Protein AF-0000000075629401 (afdb_homodimer)

Sequence (770 aa):
MASAAEVLASALRAVGVDPGSVDLEALSTRRSVRVSRFEDVVYVGFRRQFRGVPEGTLVAFRRGEQIVVWGYPSIKRMLLPRVAVPRWFPGPTVLVEEKMNGYNVRVFTLGGMVYAATRGGLICPYTTRRLRRLYGGALQKILEDLGAEGSFIAGEVVGLENPYTRYYYEEAPGFGYFIFDIFKGGRQLPPRVKFSLAPEYGLKTVNLLAEIPATASGVERLYTIVEDLEKRGREGVIVKDPEGRVEPLKYTTSRTNIGDIRLGMRYPFEEGRSFLFPRILREIFREWETGRRRYGELGEAILAPAIEAVEAVSRGGRLVEEFELVFANEVEAEEVIAYFASLGVHLEIAGVARGVDGVRVAFRKPRKSEGEIARILETGISPLDMASAAEVLASALRAVGVDPGSVDLEALSTRRSVRVSRFEDVVYVGFRRQFRGVPEGTLVAFRRGEQIVVWGYPSIKRMLLPRVAVPRWFPGPTVLVEEKMNGYNVRVFTLGGMVYAATRGGLICPYTTRRLRRLYGGALQKILEDLGAEGSFIAGEVVGLENPYTRYYYEEAPGFGYFIFDIFKGGRQLPPRVKFSLAPEYGLKTVNLLAEIPATASGVERLYTIVEDLEKRGREGVIVKDPEGRVEPLKYTTSRTNIGDIRLGMRYPFEEGRSFLFPRILREIFREWETGRRRYGELGEAILAPAIEAVEAVSRGGRLVEEFELVFANEVEAEEVIAYFASLGVHLEIAGVARGVDGVRVAFRKPRKSEGEIARILETGISPLD

Structure (mmCIF, N/CA/C/O backbone):
data_AF-0000000075629401-model_v1
#
loop_
_entity.id
_entity.type
_entity.pdbx_description
1 polymer 'RNA ligase'
#
loop_
_atom_site.group_PDB
_atom_site.id
_atom_site.type_symbol
_atom_site.label_atom_id
_atom_site.label_alt_id
_atom_site.label_comp_id
_atom_site.label_asym_id
_atom_site.label_entity_id
_atom_site.label_seq_id
_atom_site.pdbx_PDB_ins_code
_atom_site.Cartn_x
_atom_site.Cartn_y
_atom_site.Cartn_z
_atom_site.occupancy
_atom_site.B_iso_or_equiv
_atom_site.auth_seq_id
_atom_site.auth_comp_id
_atom_site.auth_asym_id
_atom_site.auth_atom_id
_atom_site.pdbx_PDB_model_num
ATOM 1 N N . MET A 1 1 ? -22.922 39.156 -9.906 1 55.53 1 MET A N 1
ATOM 2 C CA . MET A 1 1 ? -22 38.219 -9.258 1 55.53 1 MET A CA 1
ATOM 3 C C . MET A 1 1 ? -21.109 37.531 -10.289 1 55.53 1 MET A C 1
ATOM 5 O O . MET A 1 1 ? -21.578 37.094 -11.336 1 55.53 1 MET A O 1
ATOM 9 N N . ALA A 1 2 ? -19.875 37.812 -10.117 1 70.56 2 ALA A N 1
ATOM 10 C CA . ALA A 1 2 ? -18.938 37.25 -11.086 1 70.56 2 ALA A CA 1
ATOM 11 C C . ALA A 1 2 ? -19.141 35.75 -11.234 1 70.56 2 ALA A C 1
ATOM 13 O O . ALA A 1 2 ? -19.453 35.031 -10.258 1 70.56 2 ALA A O 1
ATOM 14 N N . SER A 1 3 ? -19.25 35.344 -12.43 1 81.25 3 SER A N 1
ATOM 15 C CA . SER A 1 3 ? -19.359 33.906 -12.727 1 81.25 3 SER A CA 1
ATOM 16 C C . SER A 1 3 ? -18.156 33.125 -12.188 1 81.25 3 SER A C 1
ATOM 18 O O . SER A 1 3 ? -17.141 33.719 -11.844 1 81.25 3 SER A O 1
ATOM 20 N N . ALA A 1 4 ? -18.391 31.922 -11.969 1 83.31 4 ALA A N 1
ATOM 21 C CA . ALA A 1 4 ? -17.312 31.047 -11.539 1 83.31 4 ALA A CA 1
ATOM 22 C C . ALA A 1 4 ? -16.109 31.156 -12.469 1 83.31 4 ALA A C 1
ATOM 24 O O . ALA A 1 4 ? -14.961 31.156 -12.023 1 83.31 4 ALA A O 1
ATOM 25 N N . ALA A 1 5 ? -16.359 31.297 -13.672 1 85.06 5 ALA A N 1
ATOM 26 C CA . ALA A 1 5 ? -15.289 31.391 -14.664 1 85.06 5 ALA A CA 1
ATOM 27 C C . ALA A 1 5 ? -14.508 32.688 -14.5 1 85.06 5 ALA A C 1
ATOM 29 O O . ALA A 1 5 ? -13.281 32.719 -14.633 1 85.06 5 ALA A O 1
ATOM 30 N N . GLU A 1 6 ? -15.211 33.688 -14.211 1 88.25 6 GLU A N 1
ATOM 31 C CA . GLU A 1 6 ? -14.562 35 -14.008 1 88.25 6 GLU A CA 1
ATOM 32 C C . GLU A 1 6 ? -13.703 35 -12.75 1 88.25 6 GLU A C 1
ATOM 34 O O . GLU A 1 6 ? -12.594 35.531 -12.75 1 88.25 6 GLU A O 1
ATOM 39 N N . VAL A 1 7 ? -14.227 34.406 -11.781 1 91.44 7 VAL A N 1
ATOM 40 C CA . VAL A 1 7 ? -13.492 34.312 -10.523 1 91.44 7 VAL A CA 1
ATOM 41 C C . VAL A 1 7 ? -12.219 33.5 -10.734 1 91.44 7 VAL A C 1
ATOM 43 O O . VAL A 1 7 ? -11.141 33.875 -10.266 1 91.44 7 VAL A O 1
ATOM 46 N N . LEU A 1 8 ? -12.398 32.438 -11.43 1 92.44 8 LEU A N 1
ATOM 47 C CA . LEU A 1 8 ? -11.258 31.562 -11.703 1 92.44 8 LEU A CA 1
ATOM 48 C C . LEU A 1 8 ? -10.203 32.281 -12.523 1 92.44 8 LEU A C 1
ATOM 50 O O . LEU A 1 8 ? -9.008 32.188 -12.242 1 92.44 8 LEU A O 1
ATOM 54 N N . ALA A 1 9 ? -10.625 32.969 -13.477 1 93.69 9 ALA A N 1
ATOM 55 C CA . ALA A 1 9 ? -9.695 33.75 -14.305 1 93.69 9 ALA A CA 1
ATOM 56 C C . ALA A 1 9 ? -8.922 34.75 -13.469 1 93.69 9 ALA A C 1
ATOM 58 O O . ALA A 1 9 ? -7.707 34.906 -13.625 1 93.69 9 ALA A O 1
ATOM 59 N N . SER A 1 10 ? -9.625 35.469 -12.625 1 94.56 10 SER A N 1
ATOM 60 C CA . SER A 1 10 ? -8.992 36.438 -11.742 1 94.56 10 SER A CA 1
ATOM 61 C C . SER A 1 10 ? -7.977 35.781 -10.812 1 94.56 10 SER A C 1
ATOM 63 O O . SER A 1 10 ? -6.895 36.312 -10.578 1 94.56 10 SER A O 1
ATOM 65 N N . ALA A 1 11 ? -8.359 34.656 -10.32 1 95.56 11 ALA A N 1
ATOM 66 C CA . ALA A 1 11 ? -7.469 33.938 -9.422 1 95.56 11 ALA A CA 1
ATOM 67 C C . ALA A 1 11 ? -6.199 33.5 -10.148 1 95.56 11 ALA A C 1
ATOM 69 O O . ALA A 1 11 ? -5.098 33.594 -9.602 1 95.56 11 ALA A O 1
ATOM 70 N N . LEU A 1 12 ? -6.348 33 -11.359 1 94.94 12 LEU A N 1
ATOM 71 C CA . LEU A 1 12 ? -5.199 32.562 -12.148 1 94.94 12 LEU A CA 1
ATOM 72 C C . LEU A 1 12 ? -4.25 33.75 -12.398 1 94.94 12 LEU A C 1
ATOM 74 O O . LEU A 1 12 ? -3.033 33.594 -12.234 1 94.94 12 LEU A O 1
ATOM 78 N N . ARG A 1 13 ? -4.773 34.875 -12.656 1 95.75 13 ARG A N 1
ATOM 79 C CA . ARG A 1 13 ? -3.953 36.062 -12.859 1 95.75 13 ARG A CA 1
ATOM 80 C C . ARG A 1 13 ? -3.186 36.406 -11.586 1 95.75 13 ARG A C 1
ATOM 82 O O . ARG A 1 13 ? -2.012 36.781 -11.648 1 95.75 13 ARG A O 1
ATOM 89 N N . ALA A 1 14 ? -3.859 36.281 -10.508 1 94.94 14 ALA A N 1
ATOM 90 C CA . ALA A 1 14 ? -3.277 36.656 -9.227 1 94.94 14 ALA A CA 1
ATOM 91 C C . ALA A 1 14 ? -2.059 35.781 -8.906 1 94.94 14 ALA A C 1
ATOM 93 O O . ALA A 1 14 ? -1.148 36.219 -8.195 1 94.94 14 ALA A O 1
ATOM 94 N N . VAL A 1 15 ? -2.02 34.594 -9.461 1 94.94 15 VAL A N 1
ATOM 95 C CA . VAL A 1 15 ? -0.909 33.719 -9.141 1 94.94 15 VAL A CA 1
ATOM 96 C C . VAL A 1 15 ? 0.051 33.625 -10.328 1 94.94 15 VAL A C 1
ATOM 98 O O . VAL A 1 15 ? 0.903 32.75 -10.383 1 94.94 15 VAL A O 1
ATOM 101 N N . GLY A 1 16 ? -0.158 34.406 -11.312 1 93.62 16 GLY A N 1
ATOM 102 C CA . GLY A 1 16 ? 0.784 34.531 -12.414 1 93.62 16 GLY A CA 1
ATOM 103 C C . GLY A 1 16 ? 0.505 33.594 -13.555 1 93.62 16 GLY A C 1
ATOM 104 O O . GLY A 1 16 ? 1.405 33.25 -14.328 1 93.62 16 GLY A O 1
ATOM 105 N N . VAL A 1 17 ? -0.656 33.062 -13.625 1 93.69 17 VAL A N 1
ATOM 106 C CA . VAL A 1 17 ? -1.031 32.156 -14.711 1 93.69 17 VAL A CA 1
ATOM 107 C C . VAL A 1 17 ? -1.975 32.875 -15.68 1 93.69 17 VAL A C 1
ATOM 109 O O . VAL A 1 17 ? -2.945 33.5 -15.25 1 93.69 17 VAL A O 1
ATOM 112 N N . ASP A 1 18 ? -1.751 32.688 -16.891 1 93.44 18 ASP A N 1
ATOM 113 C CA . ASP A 1 18 ? -2.602 33.281 -17.922 1 93.44 18 ASP A CA 1
ATOM 114 C C . ASP A 1 18 ? -3.881 32.469 -18.125 1 93.44 18 ASP A C 1
ATOM 116 O O . ASP A 1 18 ? -3.832 31.344 -18.578 1 93.44 18 ASP A O 1
ATOM 120 N N . PRO A 1 19 ? -4.973 33.125 -17.906 1 91.81 19 PRO A N 1
ATOM 121 C CA . PRO A 1 19 ? -6.234 32.375 -18.062 1 91.81 19 PRO A CA 1
ATOM 122 C C . PRO A 1 19 ? -6.477 31.938 -19.5 1 91.81 19 PRO A C 1
ATOM 124 O O . PRO A 1 19 ? -7.191 30.953 -19.734 1 91.81 19 PRO A O 1
ATOM 127 N N . GLY A 1 20 ? -5.949 32.594 -20.375 1 89.5 20 GLY A N 1
ATOM 128 C CA . GLY A 1 20 ? -6.113 32.25 -21.781 1 89.5 20 GLY A CA 1
ATOM 129 C C . GLY A 1 20 ? -5.387 30.969 -22.156 1 89.5 20 GLY A C 1
ATOM 130 O O . GLY A 1 20 ? -5.691 30.359 -23.188 1 89.5 20 GLY A O 1
ATOM 131 N N . SER A 1 21 ? -4.512 30.562 -21.375 1 88.12 21 SER A N 1
ATOM 132 C CA . SER A 1 21 ? -3.688 29.406 -21.672 1 88.12 21 SER A CA 1
ATOM 133 C C . SER A 1 21 ? -4.32 28.125 -21.125 1 88.12 21 SER A C 1
ATOM 135 O O . SER A 1 21 ? -3.77 27.031 -21.281 1 88.12 21 SER A O 1
ATOM 137 N N . VAL A 1 22 ? -5.383 28.266 -20.484 1 86.56 22 VAL A N 1
ATOM 138 C CA . VAL A 1 22 ? -5.984 27.109 -19.844 1 86.56 22 VAL A CA 1
ATOM 139 C C . VAL A 1 22 ? -7.457 27 -20.219 1 86.56 22 VAL A C 1
ATOM 141 O O . VAL A 1 22 ? -8.094 28.016 -20.531 1 86.56 22 VAL A O 1
ATOM 144 N N . ASP A 1 23 ? -7.898 25.734 -20.328 1 83.62 23 ASP A N 1
ATOM 145 C CA . ASP A 1 23 ? -9.336 25.5 -20.453 1 83.62 23 ASP A CA 1
ATOM 146 C C . ASP A 1 23 ? -10.031 25.656 -19.109 1 83.62 23 ASP A C 1
ATOM 148 O O . ASP A 1 23 ? -10.062 24.719 -18.297 1 83.62 23 ASP A O 1
ATOM 152 N N . LEU A 1 24 ? -10.648 26.781 -18.938 1 80.38 24 LEU A N 1
ATOM 153 C CA . LEU A 1 24 ? -11.219 27.141 -17.641 1 80.38 24 LEU A CA 1
ATOM 154 C C . LEU A 1 24 ? -12.336 26.188 -17.25 1 80.38 24 LEU A C 1
ATOM 156 O O . LEU A 1 24 ? -12.477 25.844 -16.078 1 80.38 24 LEU A O 1
ATOM 160 N N . GLU A 1 25 ? -13.031 25.766 -18.188 1 76 25 GLU A N 1
ATOM 161 C CA . GLU A 1 25 ? -14.141 24.859 -17.906 1 76 25 GLU A CA 1
ATOM 162 C C . GLU A 1 25 ? -13.633 23.484 -17.453 1 76 25 GLU A C 1
ATOM 164 O O . GLU A 1 25 ? -14.133 22.922 -16.484 1 76 25 GLU A O 1
ATOM 169 N N . ALA A 1 26 ? -12.664 23.031 -18.156 1 76.75 26 ALA A N 1
ATOM 170 C CA . ALA A 1 26 ? -12.094 21.719 -17.828 1 76.75 26 ALA A CA 1
ATOM 171 C C . ALA A 1 26 ? -11.414 21.75 -16.469 1 76.75 26 ALA A C 1
ATOM 173 O O . ALA A 1 26 ? -11.492 20.781 -15.703 1 76.75 26 ALA A O 1
ATOM 174 N N . LEU A 1 27 ? -10.836 22.906 -16.172 1 78.31 27 LEU A N 1
ATOM 175 C CA . LEU A 1 27 ? -10.094 23.047 -14.914 1 78.31 27 LEU A CA 1
ATOM 176 C C . LEU A 1 27 ? -11.039 23.031 -13.719 1 78.31 27 LEU A C 1
ATOM 178 O O . LEU A 1 27 ? -10.695 22.516 -12.656 1 78.31 27 LEU A O 1
ATOM 182 N N . SER A 1 28 ? -12.18 23.516 -13.953 1 70.69 28 SER A N 1
ATOM 183 C CA . SER A 1 28 ? -13.141 23.609 -12.852 1 70.69 28 SER A CA 1
ATOM 184 C C . SER A 1 28 ? -13.75 22.25 -12.523 1 70.69 28 SER A C 1
ATOM 186 O O . SER A 1 28 ? -14.227 22.047 -11.406 1 70.69 28 SER A O 1
ATOM 188 N N . THR A 1 29 ? -13.625 21.328 -13.555 1 65.12 29 THR A N 1
ATOM 189 C CA . THR A 1 29 ? -14.266 20.031 -13.375 1 65.12 29 THR A CA 1
ATOM 190 C C . THR A 1 29 ? -13.266 19 -12.867 1 65.12 29 THR A C 1
ATOM 192 O O . THR A 1 29 ? -13.656 18 -12.258 1 65.12 29 THR A O 1
ATOM 195 N N . ARG A 1 30 ? -11.984 19.188 -13.312 1 62.69 30 ARG A N 1
ATOM 196 C CA . ARG A 1 30 ? -10.977 18.156 -13.07 1 62.69 30 ARG A CA 1
ATOM 197 C C . ARG A 1 30 ? -10.578 18.125 -11.594 1 62.69 30 ARG A C 1
ATOM 199 O O . ARG A 1 30 ? -9.68 17.375 -11.211 1 62.69 30 ARG A O 1
ATOM 206 N N . ARG A 1 31 ? -11.125 18.766 -10.82 1 70.56 31 ARG A N 1
ATOM 207 C CA . ARG A 1 31 ? -11 18.672 -9.375 1 70.56 31 ARG A CA 1
ATOM 208 C C . ARG A 1 31 ? -9.68 19.281 -8.898 1 70.56 31 ARG A C 1
ATOM 210 O O . ARG A 1 31 ? -9.336 19.188 -7.719 1 70.56 31 ARG A O 1
ATOM 217 N N . SER A 1 32 ? -8.93 19.797 -9.812 1 82.5 32 SER A N 1
ATOM 218 C CA . SER A 1 32 ? -7.66 20.391 -9.406 1 82.5 32 SER A CA 1
ATOM 219 C C . SER A 1 32 ? -7.859 21.75 -8.766 1 82.5 32 SER A C 1
ATOM 221 O O . SER A 1 32 ? -7.051 22.188 -7.938 1 82.5 32 SER A O 1
ATOM 223 N N . VAL A 1 33 ? -8.93 22.422 -9.195 1 89.75 33 VAL A N 1
ATOM 224 C CA . VAL A 1 33 ? -9.258 23.734 -8.633 1 89.75 33 VAL A CA 1
ATOM 225 C C . VAL A 1 33 ? -10.727 23.75 -8.227 1 89.75 33 VAL A C 1
ATOM 227 O O . VAL A 1 33 ? -11.562 23.094 -8.844 1 89.75 33 VAL A O 1
ATOM 230 N N . ARG A 1 34 ? -10.961 24.516 -7.168 1 89.62 34 ARG A N 1
ATOM 231 C CA . ARG A 1 34 ? -12.336 24.594 -6.668 1 89.62 34 ARG A CA 1
ATOM 232 C C . ARG A 1 34 ? -12.711 26.031 -6.34 1 89.62 34 ARG A C 1
ATOM 234 O O . ARG A 1 34 ? -11.961 26.734 -5.66 1 89.62 34 ARG A O 1
ATOM 241 N N . VAL A 1 35 ? -13.852 26.422 -6.844 1 92.44 35 VAL A N 1
ATOM 242 C CA . VAL A 1 35 ? -14.422 27.703 -6.465 1 92.44 35 VAL A CA 1
ATOM 243 C C . VAL A 1 35 ? -15.406 27.516 -5.312 1 92.44 35 VAL A C 1
ATOM 245 O O . VAL A 1 35 ? -16.328 26.688 -5.398 1 92.44 35 VAL A O 1
ATOM 248 N N . SER A 1 36 ? -15.172 28.297 -4.309 1 93.56 36 SER A N 1
ATOM 249 C CA . SER A 1 36 ? -15.992 28.141 -3.109 1 93.56 36 SER A CA 1
ATOM 250 C C . SER A 1 36 ? -16.391 29.5 -2.535 1 93.56 36 SER A C 1
ATOM 252 O O . SER A 1 36 ? -15.898 30.547 -2.992 1 93.56 36 SER A O 1
ATOM 254 N N . ARG A 1 37 ? -17.359 29.375 -1.623 1 94.38 37 ARG A N 1
ATOM 255 C CA . ARG A 1 37 ? -17.828 30.562 -0.938 1 94.38 37 ARG A CA 1
ATOM 256 C C . ARG A 1 37 ? -17.938 30.328 0.565 1 94.38 37 ARG A C 1
ATOM 258 O O . ARG A 1 37 ? -18.312 29.25 1.007 1 94.38 37 ARG A O 1
ATOM 265 N N . PHE A 1 38 ? -17.578 31.359 1.333 1 95.81 38 PHE A N 1
ATOM 266 C CA . PHE A 1 38 ? -17.75 31.406 2.779 1 95.81 38 PHE A CA 1
ATOM 267 C C . PHE A 1 38 ? -18.047 32.812 3.244 1 95.81 38 PHE A C 1
ATOM 269 O O . PHE A 1 38 ? -17.203 33.719 3.098 1 95.81 38 PHE A O 1
ATOM 276 N N . GLU A 1 39 ? -19.219 32.938 3.842 1 95 39 GLU A N 1
ATOM 277 C CA . GLU A 1 39 ? -19.688 34.281 4.168 1 95 39 GLU A CA 1
ATOM 278 C C . GLU A 1 39 ? -19.703 35.188 2.934 1 95 39 GLU A C 1
ATOM 280 O O . GLU A 1 39 ? -20.344 34.844 1.927 1 95 39 GLU A O 1
ATOM 285 N N . ASP A 1 40 ? -19.062 36.25 2.902 1 94.88 40 ASP A N 1
ATOM 286 C CA . ASP A 1 40 ? -19.062 37.125 1.742 1 94.88 40 ASP A CA 1
ATOM 287 C C . ASP A 1 40 ? -17.75 37 0.97 1 94.88 40 ASP A C 1
ATOM 289 O O . ASP A 1 40 ? -17.422 37.906 0.171 1 94.88 40 ASP A O 1
ATOM 293 N N . VAL A 1 41 ? -17.031 36 1.211 1 96.81 41 VAL A N 1
ATOM 294 C CA . VAL A 1 41 ? -15.766 35.75 0.519 1 96.81 41 VAL A CA 1
ATOM 295 C C . VAL A 1 41 ? -15.969 34.719 -0.583 1 96.81 41 VAL A C 1
ATOM 297 O O . VAL A 1 41 ? -16.594 33.688 -0.36 1 96.81 41 VAL A O 1
ATOM 300 N N . VAL A 1 42 ? -15.516 35.031 -1.764 1 96.81 42 VAL A N 1
ATOM 301 C CA . VAL A 1 42 ? -15.383 34.031 -2.836 1 96.81 42 VAL A CA 1
ATOM 302 C C . VAL A 1 42 ? -13.914 33.656 -3.021 1 96.81 42 VAL A C 1
ATOM 304 O O . VAL A 1 42 ? -13.047 34.531 -3.029 1 96.81 42 VAL A O 1
ATOM 307 N N . TYR A 1 43 ? -13.648 32.406 -3.104 1 96.69 43 TYR A N 1
ATOM 308 C CA . TYR A 1 43 ? -12.234 32.031 -3.193 1 96.69 43 TYR A CA 1
ATOM 309 C C . TYR A 1 43 ? -12.039 30.812 -4.082 1 96.69 43 TYR A C 1
ATOM 311 O O . TYR A 1 43 ? -12.977 30.062 -4.324 1 96.69 43 TYR A O 1
ATOM 319 N N . VAL A 1 44 ? -10.852 30.719 -4.605 1 95.69 44 VAL A N 1
ATOM 320 C CA . VAL A 1 44 ? -10.398 29.594 -5.422 1 95.69 44 VAL A CA 1
ATOM 321 C C . VAL A 1 44 ? -9.297 28.828 -4.695 1 95.69 44 VAL A C 1
ATOM 323 O O . VAL A 1 44 ? -8.281 29.422 -4.309 1 95.69 44 VAL A O 1
ATOM 326 N N . GLY A 1 45 ? -9.531 27.531 -4.461 1 95.31 45 GLY A N 1
ATOM 327 C CA . GLY A 1 45 ? -8.523 26.672 -3.871 1 95.31 45 GLY A CA 1
ATOM 328 C C . GLY A 1 45 ? -7.832 25.781 -4.887 1 95.31 45 GLY A C 1
ATOM 329 O O . GLY A 1 45 ? -8.492 25.156 -5.727 1 95.31 45 GLY A O 1
ATOM 330 N N . PHE A 1 46 ? -6.531 25.781 -4.91 1 94.25 46 PHE A N 1
ATOM 331 C CA . PHE A 1 46 ? -5.734 24.875 -5.738 1 94.25 46 PHE A CA 1
ATOM 332 C C . PHE A 1 46 ? -5.457 23.562 -5.008 1 94.25 46 PHE A C 1
ATOM 334 O O . PHE A 1 46 ? -4.539 23.5 -4.188 1 94.25 46 PHE A O 1
ATOM 341 N N . ARG A 1 47 ? -6.078 22.516 -5.328 1 90.69 47 ARG A N 1
ATOM 342 C CA . ARG A 1 47 ? -6.051 21.266 -4.582 1 90.69 47 ARG A CA 1
ATOM 343 C C . ARG A 1 47 ? -4.836 20.422 -4.969 1 90.69 47 ARG A C 1
ATOM 345 O O . ARG A 1 47 ? -4.469 19.5 -4.254 1 90.69 47 ARG A O 1
ATOM 352 N N . ARG A 1 48 ? -4.297 20.625 -6.086 1 90.31 48 ARG A N 1
ATOM 353 C CA . ARG A 1 48 ? -3.07 20 -6.574 1 90.31 48 ARG A CA 1
ATOM 354 C C . ARG A 1 48 ? -2.137 21.047 -7.188 1 90.31 48 ARG A C 1
ATOM 356 O O . ARG A 1 48 ? -2.541 22.188 -7.441 1 90.31 48 ARG A O 1
ATOM 363 N N . GLN A 1 49 ? -0.949 20.562 -7.297 1 90.06 49 GLN A N 1
ATOM 364 C CA . GLN A 1 49 ? -0.017 21.438 -8 1 90.06 49 GLN A CA 1
ATOM 365 C C . GLN A 1 49 ? -0.487 21.719 -9.43 1 90.06 49 GLN A C 1
ATOM 367 O O . GLN A 1 49 ? -0.972 20.812 -10.109 1 90.06 49 GLN A O 1
ATOM 372 N N . PHE A 1 50 ? -0.437 23.016 -9.789 1 87.69 50 PHE A N 1
ATOM 373 C CA . PHE A 1 50 ? -0.917 23.422 -11.109 1 87.69 50 PHE A CA 1
ATOM 374 C C . PHE A 1 50 ? -0.053 24.531 -11.688 1 87.69 50 PHE A C 1
ATOM 376 O O . PHE A 1 50 ? -0.024 25.641 -11.156 1 87.69 50 PHE A O 1
ATOM 383 N N . ARG A 1 51 ? 0.698 24.188 -12.688 1 88.81 51 ARG A N 1
ATOM 384 C CA . ARG A 1 51 ? 1.514 25.156 -13.414 1 88.81 51 ARG A CA 1
ATOM 385 C C . ARG A 1 51 ? 2.381 25.969 -12.461 1 88.81 51 ARG A C 1
ATOM 387 O O . ARG A 1 51 ? 2.396 27.203 -12.523 1 88.81 51 ARG A O 1
ATOM 394 N N . GLY A 1 52 ? 2.982 25.297 -11.492 1 88.88 52 GLY A N 1
ATOM 395 C CA . GLY A 1 52 ? 3.922 25.953 -10.594 1 88.88 52 GLY A CA 1
ATOM 396 C C . GLY A 1 52 ? 3.273 26.469 -9.328 1 88.88 52 GLY A C 1
ATOM 397 O O . GLY A 1 52 ? 3.967 26.875 -8.391 1 88.88 52 GLY A O 1
ATOM 398 N N . VAL A 1 53 ? 1.952 26.516 -9.336 1 93.06 53 VAL A N 1
ATOM 399 C CA . VAL A 1 53 ? 1.235 26.922 -8.133 1 93.06 53 VAL A CA 1
ATOM 400 C C . VAL A 1 53 ? 1.203 25.781 -7.133 1 93.06 53 VAL A C 1
ATOM 402 O O . VAL A 1 53 ? 0.707 24.688 -7.438 1 93.06 53 VAL A O 1
ATOM 405 N N . PRO A 1 54 ? 1.675 26.016 -5.984 1 94.31 54 PRO A N 1
ATOM 406 C CA . PRO A 1 54 ? 1.73 24.938 -5.008 1 94.31 54 PRO A CA 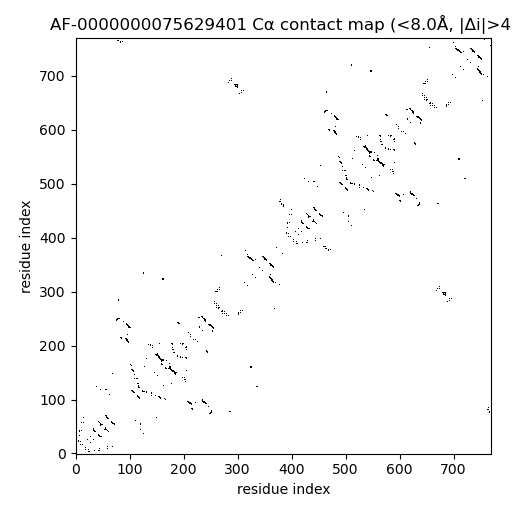1
ATOM 407 C C . PRO A 1 54 ? 0.346 24.438 -4.586 1 94.31 54 PRO A C 1
ATOM 409 O O . PRO A 1 54 ? -0.596 25.234 -4.512 1 94.31 54 PRO A O 1
ATOM 412 N N . GLU A 1 55 ? 0.29 23.219 -4.312 1 94.62 55 GLU A N 1
ATOM 413 C CA . GLU A 1 55 ? -0.917 22.641 -3.73 1 94.62 55 GLU A CA 1
ATOM 414 C C . GLU A 1 55 ? -1.312 23.359 -2.445 1 94.62 55 GLU A C 1
ATOM 416 O O . GLU A 1 55 ? -0.453 23.688 -1.626 1 94.62 55 GLU A O 1
ATOM 421 N N . GLY A 1 56 ? -2.582 23.578 -2.293 1 96.25 56 GLY A N 1
ATOM 422 C CA . GLY A 1 56 ? -3.078 24.219 -1.082 1 96.25 56 GLY A CA 1
ATOM 423 C C . GLY A 1 56 ? -3.16 25.719 -1.188 1 96.25 56 GLY A C 1
ATOM 424 O O . GLY A 1 56 ? -3.613 26.391 -0.256 1 96.25 56 GLY A O 1
ATOM 425 N N . THR A 1 57 ? -2.754 26.312 -2.295 1 97.12 57 THR A N 1
ATOM 426 C CA . THR A 1 57 ? -2.857 27.75 -2.514 1 97.12 57 THR A CA 1
ATOM 427 C C . THR A 1 57 ? -4.32 28.172 -2.611 1 97.12 57 THR A C 1
ATOM 429 O O . THR A 1 57 ? -5.156 27.438 -3.135 1 97.12 57 THR A O 1
ATOM 432 N N . LEU A 1 58 ? -4.5 29.344 -2.057 1 96.81 58 LEU A N 1
ATOM 433 C CA . LEU A 1 58 ? -5.848 29.906 -2.051 1 96.81 58 LEU A CA 1
ATOM 434 C C . LEU A 1 58 ? -5.828 31.375 -2.467 1 96.81 58 LEU A C 1
ATOM 436 O O . LEU A 1 58 ? -4.957 32.125 -2.041 1 96.81 58 LEU A O 1
ATOM 440 N N . VAL A 1 59 ? -6.77 31.734 -3.377 1 97.38 59 VAL A N 1
ATOM 441 C CA . VAL A 1 59 ? -6.996 33.125 -3.727 1 97.38 59 VAL A CA 1
ATOM 442 C C . VAL A 1 59 ? -8.398 33.562 -3.299 1 97.38 59 VAL A C 1
ATOM 444 O O . VAL A 1 59 ? -9.391 32.938 -3.719 1 97.38 59 VAL A O 1
ATOM 447 N N . ALA A 1 60 ? -8.453 34.562 -2.566 1 97.44 60 ALA A N 1
ATOM 448 C CA . ALA A 1 60 ? -9.742 35 -2.025 1 97.44 60 ALA A CA 1
ATOM 449 C C . ALA A 1 60 ? -10.078 36.406 -2.449 1 97.44 60 ALA A C 1
ATOM 451 O O . ALA A 1 60 ? -9.188 37.25 -2.602 1 97.44 60 ALA A O 1
ATOM 452 N N . PHE A 1 61 ? -11.383 36.625 -2.582 1 96.56 61 PHE A N 1
ATOM 453 C CA . PHE A 1 61 ? -11.922 37.906 -3.006 1 96.56 61 PHE A CA 1
ATOM 454 C C . PHE A 1 61 ? -13.039 38.344 -2.074 1 96.56 61 PHE A C 1
ATOM 456 O O . PHE A 1 61 ? -13.883 37.562 -1.677 1 96.56 61 PHE A O 1
ATOM 463 N N . ARG A 1 62 ? -12.953 39.562 -1.678 1 94.31 62 ARG A N 1
ATOM 464 C CA . ARG A 1 62 ? -14.008 40.156 -0.855 1 94.31 62 ARG A CA 1
ATOM 465 C C . ARG A 1 62 ? -14.125 41.656 -1.112 1 94.31 62 ARG A C 1
ATOM 467 O O . ARG A 1 62 ? -13.188 42.438 -0.851 1 94.31 62 ARG A O 1
ATOM 474 N N . ARG A 1 63 ? -15.25 42.094 -1.553 1 89.88 63 ARG A N 1
ATOM 475 C CA . ARG A 1 63 ? -15.578 43.5 -1.735 1 89.88 63 ARG A CA 1
ATOM 476 C C . ARG A 1 63 ? -14.445 44.25 -2.445 1 89.88 63 ARG A C 1
ATOM 478 O O . ARG A 1 63 ? -13.977 45.281 -1.97 1 89.88 63 ARG A O 1
ATOM 485 N N . GLY A 1 64 ? -13.938 43.719 -3.516 1 87.56 64 GLY A N 1
ATOM 486 C CA . GLY A 1 64 ? -12.93 44.344 -4.348 1 87.56 64 GLY A CA 1
ATOM 487 C C . GLY A 1 64 ? -11.508 44.062 -3.885 1 87.56 64 GLY A C 1
ATOM 488 O O . GLY A 1 64 ? -10.547 44.438 -4.566 1 87.56 64 GLY A O 1
ATOM 489 N N . GLU A 1 65 ? -11.336 43.5 -2.717 1 92.94 65 GLU A N 1
ATOM 490 C CA . GLU A 1 65 ? -10.016 43.125 -2.207 1 92.94 65 GLU A CA 1
ATOM 491 C C . GLU A 1 65 ? -9.68 41.688 -2.578 1 92.94 65 GLU A C 1
ATOM 493 O O . GLU A 1 65 ? -10.57 40.875 -2.814 1 92.94 65 GLU A O 1
ATOM 498 N N . GLN A 1 66 ? -8.352 41.469 -2.688 1 94.81 66 GLN A N 1
ATOM 499 C CA . GLN A 1 66 ? -7.887 40.156 -3.041 1 94.81 66 GLN A CA 1
ATOM 500 C C . GLN A 1 66 ? -6.648 39.75 -2.234 1 94.81 66 GLN A C 1
ATOM 502 O O . GLN A 1 66 ? -5.887 40.625 -1.802 1 94.81 66 GLN A O 1
ATOM 507 N N . ILE A 1 67 ? -6.484 38.5 -2.023 1 96.31 67 ILE A N 1
ATOM 508 C CA . ILE A 1 67 ? -5.266 38.031 -1.376 1 96.31 67 ILE A CA 1
ATOM 509 C C . ILE A 1 67 ? -4.887 36.656 -1.923 1 96.31 67 ILE A C 1
ATOM 511 O O . ILE A 1 67 ? -5.758 35.844 -2.244 1 96.31 67 ILE A O 1
ATOM 515 N N . VAL A 1 68 ? -3.623 36.469 -2.086 1 96.94 68 VAL A N 1
ATOM 516 C CA . VAL A 1 68 ? -3.068 35.156 -2.389 1 96.94 68 VAL A CA 1
ATOM 517 C C . VAL A 1 68 ? -2.447 34.531 -1.13 1 96.94 68 VAL A C 1
ATOM 519 O O . VAL A 1 68 ? -1.561 35.156 -0.521 1 96.94 68 VAL A O 1
ATOM 522 N N . VAL A 1 69 ? -2.936 33.438 -0.701 1 97.38 69 VAL A N 1
ATOM 523 C CA . VAL A 1 69 ? -2.348 32.625 0.376 1 97.38 69 VAL A CA 1
ATOM 524 C C . VAL A 1 69 ? -1.667 31.406 -0.203 1 97.38 69 VAL A C 1
ATOM 526 O O . VAL A 1 69 ? -2.33 30.406 -0.505 1 97.38 69 VAL A O 1
ATOM 529 N N . TRP A 1 70 ? -0.446 31.453 -0.328 1 96.44 70 TRP A N 1
ATOM 530 C CA . TRP A 1 70 ? 0.321 30.406 -0.984 1 96.44 70 TRP A CA 1
ATOM 531 C C . TRP A 1 70 ? 0.269 29.109 -0.179 1 96.44 70 TRP A C 1
ATOM 533 O O . TRP A 1 70 ? 0.254 29.141 1.054 1 96.44 70 TRP A O 1
ATOM 543 N N . GLY A 1 71 ? 0.28 28.016 -0.96 1 96.12 71 GLY A N 1
ATOM 544 C CA . GLY A 1 71 ? 0.33 26.719 -0.305 1 96.12 71 GLY A CA 1
ATOM 545 C C . GLY A 1 71 ? 1.59 26.516 0.514 1 96.12 71 GLY A C 1
ATOM 546 O O . GLY A 1 71 ? 2.676 26.938 0.11 1 96.12 71 GLY A O 1
ATOM 547 N N . TYR A 1 72 ? 1.426 25.922 1.659 1 94.5 72 TYR A N 1
ATOM 548 C CA . TYR A 1 72 ? 2.582 25.609 2.488 1 94.5 72 TYR A CA 1
ATOM 549 C C . TYR A 1 72 ? 3.309 24.375 1.964 1 94.5 72 TYR A C 1
ATOM 551 O O . TYR A 1 72 ? 2.701 23.312 1.787 1 94.5 72 TYR A O 1
ATOM 559 N N . PRO A 1 73 ? 4.512 24.438 1.719 1 88.94 73 PRO A N 1
ATOM 560 C CA . PRO A 1 73 ? 5.238 23.328 1.095 1 88.94 73 PRO A CA 1
ATOM 561 C C . PRO A 1 73 ? 5.289 22.078 1.978 1 88.94 73 PRO A C 1
ATOM 563 O O . PRO A 1 73 ? 5.293 22.188 3.207 1 88.94 73 PRO A O 1
ATOM 566 N N . SER A 1 74 ? 5.316 20.953 1.339 1 92.12 74 SER A N 1
ATOM 567 C CA . SER A 1 74 ? 5.539 19.703 2.066 1 92.12 74 SER A CA 1
ATOM 568 C C . SER A 1 74 ? 6.941 19.656 2.66 1 92.12 74 SER A C 1
ATOM 570 O O . SER A 1 74 ? 7.906 20.078 2.021 1 92.12 74 SER A O 1
ATOM 572 N N . ILE A 1 75 ? 7.02 19.188 3.832 1 96.56 75 ILE A N 1
ATOM 573 C CA . ILE A 1 75 ? 8.305 19.109 4.512 1 96.56 75 ILE A CA 1
ATOM 574 C C . ILE A 1 75 ? 8.898 17.719 4.328 1 96.56 75 ILE A C 1
ATOM 576 O O . ILE A 1 75 ? 8.234 16.719 4.586 1 96.56 75 ILE A O 1
ATOM 580 N N . LYS A 1 76 ? 10.109 17.641 3.877 1 97 76 LYS A N 1
ATOM 581 C CA . LYS A 1 76 ? 10.766 16.359 3.662 1 97 76 LYS A CA 1
ATOM 582 C C . LYS A 1 76 ? 11.078 15.672 4.988 1 97 76 LYS A C 1
ATOM 584 O O . LYS A 1 76 ? 11.352 16.344 5.988 1 97 76 LYS A O 1
ATOM 589 N N . ARG A 1 77 ? 11.109 14.414 4.953 1 98.19 77 ARG A N 1
ATOM 590 C CA . ARG A 1 77 ? 11.352 13.602 6.141 1 98.19 77 ARG A CA 1
ATOM 591 C C . ARG A 1 77 ? 12.781 13.078 6.164 1 98.19 77 ARG A C 1
ATOM 593 O O . ARG A 1 77 ? 13.273 12.562 5.156 1 98.19 77 ARG A O 1
ATOM 600 N N . MET A 1 78 ? 13.398 13.164 7.285 1 98.06 78 MET A N 1
ATOM 601 C CA . MET A 1 78 ? 14.68 12.508 7.512 1 98.06 78 MET A CA 1
ATOM 602 C C . MET A 1 78 ? 14.484 11.094 8.055 1 98.06 78 MET A C 1
ATOM 604 O O . MET A 1 78 ? 13.672 10.883 8.953 1 98.06 78 MET A O 1
ATOM 608 N N . LEU A 1 79 ? 15.227 10.219 7.508 1 98.44 79 LEU A N 1
ATOM 609 C CA . LEU A 1 79 ? 15.312 8.875 8.078 1 98.44 79 LEU A CA 1
ATOM 610 C C . LEU A 1 79 ? 16.594 8.711 8.883 1 98.44 79 LEU A C 1
ATOM 612 O O . LEU A 1 79 ? 16.641 7.941 9.844 1 98.44 79 LEU A O 1
ATOM 616 N N . LEU A 1 80 ? 17.609 9.461 8.461 1 98 80 LEU A N 1
ATOM 617 C CA . LEU A 1 80 ? 18.922 9.461 9.117 1 98 80 LEU A CA 1
ATOM 618 C C . LEU A 1 80 ? 19.391 10.883 9.375 1 98 80 LEU A C 1
ATOM 620 O O . LEU A 1 80 ? 20.219 11.414 8.633 1 98 80 LEU A O 1
ATOM 624 N N . PRO A 1 81 ? 18.969 11.406 10.469 1 97.88 81 PRO A N 1
ATOM 625 C CA . PRO A 1 81 ? 19.344 12.789 10.781 1 97.88 81 PRO A CA 1
ATOM 626 C C . PRO A 1 81 ? 20.844 13.016 10.766 1 97.88 81 PRO A C 1
ATOM 628 O O . PRO A 1 81 ? 21.312 14.078 10.352 1 97.88 81 PRO A O 1
ATOM 631 N N . ARG A 1 82 ? 21.656 12.047 11.203 1 96.62 82 ARG A N 1
ATOM 632 C CA . ARG A 1 82 ? 23.109 12.164 11.25 1 96.62 82 ARG A CA 1
ATOM 633 C C . ARG A 1 82 ? 23.688 12.477 9.875 1 96.62 82 ARG A C 1
ATOM 635 O O . ARG A 1 82 ? 24.719 13.133 9.766 1 96.62 82 ARG A O 1
ATOM 642 N N . VAL A 1 83 ? 22.984 12.031 8.875 1 97 83 VAL A N 1
ATOM 643 C CA . VAL A 1 83 ? 23.438 12.234 7.504 1 97 83 VAL A CA 1
ATOM 644 C C . VAL A 1 83 ? 22.75 13.469 6.918 1 97 83 VAL A C 1
ATOM 646 O O . VAL A 1 83 ? 23.422 14.32 6.324 1 97 83 VAL A O 1
ATOM 649 N N . ALA A 1 84 ? 21.516 13.617 7.105 1 98.12 84 ALA A N 1
ATOM 650 C CA . ALA A 1 84 ? 20.688 14.625 6.438 1 98.12 84 ALA A CA 1
ATOM 651 C C . ALA A 1 84 ? 21.047 16.031 6.914 1 98.12 84 ALA A C 1
ATOM 653 O O . ALA A 1 84 ? 21.172 16.953 6.109 1 98.12 84 ALA A O 1
ATOM 654 N N . VAL A 1 85 ? 21.219 16.234 8.195 1 98.25 85 VAL A N 1
ATOM 655 C CA . VAL A 1 85 ? 21.344 17.562 8.766 1 98.25 85 VAL A CA 1
ATOM 656 C C . VAL A 1 85 ? 22.609 18.234 8.258 1 98.25 85 VAL A C 1
ATOM 658 O O . VAL A 1 85 ? 22.562 19.328 7.684 1 98.25 85 VAL A O 1
ATOM 661 N N . PRO A 1 86 ? 23.812 17.594 8.398 1 97.5 86 PRO A N 1
ATOM 662 C CA . PRO A 1 86 ? 25.016 18.266 7.914 1 97.5 86 PRO A CA 1
ATOM 663 C C . PRO A 1 86 ? 25.016 18.469 6.398 1 97.5 86 PRO A C 1
ATOM 665 O O . PRO A 1 86 ? 25.609 19.422 5.895 1 97.5 86 PRO A O 1
ATOM 668 N N . ARG A 1 87 ? 24.281 17.656 5.691 1 97.06 87 ARG A N 1
ATOM 669 C CA . ARG A 1 87 ? 24.281 17.719 4.23 1 97.06 87 ARG A CA 1
ATOM 670 C C . ARG A 1 87 ? 23.281 18.75 3.73 1 97.06 87 ARG A C 1
ATOM 672 O O . ARG A 1 87 ? 23.531 19.422 2.729 1 97.06 87 ARG A O 1
ATOM 679 N N . TRP A 1 88 ? 22.219 18.922 4.379 1 97.62 88 TRP A N 1
ATOM 680 C CA . TRP A 1 88 ? 21.062 19.672 3.891 1 97.62 88 TRP A CA 1
ATOM 681 C C . TRP A 1 88 ? 21.188 21.156 4.246 1 97.62 88 TRP A C 1
ATOM 683 O O . TRP A 1 88 ? 20.812 22.031 3.459 1 97.62 88 TRP A O 1
ATOM 693 N N . PHE A 1 89 ? 21.75 21.453 5.379 1 98 89 PHE A N 1
ATOM 694 C CA . PHE A 1 89 ? 21.734 22.812 5.902 1 98 89 PHE A CA 1
ATOM 695 C C . PHE A 1 89 ? 23.094 23.469 5.711 1 98 89 PHE A C 1
ATOM 697 O O . PHE A 1 89 ? 24.109 22.953 6.18 1 98 89 PHE A O 1
ATOM 704 N N . PRO A 1 90 ? 23.156 24.656 5.141 1 95.94 90 PRO A N 1
ATOM 705 C CA . PRO A 1 90 ? 24.422 25.312 4.793 1 95.94 90 PRO A CA 1
ATOM 706 C C . PRO A 1 90 ? 25.031 26.078 5.965 1 95.94 90 PRO A C 1
ATOM 708 O O . PRO A 1 90 ? 26.234 26.344 5.973 1 95.94 90 PRO A O 1
ATOM 711 N N . GLY A 1 91 ? 24.234 26.516 6.922 1 95 91 GLY A N 1
ATOM 712 C CA . GLY A 1 91 ? 24.719 27.344 8.016 1 95 91 GLY A CA 1
ATOM 713 C C . GLY A 1 91 ? 25.344 26.531 9.141 1 95 91 GLY A C 1
ATOM 714 O O . GLY A 1 91 ? 25.266 25.297 9.141 1 95 91 GLY A O 1
ATOM 715 N N . PRO A 1 92 ? 25.906 27.234 10.102 1 96.56 92 PRO A N 1
ATOM 716 C CA . PRO A 1 92 ? 26.594 26.562 11.203 1 96.56 92 PRO A CA 1
ATOM 717 C C . PRO A 1 92 ? 25.641 25.938 12.211 1 96.56 92 PRO A C 1
ATOM 719 O O . PRO A 1 92 ? 26 24.984 12.914 1 96.56 92 PRO A O 1
ATOM 722 N N . THR A 1 93 ? 24.438 26.531 12.258 1 98 93 THR A N 1
ATOM 723 C CA . THR A 1 93 ? 23.469 26.031 13.219 1 98 93 THR A CA 1
ATOM 724 C C . THR A 1 93 ? 22.109 25.828 12.562 1 98 93 THR A C 1
ATOM 726 O O . THR A 1 93 ? 21.891 26.266 11.43 1 98 93 THR A O 1
ATOM 729 N N . VAL A 1 94 ? 21.281 25.062 13.258 1 98.44 94 VAL A N 1
ATOM 730 C CA . VAL A 1 94 ? 19.891 24.875 12.852 1 98.44 94 VAL A CA 1
ATOM 731 C C . VAL A 1 94 ? 18.984 25.016 14.07 1 98.44 94 VAL A C 1
ATOM 733 O O . VAL A 1 94 ? 19.406 24.828 15.203 1 98.44 94 VAL A O 1
ATOM 736 N N . LEU A 1 95 ? 17.781 25.422 13.781 1 98.5 95 LEU A N 1
ATOM 737 C CA . LEU A 1 95 ? 16.75 25.469 14.805 1 98.5 95 LEU A CA 1
ATOM 738 C C . LEU A 1 95 ? 16 24.141 14.891 1 98.5 95 LEU A C 1
ATOM 740 O O . LEU A 1 95 ? 15.648 23.562 13.867 1 98.5 95 LEU A O 1
ATOM 744 N N . VAL A 1 96 ? 15.852 23.609 16.078 1 98.75 96 VAL A N 1
ATOM 745 C CA . VAL A 1 96 ? 15.023 22.438 16.344 1 98.75 96 VAL A CA 1
ATOM 746 C C . VAL A 1 96 ? 13.719 22.859 17.016 1 98.75 96 VAL A C 1
ATOM 748 O O . VAL A 1 96 ? 13.719 23.297 18.156 1 98.75 96 VAL A O 1
ATOM 751 N N . GLU A 1 97 ? 12.641 22.703 16.266 1 98.75 97 GLU A N 1
ATOM 752 C CA . GLU A 1 97 ? 11.312 23.078 16.75 1 98.75 97 GLU A CA 1
ATOM 753 C C . GLU A 1 97 ? 10.461 21.828 17.016 1 98.75 97 GLU A C 1
ATOM 755 O O . GLU A 1 97 ? 10.695 20.781 16.422 1 98.75 97 GLU A O 1
ATOM 760 N N . GLU A 1 98 ? 9.555 22 17.922 1 98.69 98 GLU A N 1
ATOM 761 C CA . GLU A 1 98 ? 8.641 20.891 18.141 1 98.69 98 GLU A CA 1
ATOM 762 C C . GLU A 1 98 ? 7.652 20.734 17 1 98.69 98 GLU A C 1
ATOM 764 O O . GLU A 1 98 ? 7.043 21.719 16.562 1 98.69 98 GLU A O 1
ATOM 769 N N . LYS A 1 99 ? 7.609 19.578 16.406 1 98.56 99 LYS A N 1
ATOM 770 C CA . LYS A 1 99 ? 6.52 19.219 15.5 1 98.56 99 LYS A CA 1
ATOM 771 C C . LYS A 1 99 ? 5.262 18.844 16.281 1 98.56 99 LYS A C 1
ATOM 773 O O . LYS A 1 99 ? 5.148 17.719 16.766 1 98.56 99 LYS A O 1
ATOM 778 N N . MET A 1 100 ? 4.355 19.688 16.391 1 98 100 MET A N 1
ATOM 779 C CA . MET A 1 100 ? 3.125 19.422 17.125 1 98 100 MET A CA 1
ATOM 780 C C . MET A 1 100 ? 2.139 18.641 16.266 1 98 100 MET A C 1
ATOM 782 O O . MET A 1 100 ? 2.113 18.797 15.039 1 98 100 MET A O 1
ATOM 786 N N . ASN A 1 101 ? 1.411 17.797 16.922 1 97.5 101 ASN A N 1
ATOM 787 C CA . ASN A 1 101 ? 0.5 16.891 16.234 1 97.5 101 ASN A CA 1
ATOM 788 C C . ASN A 1 101 ? -0.901 17.484 16.125 1 97.5 101 ASN A C 1
ATOM 790 O O . ASN A 1 101 ? -1.719 17.328 17.031 1 97.5 101 ASN A O 1
ATOM 794 N N . GLY A 1 102 ? -1.152 18.141 15.078 1 97.44 102 GLY A N 1
ATOM 795 C CA . GLY A 1 102 ? -2.422 18.766 14.734 1 97.44 102 GLY A CA 1
ATOM 796 C C . GLY A 1 102 ? -2.631 18.922 13.242 1 97.44 102 GLY A C 1
ATOM 797 O O . GLY A 1 102 ? -2.303 18.016 12.469 1 97.44 102 GLY A O 1
ATOM 798 N N . TYR A 1 103 ? -3.266 20.016 12.875 1 97.25 103 TYR A N 1
ATOM 799 C CA . TYR A 1 103 ? -3.43 20.25 11.445 1 97.25 103 TYR A CA 1
ATOM 800 C C . TYR A 1 103 ? -3.039 21.688 11.086 1 97.25 103 TYR A C 1
ATOM 802 O O . TYR A 1 103 ? -3.244 22.609 11.867 1 97.25 103 TYR A O 1
ATOM 810 N N . ASN A 1 104 ? -2.467 21.75 9.906 1 97.62 104 ASN A N 1
ATOM 811 C CA . ASN A 1 104 ? -1.906 22.984 9.391 1 97.62 104 ASN A CA 1
ATOM 812 C C . ASN A 1 104 ? -3.002 23.984 9.016 1 97.62 104 ASN A C 1
ATOM 814 O O . ASN A 1 104 ? -3.926 23.656 8.273 1 97.62 104 ASN A O 1
ATOM 818 N N . VAL A 1 105 ? -2.814 25.172 9.508 1 98.44 105 VAL A N 1
ATOM 819 C CA . VAL A 1 105 ? -3.771 26.234 9.227 1 98.44 105 VAL A CA 1
ATOM 820 C C . VAL A 1 105 ? -3.027 27.516 8.859 1 98.44 105 VAL A C 1
ATOM 822 O O . VAL A 1 105 ? -2.133 27.938 9.594 1 98.44 105 VAL A O 1
ATOM 825 N N . ARG A 1 106 ? -3.379 28.094 7.816 1 98.5 106 ARG A N 1
ATOM 826 C CA . ARG A 1 106 ? -2.898 29.422 7.445 1 98.5 106 ARG A CA 1
ATOM 827 C C . ARG A 1 106 ? -3.963 30.484 7.711 1 98.5 106 ARG A C 1
ATOM 829 O O . ARG A 1 106 ? -5.094 30.359 7.238 1 98.5 106 ARG A O 1
ATOM 836 N N . VAL A 1 107 ? -3.574 31.484 8.422 1 98.62 107 VAL A N 1
ATOM 837 C CA . VAL A 1 107 ? -4.5 32.531 8.82 1 98.62 107 VAL A CA 1
ATOM 838 C C . VAL A 1 107 ? -4.184 33.812 8.055 1 98.62 107 VAL A C 1
ATOM 840 O O . VAL A 1 107 ? -3.021 34.219 7.953 1 98.62 107 VAL A O 1
ATOM 843 N N . PHE A 1 108 ? -5.23 34.469 7.52 1 98.06 108 PHE A N 1
ATOM 844 C CA . PHE A 1 108 ? -5.094 35.719 6.777 1 98.06 108 PHE A CA 1
ATOM 845 C C . PHE A 1 108 ? -6.27 36.656 7.059 1 98.06 108 PHE A C 1
ATOM 847 O O . PHE A 1 108 ? -7.234 36.25 7.715 1 98.06 108 PHE A O 1
ATOM 854 N N . THR A 1 109 ? -6.109 37.875 6.676 1 96.69 109 THR A N 1
ATOM 855 C CA . THR A 1 109 ? -7.203 38.812 6.812 1 96.69 109 THR A CA 1
ATOM 856 C C . THR A 1 109 ? -7.645 39.344 5.445 1 96.69 109 THR A C 1
ATOM 858 O O . THR A 1 109 ? -6.824 39.5 4.539 1 96.69 109 THR A O 1
ATOM 861 N N . LEU A 1 110 ? -8.805 39.5 5.352 1 95.56 110 LEU A N 1
ATOM 862 C CA . LEU A 1 110 ? -9.438 40.125 4.188 1 95.56 110 LEU A CA 1
ATOM 863 C C . LEU A 1 110 ? -10.602 41 4.609 1 95.56 110 LEU A C 1
ATOM 865 O O . LEU A 1 110 ? -11.531 40.531 5.273 1 95.56 110 LEU A O 1
ATOM 869 N N . GLY A 1 111 ? -10.516 42.219 4.227 1 90.81 111 GLY A N 1
ATOM 870 C CA . GLY A 1 111 ? -11.539 43.156 4.676 1 90.81 111 GLY A CA 1
ATOM 871 C C . GLY A 1 111 ? -11.57 43.344 6.18 1 90.81 111 GLY A C 1
ATOM 872 O O . GLY A 1 111 ? -12.641 43.469 6.773 1 90.81 111 GLY A O 1
ATOM 873 N N . GLY A 1 112 ? -10.477 43.094 6.762 1 89.75 112 GLY A N 1
ATOM 874 C CA . GLY A 1 112 ? -10.352 43.281 8.195 1 89.75 112 GLY A CA 1
ATOM 875 C C . GLY A 1 112 ? -10.836 42.094 9.008 1 89.75 112 GLY A C 1
ATOM 876 O O . GLY A 1 112 ? -10.859 42.156 10.242 1 89.75 112 GLY A O 1
ATOM 877 N N . MET A 1 113 ? -11.164 41.094 8.336 1 94.5 113 MET A N 1
ATOM 878 C CA . MET A 1 113 ? -11.672 39.906 9.031 1 94.5 113 MET A CA 1
ATOM 879 C C . MET A 1 113 ? -10.695 38.75 8.906 1 94.5 113 MET A C 1
ATOM 881 O O . MET A 1 113 ? -10.086 38.562 7.855 1 94.5 113 MET A O 1
ATOM 885 N N . VAL A 1 114 ? -10.633 37.969 9.961 1 97.31 114 VAL A N 1
ATOM 886 C CA . VAL A 1 114 ? -9.711 36.844 10.023 1 97.31 114 VAL A CA 1
ATOM 887 C C . VAL A 1 114 ? -10.344 35.625 9.344 1 97.31 114 VAL A C 1
ATOM 889 O O . VAL A 1 114 ? -11.516 35.312 9.57 1 97.31 114 VAL A O 1
ATOM 892 N N . TYR A 1 115 ? -9.57 34.938 8.539 1 98.12 115 TYR A N 1
ATOM 893 C CA . TYR A 1 115 ? -9.953 33.688 7.918 1 98.12 115 TYR A CA 1
ATOM 894 C C . TYR A 1 115 ? -8.875 32.625 8.109 1 98.12 115 TYR A C 1
ATOM 896 O O . TYR A 1 115 ? -7.699 32.938 8.273 1 98.12 115 TYR A O 1
ATOM 904 N N . ALA A 1 116 ? -9.32 31.344 8.133 1 98.56 116 ALA A N 1
ATOM 905 C CA . ALA A 1 116 ? -8.414 30.219 8.336 1 98.56 116 ALA A CA 1
ATOM 906 C C . ALA A 1 116 ? -8.492 29.234 7.18 1 98.56 116 ALA A C 1
ATOM 908 O O . ALA A 1 116 ? -9.547 28.656 6.926 1 98.56 116 ALA A O 1
ATOM 909 N N . ALA A 1 117 ? -7.383 29.016 6.527 1 97.94 117 ALA A N 1
ATOM 910 C CA . ALA A 1 117 ? -7.285 28.062 5.43 1 97.94 117 ALA A CA 1
ATOM 911 C C . ALA A 1 117 ? -6.59 26.781 5.883 1 97.94 117 ALA A C 1
ATOM 913 O O . ALA A 1 117 ? -5.559 26.828 6.559 1 97.94 117 ALA A O 1
ATOM 914 N N . THR A 1 118 ? -7.141 25.641 5.539 1 96.5 118 THR A N 1
ATOM 915 C CA . THR A 1 118 ? -6.52 24.359 5.828 1 96.5 118 THR A CA 1
ATOM 916 C C . THR A 1 118 ? -5.395 24.078 4.84 1 96.5 118 THR A C 1
ATOM 918 O O . THR A 1 118 ? -5.176 24.844 3.898 1 96.5 118 THR A O 1
ATOM 921 N N . ARG A 1 119 ? -4.734 22.969 5.031 1 94.75 119 ARG A N 1
ATOM 922 C CA . ARG A 1 119 ? -3.613 22.578 4.18 1 94.75 119 ARG A CA 1
ATOM 923 C C . ARG A 1 119 ? -4.051 22.453 2.727 1 94.75 119 ARG A C 1
ATOM 925 O O . ARG A 1 119 ? -3.279 22.75 1.812 1 94.75 119 ARG A O 1
ATOM 932 N N . GLY A 1 120 ? -5.281 22.141 2.525 1 93.69 120 GLY A N 1
ATOM 933 C CA . GLY A 1 120 ? -5.789 21.906 1.182 1 93.69 120 GLY A CA 1
ATOM 934 C C . GLY A 1 120 ? -6.277 23.172 0.501 1 93.69 120 GLY A C 1
ATOM 935 O O . GLY A 1 120 ? -6.742 23.125 -0.639 1 93.69 120 GLY A O 1
ATOM 936 N N . GLY A 1 121 ? -6.219 24.234 1.175 1 95.06 121 GLY A N 1
ATOM 937 C CA . GLY A 1 121 ? -6.613 25.484 0.568 1 95.06 121 GLY A CA 1
ATOM 938 C C . GLY A 1 121 ? -8.102 25.75 0.655 1 95.06 121 GLY A C 1
ATOM 939 O O . GLY A 1 121 ? -8.695 26.328 -0.267 1 95.06 121 GLY A O 1
ATOM 940 N N . LEU A 1 122 ? -8.656 25.297 1.657 1 96.31 122 LEU A N 1
ATOM 941 C CA . LEU A 1 122 ? -10.07 25.531 1.907 1 96.31 122 LEU A CA 1
ATOM 942 C C . LEU A 1 122 ? -10.273 26.359 3.174 1 96.31 122 LEU A C 1
ATOM 944 O O . LEU A 1 122 ? -9.594 26.125 4.18 1 96.31 122 LEU A O 1
ATOM 948 N N . ILE A 1 123 ? -11.172 27.312 3.109 1 98.12 123 ILE A N 1
ATOM 949 C CA . ILE A 1 123 ? -11.516 28.047 4.32 1 98.12 123 ILE A CA 1
ATOM 950 C C . ILE A 1 123 ? -12.453 27.219 5.184 1 98.12 123 ILE A C 1
ATOM 952 O O . ILE A 1 123 ? -13.586 26.938 4.789 1 98.12 123 ILE A O 1
ATOM 956 N N . CYS A 1 124 ? -12.023 26.859 6.312 1 97.62 124 CYS A N 1
ATOM 957 C CA . CYS A 1 124 ? -12.828 26.047 7.215 1 97.62 124 CYS A CA 1
ATOM 958 C C . CYS A 1 124 ? -13.664 26.922 8.141 1 97.62 124 CYS A C 1
ATOM 960 O O . CYS A 1 124 ? -13.117 27.672 8.961 1 97.62 124 CYS A O 1
ATOM 962 N N . PRO A 1 125 ? -14.977 26.781 8.062 1 97.94 125 PRO A N 1
ATOM 963 C CA . PRO A 1 125 ? -15.844 27.625 8.891 1 97.94 125 PRO A CA 1
ATOM 964 C C . PRO A 1 125 ? -15.594 27.438 10.383 1 97.94 125 PRO A C 1
ATOM 966 O O . PRO A 1 125 ? -15.531 28.422 11.133 1 97.94 125 PRO A O 1
ATOM 969 N N . TYR A 1 126 ? -15.398 26.25 10.797 1 97.88 126 TYR A N 1
ATOM 970 C CA . TYR A 1 126 ? -15.195 25.953 12.211 1 97.88 126 TYR A CA 1
ATOM 971 C C . TYR A 1 126 ? -13.906 26.594 12.719 1 97.88 126 TYR A C 1
ATOM 973 O O . TYR A 1 126 ? -13.914 27.312 13.711 1 97.88 126 TYR A O 1
ATOM 981 N N . THR A 1 127 ? -12.836 26.328 12.016 1 98.31 127 THR A N 1
ATOM 982 C CA . THR A 1 127 ? -11.523 26.812 12.422 1 98.31 127 THR A CA 1
ATOM 983 C C . THR A 1 127 ? -11.492 28.344 12.391 1 98.31 127 THR A C 1
ATOM 985 O O . THR A 1 127 ? -10.953 28.969 13.305 1 98.31 127 THR A O 1
ATOM 988 N N . THR A 1 128 ? -12.086 28.906 11.359 1 98.5 128 THR A N 1
ATOM 989 C CA . THR A 1 128 ? -12.148 30.359 11.242 1 98.5 128 THR A CA 1
ATOM 990 C C . THR A 1 128 ? -12.852 30.969 12.453 1 98.5 128 THR A C 1
ATOM 992 O O . THR A 1 128 ? -12.312 31.875 13.102 1 98.5 128 THR A O 1
ATOM 995 N N . ARG A 1 129 ? -13.961 30.469 12.797 1 97.38 129 ARG A N 1
ATOM 996 C CA . ARG A 1 129 ? -14.766 31.062 13.859 1 97.38 129 ARG A CA 1
ATOM 997 C C . ARG A 1 129 ? -14.133 30.812 15.227 1 97.38 129 ARG A C 1
ATOM 999 O O . ARG A 1 129 ? -14.195 31.672 16.109 1 97.38 129 ARG A O 1
ATOM 1006 N N . ARG A 1 130 ? -13.531 29.641 15.398 1 96.62 130 ARG A N 1
ATOM 1007 C CA . ARG A 1 130 ? -12.828 29.375 16.641 1 96.62 130 ARG A CA 1
ATOM 1008 C C . ARG A 1 130 ? -11.656 30.328 16.844 1 96.62 130 ARG A C 1
ATOM 1010 O O . ARG A 1 130 ? -11.461 30.859 17.922 1 96.62 130 ARG A O 1
ATOM 1017 N N . LEU A 1 131 ? -10.906 30.547 15.812 1 98.19 131 LEU A N 1
ATOM 1018 C CA . LEU A 1 131 ? -9.758 31.453 15.883 1 98.19 131 LEU A CA 1
ATOM 1019 C C . LEU A 1 131 ? -10.211 32.875 16.125 1 98.19 131 LEU A C 1
ATOM 1021 O O . LEU A 1 131 ? -9.57 33.625 16.875 1 98.19 131 LEU A O 1
ATOM 1025 N N . ARG A 1 132 ? -11.305 33.281 15.469 1 97.69 132 ARG A N 1
ATOM 1026 C CA . ARG A 1 132 ? -11.844 34.625 15.703 1 97.69 132 ARG A CA 1
ATOM 1027 C C . ARG A 1 132 ? -12.211 34.812 17.172 1 97.69 132 ARG A C 1
ATOM 1029 O O . ARG A 1 132 ? -11.883 35.844 17.766 1 97.69 132 ARG A O 1
ATOM 1036 N N . ARG A 1 133 ? -12.844 33.812 17.719 1 95.19 133 ARG A N 1
ATOM 1037 C CA . ARG A 1 133 ? -13.328 33.906 19.094 1 95.19 133 ARG A CA 1
ATOM 1038 C C . ARG A 1 133 ? -12.164 33.906 20.094 1 95.19 133 ARG A C 1
ATOM 1040 O O . ARG A 1 133 ? -12.195 34.625 21.078 1 95.19 133 ARG A O 1
ATOM 1047 N N . LEU A 1 134 ? -11.133 33.156 19.812 1 95.5 134 LEU A N 1
ATOM 1048 C CA . LEU A 1 134 ? -10.094 32.938 20.812 1 95.5 134 LEU A CA 1
ATOM 1049 C C . LEU A 1 134 ? -8.914 33.875 20.594 1 95.5 134 LEU A C 1
ATOM 1051 O O . LEU A 1 134 ? -8.25 34.281 21.547 1 95.5 134 LEU A O 1
ATOM 1055 N N . TYR A 1 135 ? -8.617 34.188 19.281 1 96.88 135 TYR A N 1
ATOM 1056 C CA . TYR A 1 135 ? -7.375 34.906 18.969 1 96.88 135 TYR A CA 1
ATOM 1057 C C . TYR A 1 135 ? -7.637 36.062 18.016 1 96.88 135 TYR A C 1
ATOM 1059 O O . TYR A 1 135 ? -6.699 36.688 17.516 1 96.88 135 TYR A O 1
ATOM 1067 N N . GLY A 1 136 ? -8.82 36.375 17.719 1 97 136 GLY A N 1
ATOM 1068 C CA . GLY A 1 136 ? -9.203 37.25 16.641 1 97 136 GLY A CA 1
ATOM 1069 C C . GLY A 1 136 ? -8.492 38.594 16.688 1 97 136 GLY A C 1
ATOM 1070 O O . GLY A 1 136 ? -7.906 39.031 15.695 1 97 136 GLY A O 1
ATOM 1071 N N . GLY A 1 137 ? -8.594 39.219 17.844 1 97.25 137 GLY A N 1
ATOM 1072 C CA . GLY A 1 137 ? -7.98 40.531 17.984 1 97.25 137 GLY A CA 1
ATOM 1073 C C . GLY A 1 137 ? -6.484 40.531 17.734 1 97.25 137 GLY A C 1
ATOM 1074 O O . GLY A 1 137 ? -5.961 41.375 17 1 97.25 137 GLY A O 1
ATOM 1075 N N . ALA A 1 138 ? -5.793 39.625 18.281 1 98.06 138 ALA A N 1
ATOM 1076 C CA . ALA A 1 138 ? -4.344 39.5 18.172 1 98.06 138 ALA A CA 1
ATOM 1077 C C . ALA A 1 138 ? -3.932 39.188 16.734 1 98.06 138 ALA A C 1
ATOM 1079 O O . ALA A 1 138 ? -2.98 39.75 16.203 1 98.06 138 ALA A O 1
ATOM 1080 N N . LEU A 1 139 ? -4.664 38.312 16.094 1 98.12 139 LEU A N 1
ATOM 1081 C CA . LEU A 1 139 ? -4.371 37.906 14.727 1 98.12 139 LEU A CA 1
ATOM 1082 C C . LEU A 1 139 ? -4.602 39.062 13.758 1 98.12 139 LEU A C 1
ATOM 1084 O O . LEU A 1 139 ? -3.799 39.25 12.844 1 98.12 139 LEU A O 1
ATOM 1088 N N . GLN A 1 140 ? -5.66 39.75 13.984 1 97.06 140 GLN A N 1
ATOM 1089 C CA . GLN A 1 140 ? -5.93 40.906 13.148 1 97.06 140 GLN A CA 1
ATOM 1090 C C . GLN A 1 140 ? -4.816 41.938 13.281 1 97.06 140 GLN A C 1
ATOM 1092 O O . GLN A 1 140 ? -4.328 42.469 12.273 1 97.06 140 GLN A O 1
ATOM 1097 N N . LYS A 1 141 ? -4.43 42.219 14.453 1 97.44 141 LYS A N 1
ATOM 1098 C CA . LYS A 1 141 ? -3.439 43.25 14.719 1 97.44 141 LYS A CA 1
ATOM 1099 C C . LYS A 1 141 ? -2.092 42.906 14.094 1 97.44 141 LYS A C 1
ATOM 1101 O O . LYS A 1 141 ? -1.479 43.719 13.422 1 97.44 141 LYS A O 1
ATOM 1106 N N . ILE A 1 142 ? -1.594 41.688 14.32 1 97.38 142 ILE A N 1
ATOM 1107 C CA . ILE A 1 142 ? -0.285 41.312 13.805 1 97.38 142 ILE A CA 1
ATOM 1108 C C . ILE A 1 142 ? -0.305 41.375 12.273 1 97.38 142 ILE A C 1
ATOM 1110 O O . ILE A 1 142 ? 0.651 41.812 11.648 1 97.38 142 ILE A O 1
ATOM 1114 N N . LEU A 1 143 ? -1.369 40.938 11.648 1 97.19 143 LEU A N 1
ATOM 1115 C CA . LEU A 1 143 ? -1.451 40.906 10.195 1 97.19 143 LEU A CA 1
ATOM 1116 C C . LEU A 1 143 ? -1.569 42.312 9.633 1 97.19 143 LEU A C 1
ATOM 1118 O O . LEU A 1 143 ? -1.023 42.594 8.562 1 97.19 143 LEU A O 1
ATOM 1122 N N . GLU A 1 144 ? -2.26 43.125 10.312 1 95.06 144 GLU A N 1
ATOM 1123 C CA . GLU A 1 144 ? -2.326 44.531 9.914 1 95.06 144 GLU A CA 1
ATOM 1124 C C . GLU A 1 144 ? -0.946 45.188 9.961 1 95.06 144 GLU A C 1
ATOM 1126 O O . GLU A 1 144 ? -0.556 45.875 9.023 1 95.06 144 GLU A O 1
ATOM 1131 N N . ASP A 1 145 ? -0.281 44.938 11.031 1 95.62 145 ASP A N 1
ATOM 1132 C CA . ASP A 1 145 ? 1.042 45.531 11.211 1 95.62 145 ASP A CA 1
ATOM 1133 C C . ASP A 1 145 ? 2.027 45 10.172 1 95.62 145 ASP A C 1
ATOM 1135 O O . ASP A 1 145 ? 2.939 45.719 9.75 1 95.62 145 ASP A O 1
ATOM 1139 N N . LEU A 1 146 ? 1.879 43.719 9.734 1 94.94 146 LEU A N 1
ATOM 1140 C CA . LEU A 1 146 ? 2.727 43.125 8.711 1 94.94 146 LEU A CA 1
ATOM 1141 C C . LEU A 1 146 ? 2.371 43.656 7.324 1 94.94 146 LEU A C 1
ATOM 1143 O O . LEU A 1 146 ? 3.156 43.531 6.383 1 94.94 146 LEU A O 1
ATOM 1147 N N . GLY A 1 147 ? 1.291 44.312 7.145 1 88.12 147 GLY A N 1
ATOM 1148 C CA . GLY A 1 147 ? 0.728 44.656 5.848 1 88.12 147 GLY A CA 1
ATOM 1149 C C . GLY A 1 147 ? -0.176 43.562 5.289 1 88.12 147 GLY A C 1
ATOM 1150 O O . GLY A 1 147 ? 0.303 42.531 4.809 1 88.12 147 GLY A O 1
ATOM 1151 N N . ALA A 1 148 ? -1.416 43.75 5.324 1 70.75 148 ALA A N 1
ATOM 1152 C CA . ALA A 1 148 ? -2.459 42.75 5.055 1 70.75 148 ALA A CA 1
ATOM 1153 C C . ALA A 1 148 ? -2.311 42.156 3.65 1 70.75 148 ALA A C 1
ATOM 1155 O O . ALA A 1 148 ? -2.545 40.969 3.439 1 70.75 148 ALA A O 1
ATOM 1156 N N . GLU A 1 149 ? -1.823 42.969 2.768 1 81.12 149 GLU A N 1
ATOM 1157 C CA . GLU A 1 149 ? -1.77 42.5 1.388 1 81.12 149 GLU A CA 1
ATOM 1158 C C . GLU A 1 149 ? -0.695 41.406 1.211 1 81.12 149 GLU A C 1
ATOM 1160 O O . GLU A 1 149 ? 0.499 41.719 1.296 1 81.12 149 GLU A O 1
ATOM 1165 N N . GLY A 1 150 ? -1.208 40.156 1.189 1 88.56 150 GLY A N 1
ATOM 1166 C CA . GLY A 1 150 ? -0.328 39.031 0.885 1 88.56 150 GLY A CA 1
ATOM 1167 C C . GLY A 1 150 ? 0.299 38.406 2.119 1 88.56 150 GLY A C 1
ATOM 1168 O O . GLY A 1 150 ? 1.087 37.469 2.016 1 88.56 150 GLY A O 1
ATOM 1169 N N . SER A 1 151 ? 0.015 39 3.289 1 96.44 151 SER A N 1
ATOM 1170 C CA . SER A 1 151 ? 0.595 38.469 4.516 1 96.44 151 SER A CA 1
ATOM 1171 C C . SER A 1 151 ? -0.326 37.438 5.16 1 96.44 151 SER A C 1
ATOM 1173 O O . SER A 1 151 ? -1.549 37.594 5.145 1 96.44 151 SER A O 1
ATOM 1175 N N . PHE A 1 152 ? 0.25 36.438 5.629 1 97.94 152 PHE A N 1
ATOM 1176 C CA . PHE A 1 152 ? -0.493 35.406 6.367 1 97.94 152 PHE A CA 1
ATOM 1177 C C . PHE A 1 152 ? 0.416 34.688 7.352 1 97.94 152 PHE A C 1
ATOM 1179 O O . PHE A 1 152 ? 1.638 34.844 7.309 1 97.94 152 PHE A O 1
ATOM 1186 N N . ILE A 1 153 ? -0.207 33.969 8.25 1 98.25 153 ILE A N 1
ATOM 1187 C CA . ILE A 1 153 ? 0.486 33.25 9.312 1 98.25 153 ILE A CA 1
ATOM 1188 C C . ILE A 1 153 ? 0.176 31.75 9.203 1 98.25 153 ILE A C 1
ATOM 1190 O O . ILE A 1 153 ? -0.975 31.375 8.992 1 98.25 153 ILE A O 1
ATOM 1194 N N . ALA A 1 154 ? 1.206 30.953 9.242 1 98.38 154 ALA A N 1
ATOM 1195 C CA . ALA A 1 154 ? 1.036 29.5 9.258 1 98.38 154 ALA A CA 1
ATOM 1196 C C . ALA A 1 154 ? 1.241 28.938 10.656 1 98.38 154 ALA A C 1
ATOM 1198 O O . ALA A 1 154 ? 2.203 29.297 11.344 1 98.38 154 ALA A O 1
ATOM 1199 N N . GLY A 1 155 ? 0.325 28.141 11.086 1 98.56 155 GLY A N 1
ATOM 1200 C CA . GLY A 1 155 ? 0.405 27.516 12.398 1 98.56 155 GLY A CA 1
ATOM 1201 C C . GLY A 1 155 ? -0.257 26.156 12.461 1 98.56 155 GLY A C 1
ATOM 1202 O O . GLY A 1 155 ? -0.825 25.688 11.477 1 98.56 155 GLY A O 1
ATOM 1203 N N . GLU A 1 156 ? -0.095 25.5 13.586 1 98.5 156 GLU A N 1
ATOM 1204 C CA . GLU A 1 156 ? -0.711 24.203 13.875 1 98.5 156 GLU A CA 1
ATOM 1205 C C . GLU A 1 156 ? -1.861 24.359 14.867 1 98.5 156 GLU A C 1
ATOM 1207 O O . GLU A 1 156 ? -1.702 24.969 15.922 1 98.5 156 GLU A O 1
ATOM 1212 N N . VAL A 1 157 ? -2.967 23.891 14.492 1 98.38 157 VAL A N 1
ATOM 1213 C CA . VAL A 1 157 ? -4.055 23.766 15.453 1 98.38 157 VAL A CA 1
ATOM 1214 C C . VAL A 1 157 ? -3.959 22.422 16.172 1 98.38 157 VAL A C 1
ATOM 1216 O O . VAL A 1 157 ? -3.822 21.375 15.531 1 98.38 157 VAL A O 1
ATOM 1219 N N . VAL A 1 158 ? -4.004 22.453 17.469 1 98 158 VAL A N 1
ATOM 1220 C CA . VAL A 1 158 ? -3.914 21.219 18.25 1 98 158 VAL A CA 1
ATOM 1221 C C . VAL A 1 158 ? -5.043 21.172 19.266 1 98 158 VAL A C 1
ATOM 1223 O O . VAL A 1 158 ? -5.699 22.188 19.531 1 98 158 VAL A O 1
ATOM 1226 N N . GLY A 1 159 ? -5.246 20.016 19.891 1 97.5 159 GLY A N 1
ATOM 1227 C CA . GLY A 1 159 ? -6.273 19.812 20.906 1 97.5 159 GLY A CA 1
ATOM 1228 C C . GLY A 1 159 ? -7.348 18.828 20.484 1 97.5 159 GLY A C 1
ATOM 1229 O O . GLY A 1 159 ? -7.387 18.422 19.312 1 97.5 159 GLY A O 1
ATOM 1230 N N . LEU A 1 160 ? -8.234 18.578 21.375 1 97.06 160 LEU A N 1
ATOM 1231 C CA . LEU A 1 160 ? -9.219 17.516 21.156 1 97.06 160 LEU A CA 1
ATOM 1232 C C . LEU A 1 160 ? -10.469 18.062 20.469 1 97.06 160 LEU A C 1
ATOM 1234 O O . LEU A 1 160 ? -11.289 17.297 19.953 1 97.06 160 LEU A O 1
ATOM 1238 N N . GLU A 1 161 ? -10.648 19.359 20.453 1 95.44 161 GLU A N 1
ATOM 1239 C CA . GLU A 1 161 ? -11.844 20 19.906 1 95.44 161 GLU A CA 1
ATOM 1240 C C . GLU A 1 161 ? -11.609 20.516 18.5 1 95.44 161 GLU A C 1
ATOM 1242 O O . GLU A 1 161 ? -11.68 21.719 18.25 1 95.44 161 GLU A O 1
ATOM 1247 N N . ASN A 1 162 ? -11.406 19.594 17.594 1 94.38 162 ASN A N 1
ATOM 1248 C CA . ASN A 1 162 ? -11.281 19.953 16.188 1 94.38 162 ASN A CA 1
ATOM 1249 C C . ASN A 1 162 ? -11.703 18.797 15.281 1 94.38 162 ASN A C 1
ATOM 1251 O O . ASN A 1 162 ? -11.781 17.656 15.719 1 94.38 162 ASN A O 1
ATOM 1255 N N . PRO A 1 163 ? -11.961 19.078 14.078 1 94.81 163 PRO A N 1
ATOM 1256 C CA . PRO A 1 163 ? -12.562 18.062 13.227 1 94.81 163 PRO A CA 1
ATOM 1257 C C . PRO A 1 163 ? -11.523 17.234 12.477 1 94.81 163 PRO A C 1
ATOM 1259 O O . PRO A 1 163 ? -11.875 16.344 11.695 1 94.81 163 PRO A O 1
ATOM 1262 N N . TYR A 1 164 ? -10.227 17.453 12.641 1 94.69 164 TYR A N 1
ATOM 1263 C CA . TYR A 1 164 ? -9.227 16.844 11.766 1 94.69 164 TYR A CA 1
ATOM 1264 C C . TYR A 1 164 ? -8.289 15.93 12.547 1 94.69 164 TYR A C 1
ATOM 1266 O O . TYR A 1 164 ? -8.414 14.711 12.492 1 94.69 164 TYR A O 1
ATOM 1274 N N . THR A 1 165 ? -7.371 16.453 13.305 1 94.5 165 THR A N 1
ATOM 1275 C CA . THR A 1 165 ? -6.379 15.711 14.062 1 94.5 165 THR A CA 1
ATOM 1276 C C . THR A 1 165 ? -6.469 16.047 15.547 1 94.5 165 THR A C 1
ATOM 1278 O O . THR A 1 165 ? -6.16 17.156 15.961 1 94.5 165 THR A O 1
ATOM 1281 N N . ARG A 1 166 ? -6.812 15.055 16.266 1 95.25 166 ARG A N 1
ATOM 1282 C CA . ARG A 1 166 ? -7.059 15.297 17.688 1 95.25 166 ARG A CA 1
ATOM 1283 C C . ARG A 1 166 ? -6.016 14.602 18.547 1 95.25 166 ARG A C 1
ATOM 1285 O O . ARG A 1 166 ? -5.902 13.375 18.531 1 95.25 166 ARG A O 1
ATOM 1292 N N . TYR A 1 167 ? -5.312 15.375 19.203 1 95 167 TYR A N 1
ATOM 1293 C CA . TYR A 1 167 ? -4.301 14.93 20.156 1 95 167 TYR A CA 1
ATOM 1294 C C . TYR A 1 167 ? -4.27 15.836 21.391 1 95 167 TYR A C 1
ATOM 1296 O O . TYR A 1 167 ? -4.348 17.062 21.266 1 95 167 TYR A O 1
ATOM 1304 N N . TYR A 1 168 ? -4.199 15.281 22.5 1 95.38 168 TYR A N 1
ATOM 1305 C CA . TYR A 1 168 ? -4.223 16.031 23.75 1 95.38 168 TYR A CA 1
ATOM 1306 C C . TYR A 1 168 ? -2.881 16.719 24 1 95.38 168 TYR A C 1
ATOM 1308 O O . TYR A 1 168 ? -1.831 16.078 23.938 1 95.38 168 TYR A O 1
ATOM 1316 N N . TYR A 1 169 ? -2.895 17.922 24.172 1 95.81 169 TYR A N 1
ATOM 1317 C CA . TYR A 1 169 ? -1.772 18.734 24.641 1 95.81 169 TYR A CA 1
ATOM 1318 C C . TYR A 1 169 ? -2.121 19.453 25.938 1 95.81 169 TYR A C 1
ATOM 1320 O O . TYR A 1 169 ? -3.145 20.141 26.016 1 95.81 169 TYR A O 1
ATOM 1328 N N . GLU A 1 170 ? -1.272 19.375 26.906 1 95.31 170 GLU A N 1
ATOM 1329 C CA . GLU A 1 170 ? -1.512 20.062 28.172 1 95.31 170 GLU A CA 1
ATOM 1330 C C . GLU A 1 170 ? -1.644 21.578 27.953 1 95.31 170 GLU A C 1
ATOM 1332 O O . GLU A 1 170 ? -2.449 22.234 28.609 1 95.31 170 GLU A O 1
ATOM 1337 N N . GLU A 1 171 ? -0.896 22.125 27.109 1 94.5 171 GLU A N 1
ATOM 1338 C CA . GLU A 1 171 ? -0.892 23.562 26.875 1 94.5 171 GLU A CA 1
ATOM 1339 C C . GLU A 1 171 ? -2.119 24 26.078 1 94.5 171 GLU A C 1
ATOM 1341 O O . GLU A 1 171 ? -2.436 25.188 26 1 94.5 171 GLU A O 1
ATOM 1346 N N . ALA A 1 172 ? -2.885 23.094 25.438 1 95.88 172 ALA A N 1
ATOM 1347 C CA . ALA A 1 172 ? -4.102 23.375 24.688 1 95.88 172 ALA A CA 1
ATOM 1348 C C . ALA A 1 172 ? -4.988 22.125 24.594 1 95.88 172 ALA A C 1
ATOM 1350 O O . ALA A 1 172 ? -5.156 21.562 23.516 1 95.88 172 ALA A O 1
ATOM 1351 N N . PRO A 1 173 ? -5.59 21.781 25.672 1 95.88 173 PRO A N 1
ATOM 1352 C CA . PRO A 1 173 ? -6.332 20.516 25.688 1 95.88 173 PRO A CA 1
ATOM 1353 C C . PRO A 1 173 ? -7.5 20.5 24.703 1 95.88 173 PRO A C 1
ATOM 1355 O O . PRO A 1 173 ? -7.781 19.469 24.094 1 95.88 173 PRO A O 1
ATOM 1358 N N . GLY A 1 174 ? -8.234 21.656 24.578 1 95.19 174 GLY A N 1
ATOM 1359 C CA . GLY A 1 174 ? -9.383 21.734 23.688 1 95.19 174 GLY A CA 1
ATOM 1360 C C . GLY A 1 174 ? -9.031 22.219 22.297 1 95.19 174 GLY A C 1
ATOM 1361 O O . GLY A 1 174 ? -9.234 21.5 21.312 1 95.19 174 GLY A O 1
ATOM 1362 N N . PHE A 1 175 ? -8.508 23.422 22.266 1 96.81 175 PHE A N 1
ATOM 1363 C CA . PHE A 1 175 ? -8.195 24.078 21 1 96.81 175 PHE A CA 1
ATOM 1364 C C . PHE A 1 175 ? -7.098 25.109 21.188 1 96.81 175 PHE A C 1
ATOM 1366 O O . PHE A 1 175 ? -7.188 25.969 22.062 1 96.81 175 PHE A O 1
ATOM 1373 N N . GLY A 1 176 ? -6.082 24.984 20.391 1 98.12 176 GLY A N 1
ATOM 1374 C CA . GLY A 1 176 ? -4.988 25.953 20.422 1 98.12 176 GLY A CA 1
ATOM 1375 C C . GLY A 1 176 ? -4.34 26.141 19.062 1 98.12 176 GLY A C 1
ATOM 1376 O O . GLY A 1 176 ? -4.363 25.25 18.219 1 98.12 176 GLY A O 1
ATOM 1377 N N . TYR A 1 177 ? -3.834 27.328 18.844 1 98.56 177 TYR A N 1
ATOM 1378 C CA . TYR A 1 177 ? -3.137 27.672 17.609 1 98.56 177 TYR A CA 1
ATOM 1379 C C . TYR A 1 177 ? -1.688 28.062 17.891 1 98.56 177 TYR A C 1
ATOM 1381 O O . TYR A 1 177 ? -1.425 28.984 18.672 1 98.56 177 TYR A O 1
ATOM 1389 N N . PHE A 1 178 ? -0.742 27.359 17.312 1 98.81 178 PHE A N 1
ATOM 1390 C CA . PHE A 1 178 ? 0.684 27.578 17.531 1 98.81 178 PHE A CA 1
ATOM 1391 C C . PHE A 1 178 ? 1.39 27.906 16.219 1 98.81 178 PHE A C 1
ATOM 1393 O O . PHE A 1 178 ? 1.485 27.062 15.328 1 98.81 178 PHE A O 1
ATOM 1400 N N . ILE A 1 179 ? 1.922 29.109 16.141 1 98.81 179 ILE A N 1
ATOM 1401 C CA . ILE A 1 179 ? 2.486 29.656 14.906 1 98.81 179 ILE A CA 1
ATOM 1402 C C . ILE A 1 179 ? 3.834 28.984 14.625 1 98.81 179 ILE A C 1
ATOM 1404 O O . ILE A 1 179 ? 4.688 28.906 15.508 1 98.81 179 ILE A O 1
ATOM 1408 N N . PHE A 1 180 ? 4.062 28.516 13.344 1 98.56 180 PHE A N 1
ATOM 1409 C CA . PHE A 1 180 ? 5.363 27.938 13.016 1 98.56 180 PHE A CA 1
ATOM 1410 C C . PHE A 1 180 ? 6.023 28.703 11.875 1 98.56 180 PHE A C 1
ATOM 1412 O O . PHE A 1 180 ? 7.219 28.531 11.617 1 98.56 180 PHE A O 1
ATOM 1419 N N . ASP A 1 181 ? 5.32 29.609 11.195 1 98.38 181 ASP A N 1
ATOM 1420 C CA . ASP A 1 181 ? 5.941 30.5 10.203 1 98.38 181 ASP A CA 1
ATOM 1421 C C . ASP A 1 181 ? 5.09 31.734 9.961 1 98.38 181 ASP A C 1
ATOM 1423 O O . ASP A 1 181 ? 3.875 31.719 10.172 1 98.38 181 ASP A O 1
ATOM 1427 N N . ILE A 1 182 ? 5.695 32.781 9.531 1 98.12 182 ILE A N 1
ATOM 1428 C CA . ILE A 1 182 ? 5.039 34.031 9.195 1 98.12 182 ILE A CA 1
ATOM 1429 C C . ILE A 1 182 ? 5.449 34.5 7.797 1 98.12 182 ILE A C 1
ATOM 1431 O O . ILE A 1 182 ? 6.629 34.406 7.438 1 98.12 182 ILE A O 1
ATOM 1435 N N . PHE A 1 183 ? 4.527 34.906 7.035 1 97.31 183 PHE A N 1
ATOM 1436 C CA . PHE A 1 183 ? 4.75 35.375 5.672 1 97.31 183 PHE A CA 1
ATOM 1437 C C . PHE A 1 183 ? 4.355 36.812 5.523 1 97.31 183 PHE A C 1
ATOM 1439 O O . PHE A 1 183 ? 3.23 37.219 5.855 1 97.31 183 PHE A O 1
ATOM 1446 N N . LYS A 1 184 ? 5.262 37.594 5.055 1 96.56 184 LYS A N 1
ATOM 1447 C CA . LYS A 1 184 ? 5.031 39.031 4.762 1 96.56 184 LYS A CA 1
ATOM 1448 C C . LYS A 1 184 ? 5.047 39.281 3.26 1 96.56 184 LYS A C 1
ATOM 1450 O O . LYS A 1 184 ? 6.066 39.062 2.598 1 96.56 184 LYS A O 1
ATOM 1455 N N . GLY A 1 185 ? 3.93 39.719 2.721 1 91.94 185 GLY A N 1
ATOM 1456 C CA . GLY A 1 185 ? 3.836 39.969 1.293 1 91.94 185 GLY A CA 1
ATOM 1457 C C . GLY A 1 185 ? 4.117 38.75 0.445 1 91.94 185 GLY A C 1
ATOM 1458 O O . GLY A 1 185 ? 4.812 38.844 -0.568 1 91.94 185 GLY A O 1
ATOM 1459 N N . GLY A 1 186 ? 3.777 37.625 0.977 1 90.31 186 GLY A N 1
ATOM 1460 C CA . GLY A 1 186 ? 3.947 36.406 0.233 1 90.31 186 GLY A CA 1
ATOM 1461 C C . GLY A 1 186 ? 5.301 35.75 0.46 1 90.31 186 GLY A C 1
ATOM 1462 O O . GLY A 1 186 ? 5.551 34.656 -0.023 1 90.31 186 GLY A O 1
ATOM 1463 N N . ARG A 1 187 ? 6.086 36.406 1.173 1 93.38 187 ARG A N 1
ATOM 1464 C CA . ARG A 1 187 ? 7.422 35.875 1.425 1 93.38 187 ARG A CA 1
ATOM 1465 C C . ARG A 1 187 ? 7.57 35.406 2.871 1 93.38 187 ARG A C 1
ATOM 1467 O O . ARG A 1 187 ? 7.109 36.094 3.793 1 93.38 187 ARG A O 1
ATOM 1474 N N . GLN A 1 188 ? 8.211 34.344 3.021 1 96 188 GLN A N 1
ATOM 1475 C CA . GLN A 1 188 ? 8.406 33.812 4.363 1 96 188 GLN A CA 1
ATOM 1476 C C . GLN A 1 188 ? 9.461 34.594 5.125 1 96 188 GLN A C 1
ATOM 1478 O O . GLN A 1 188 ? 10.555 34.844 4.617 1 96 188 GLN A O 1
ATOM 1483 N N . LEU A 1 189 ? 9.133 35.031 6.297 1 97.19 189 LEU A N 1
ATOM 1484 C CA . LEU A 1 189 ? 10.117 35.656 7.184 1 97.19 189 LEU A CA 1
ATOM 1485 C C . LEU A 1 189 ? 11.086 34.594 7.727 1 97.19 189 LEU A C 1
ATOM 1487 O O . LEU A 1 189 ? 10.742 33.406 7.793 1 97.19 189 LEU A O 1
ATOM 1491 N N . PRO A 1 190 ? 12.266 35.031 8.07 1 97.81 190 PRO A N 1
ATOM 1492 C CA . PRO A 1 190 ? 13.172 34.062 8.703 1 97.81 190 PRO A CA 1
ATOM 1493 C C . PRO A 1 190 ? 12.539 33.344 9.898 1 97.81 190 PRO A C 1
ATOM 1495 O O . PRO A 1 190 ? 11.875 34 10.711 1 97.81 190 PRO A O 1
ATOM 1498 N N . PRO A 1 191 ? 12.773 32.062 10.023 1 97.56 191 PRO A N 1
ATOM 1499 C CA . PRO A 1 191 ? 12.117 31.25 11.047 1 97.56 191 PRO A CA 1
ATOM 1500 C C . PRO A 1 191 ? 12.352 31.781 12.461 1 97.56 191 PRO A C 1
ATOM 1502 O O . PRO A 1 191 ? 11.492 31.641 13.328 1 97.56 191 PRO A O 1
ATOM 1505 N N . ARG A 1 192 ? 13.422 32.406 12.695 1 96.31 192 ARG A N 1
ATOM 1506 C CA . ARG A 1 192 ? 13.75 32.875 14.039 1 96.31 192 ARG A CA 1
ATOM 1507 C C . ARG A 1 192 ? 12.852 34.031 14.453 1 96.31 192 ARG A C 1
ATOM 1509 O O . ARG A 1 192 ? 12.617 34.25 15.641 1 96.31 192 ARG A O 1
ATOM 1516 N N . VAL A 1 193 ? 12.266 34.719 13.531 1 97.12 193 VAL A N 1
ATOM 1517 C CA . VAL A 1 193 ? 11.547 35.969 13.758 1 97.12 193 VAL A CA 1
ATOM 1518 C C . VAL A 1 193 ? 10.258 35.688 14.539 1 97.12 193 VAL A C 1
ATOM 1520 O O . VAL A 1 193 ? 9.859 36.5 15.383 1 97.12 193 VAL A O 1
ATOM 1523 N N . LYS A 1 194 ? 9.633 34.594 14.312 1 98 194 LYS A N 1
ATOM 1524 C CA . LYS A 1 194 ? 8.328 34.312 14.914 1 98 194 LYS A CA 1
ATOM 1525 C C . LYS A 1 194 ? 8.43 34.25 16.438 1 98 194 LYS A C 1
ATOM 1527 O O . LYS A 1 194 ? 7.469 34.562 17.141 1 98 194 LYS A O 1
ATOM 1532 N N . PHE A 1 195 ? 9.578 33.812 16.906 1 98 195 PHE A N 1
ATOM 1533 C CA . PHE A 1 195 ? 9.727 33.562 18.344 1 98 195 PHE A CA 1
ATOM 1534 C C . PHE A 1 195 ? 9.75 34.875 19.125 1 98 195 PHE A C 1
ATOM 1536 O O . PHE A 1 195 ? 9.453 34.906 20.312 1 98 195 PHE A O 1
ATOM 1543 N N . SER A 1 196 ? 10.102 35.969 18.516 1 97.31 196 SER A N 1
ATOM 1544 C CA . SER A 1 196 ? 10.047 37.281 19.141 1 97.31 196 SER A CA 1
ATOM 1545 C C . SER A 1 196 ? 8.789 38.031 18.734 1 97.31 196 SER A C 1
ATOM 1547 O O . SER A 1 196 ? 8.156 38.688 19.562 1 97.31 196 SER A O 1
ATOM 1549 N N . LEU A 1 197 ? 8.359 37.906 17.578 1 97.75 197 LEU A N 1
ATOM 1550 C CA . LEU A 1 197 ? 7.277 38.688 17 1 97.75 197 LEU A CA 1
ATOM 1551 C C . LEU A 1 197 ? 5.922 38.25 17.531 1 97.75 197 LEU A C 1
ATOM 1553 O O . LEU A 1 197 ? 5.133 39.062 18 1 97.75 197 LEU A O 1
ATOM 1557 N N . ALA A 1 198 ? 5.602 37 17.5 1 98.25 198 ALA A N 1
ATOM 1558 C CA . ALA A 1 198 ? 4.281 36.469 17.859 1 98.25 198 ALA A CA 1
ATOM 1559 C C . ALA A 1 198 ? 3.93 36.812 19.297 1 98.25 198 ALA A C 1
ATOM 1561 O O . ALA A 1 198 ? 2.842 37.344 19.578 1 98.25 198 ALA A O 1
ATOM 1562 N N . PRO A 1 199 ? 4.902 36.594 20.234 1 97.81 199 PRO A N 1
ATOM 1563 C CA . PRO A 1 199 ? 4.586 36.906 21.625 1 97.81 199 PRO A CA 1
ATOM 1564 C C . PRO A 1 199 ? 4.281 38.375 21.844 1 97.81 199 PRO A C 1
ATOM 1566 O O . PRO A 1 199 ? 3.521 38.719 22.75 1 97.81 199 PRO A O 1
ATOM 1569 N N . GLU A 1 200 ? 4.816 39.219 21.062 1 98 200 GLU A N 1
ATOM 1570 C CA . GLU A 1 200 ? 4.539 40.656 21.188 1 98 200 GLU A CA 1
ATOM 1571 C C . GLU A 1 200 ? 3.051 40.938 21.016 1 98 200 GLU A C 1
ATOM 1573 O O . GLU A 1 200 ? 2.545 41.938 21.531 1 98 200 GLU A O 1
ATOM 1578 N N . TYR A 1 201 ? 2.367 40.094 20.359 1 98.06 201 TYR A N 1
ATOM 1579 C CA . TYR A 1 201 ? 0.942 40.281 20.109 1 98.06 201 TYR A CA 1
ATOM 1580 C C . TYR A 1 201 ? 0.112 39.344 20.984 1 98.06 201 TYR A C 1
ATOM 1582 O O . TYR A 1 201 ? -1.093 39.188 20.766 1 98.06 201 TYR A O 1
ATOM 1590 N N . GLY A 1 202 ? 0.791 38.625 21.859 1 97.5 202 GLY A N 1
ATOM 1591 C CA . GLY A 1 202 ? 0.089 37.688 22.734 1 97.5 202 GLY A CA 1
ATOM 1592 C C . GLY A 1 202 ? -0.249 36.375 22.062 1 97.5 202 GLY A C 1
ATOM 1593 O O . GLY A 1 202 ? -1.165 35.656 22.484 1 97.5 202 GLY A O 1
ATOM 1594 N N . LEU A 1 203 ? 0.38 36.094 20.969 1 98.38 203 LEU A N 1
ATOM 1595 C CA . LEU A 1 203 ? 0.167 34.844 20.25 1 98.38 203 LEU A CA 1
ATOM 1596 C C . LEU A 1 203 ? 1.245 33.812 20.594 1 98.38 203 LEU A C 1
ATOM 1598 O O . LEU A 1 203 ? 2.328 34.188 21.047 1 98.38 203 LEU A O 1
ATOM 1602 N N . LYS A 1 204 ? 0.948 32.562 20.453 1 98.06 204 LYS A N 1
ATOM 1603 C CA . LYS A 1 204 ? 1.86 31.484 20.828 1 98.06 204 LYS A CA 1
ATOM 1604 C C . LYS A 1 204 ? 2.555 30.922 19.594 1 98.06 204 LYS A C 1
ATOM 1606 O O . LYS A 1 204 ? 2.01 30.969 18.484 1 98.06 204 LYS A O 1
ATOM 1611 N N . THR A 1 205 ? 3.754 30.406 19.781 1 98.62 205 THR A N 1
ATOM 1612 C CA . THR A 1 205 ? 4.5 29.688 18.75 1 98.62 205 THR A CA 1
ATOM 1613 C C . THR A 1 205 ? 4.707 28.234 19.172 1 98.62 205 THR A C 1
ATOM 1615 O O . THR A 1 205 ? 4.465 27.859 20.312 1 98.62 205 THR A O 1
ATOM 1618 N N . VAL A 1 206 ? 5.055 27.453 18.203 1 98.56 206 VAL A N 1
ATOM 1619 C CA . VAL A 1 206 ? 5.582 26.141 18.547 1 98.56 206 VAL A CA 1
ATOM 1620 C C . VAL A 1 206 ? 6.828 26.297 19.406 1 98.56 206 VAL A C 1
ATOM 1622 O O . VAL A 1 206 ? 7.441 27.359 19.438 1 98.56 206 VAL A O 1
ATOM 1625 N N . ASN A 1 207 ? 7.207 25.266 20.094 1 97.75 207 ASN A N 1
ATOM 1626 C CA . ASN A 1 207 ? 8.344 25.344 21 1 97.75 207 ASN A CA 1
ATOM 1627 C C . ASN A 1 207 ? 9.672 25.312 20.25 1 97.75 207 ASN A C 1
ATOM 1629 O O . ASN A 1 207 ? 9.883 24.453 19.406 1 97.75 207 ASN A O 1
ATOM 1633 N N . LEU A 1 208 ? 10.453 26.281 20.516 1 98.44 208 LEU A N 1
ATOM 1634 C CA . LEU A 1 208 ? 11.859 26.156 20.156 1 98.44 208 LEU A CA 1
ATOM 1635 C C . LEU A 1 208 ? 12.609 25.297 21.156 1 98.44 208 LEU A C 1
ATOM 1637 O O . LEU A 1 208 ? 12.828 25.719 22.297 1 98.44 208 LEU A O 1
ATOM 1641 N N . LEU A 1 209 ? 13.016 24.188 20.75 1 98.31 209 LEU A N 1
ATOM 1642 C CA . LEU A 1 209 ? 13.586 23.219 21.672 1 98.31 209 LEU A CA 1
ATOM 1643 C C . LEU A 1 209 ? 15.086 23.422 21.828 1 98.31 209 LEU A C 1
ATOM 1645 O O . LEU A 1 209 ? 15.641 23.203 22.906 1 98.31 209 LEU A O 1
ATOM 1649 N N . ALA A 1 210 ? 15.75 23.812 20.688 1 98.06 210 ALA A N 1
ATOM 1650 C CA . ALA A 1 210 ? 17.188 24.078 20.734 1 98.06 210 ALA A CA 1
ATOM 1651 C C . ALA A 1 210 ? 17.656 24.719 19.438 1 98.06 210 ALA A C 1
ATOM 1653 O O . ALA A 1 210 ? 16.938 24.719 18.438 1 98.06 210 ALA A O 1
ATOM 1654 N N . GLU A 1 211 ? 18.688 25.391 19.516 1 98.06 211 GLU A N 1
ATOM 1655 C CA . GLU A 1 211 ? 19.547 25.688 18.375 1 98.06 211 GLU A CA 1
ATOM 1656 C C . GLU A 1 211 ? 20.844 24.875 18.453 1 98.06 211 GLU A C 1
ATOM 1658 O O . GLU A 1 211 ? 21.609 25.016 19.422 1 98.06 211 GLU A O 1
ATOM 1663 N N . ILE A 1 212 ? 21.094 24.031 17.531 1 98.25 212 ILE A N 1
ATOM 1664 C CA . ILE A 1 212 ? 22.219 23.109 17.625 1 98.25 212 ILE A CA 1
ATOM 1665 C C . ILE A 1 212 ? 23.141 23.297 16.406 1 98.25 212 ILE A C 1
ATOM 1667 O O . ILE A 1 212 ? 22.719 23.797 15.367 1 98.25 212 ILE A O 1
ATOM 1671 N N . PRO A 1 213 ? 24.438 22.875 16.578 1 97.88 213 PRO A N 1
ATOM 1672 C CA . PRO A 1 213 ? 25.297 22.859 15.391 1 97.88 213 PRO A CA 1
ATOM 1673 C C . PRO A 1 213 ? 24.797 21.922 14.289 1 97.88 213 PRO A C 1
ATOM 1675 O O . PRO A 1 213 ? 24.266 20.844 14.586 1 97.88 213 PRO A O 1
ATOM 1678 N N . ALA A 1 214 ? 24.906 22.359 13.062 1 97 214 ALA A N 1
ATOM 1679 C CA . ALA A 1 214 ? 24.5 21.547 11.922 1 97 214 ALA A CA 1
ATOM 1680 C C . ALA A 1 214 ? 25.578 20.547 11.547 1 97 214 ALA A C 1
ATOM 1682 O O . ALA A 1 214 ? 26.047 20.516 10.398 1 97 214 ALA A O 1
ATOM 1683 N N . THR A 1 215 ? 26.062 19.781 12.555 1 94.25 215 THR A N 1
ATOM 1684 C CA . THR A 1 215 ? 27.109 18.766 12.414 1 94.25 215 THR A CA 1
ATOM 1685 C C . THR A 1 215 ? 26.625 17.422 12.977 1 94.25 215 THR A C 1
ATOM 1687 O O . THR A 1 215 ? 25.578 17.359 13.625 1 94.25 215 THR A O 1
ATOM 1690 N N . ALA A 1 216 ? 27.391 16.438 12.68 1 86.75 216 ALA A N 1
ATOM 1691 C CA . ALA A 1 216 ? 27.047 15.109 13.188 1 86.75 216 ALA A CA 1
ATOM 1692 C C . ALA A 1 216 ? 27.016 15.102 14.711 1 86.75 216 ALA A C 1
ATOM 1694 O O . ALA A 1 216 ? 26.141 14.477 15.32 1 86.75 216 ALA A O 1
ATOM 1695 N N . SER A 1 217 ? 27.906 15.82 15.258 1 87.81 217 SER A N 1
ATOM 1696 C CA . SER A 1 217 ? 27.953 15.914 16.719 1 87.81 217 SER A CA 1
ATOM 1697 C C . SER A 1 217 ? 26.766 16.688 17.266 1 87.81 217 SER A C 1
ATOM 1699 O O . SER A 1 217 ? 26.219 16.344 18.312 1 87.81 217 SER A O 1
ATOM 1701 N N . GLY A 1 218 ? 26.344 17.719 16.531 1 92.12 218 GLY A N 1
ATOM 1702 C CA . GLY A 1 218 ? 25.156 18.484 16.922 1 92.12 218 GLY A CA 1
ATOM 1703 C C . GLY A 1 218 ? 23.891 17.656 16.891 1 92.12 218 GLY A C 1
ATOM 1704 O O . GLY A 1 218 ? 22.984 17.859 17.719 1 92.12 218 GLY A O 1
ATOM 1705 N N . VAL A 1 219 ? 23.891 16.672 16.062 1 94.75 219 VAL A N 1
ATOM 1706 C CA . VAL A 1 219 ? 22.719 15.836 15.844 1 94.75 219 VAL A CA 1
ATOM 1707 C C . VAL A 1 219 ? 22.484 14.938 17.062 1 94.75 219 VAL A C 1
ATOM 1709 O O . VAL A 1 219 ? 21.359 14.469 17.297 1 94.75 219 VAL A O 1
ATOM 1712 N N . GLU A 1 220 ? 23.516 14.664 17.812 1 96.62 220 GLU A N 1
ATOM 1713 C CA . GLU A 1 220 ? 23.328 13.883 19.031 1 96.62 220 GLU A CA 1
ATOM 1714 C C . GLU A 1 220 ? 22.344 14.57 19.984 1 96.62 220 GLU A C 1
ATOM 1716 O O . GLU A 1 220 ? 21.547 13.898 20.641 1 96.62 220 GLU A O 1
ATOM 1721 N N . ARG A 1 221 ? 22.484 15.836 20.016 1 97.12 221 ARG A N 1
ATOM 1722 C CA . ARG A 1 221 ? 21.531 16.609 20.828 1 97.12 221 ARG A CA 1
ATOM 1723 C C . ARG A 1 221 ? 20.125 16.484 20.266 1 97.12 221 ARG A C 1
ATOM 1725 O O . ARG A 1 221 ? 19.156 16.406 21.031 1 97.12 221 ARG A O 1
ATOM 1732 N N . LEU A 1 222 ? 19.984 16.469 19 1 97.81 222 LEU A N 1
ATOM 1733 C CA . LEU A 1 222 ? 18.688 16.266 18.359 1 97.81 222 LEU A CA 1
ATOM 1734 C C . LEU A 1 222 ? 18.062 14.953 18.797 1 97.81 222 LEU A C 1
ATOM 1736 O O . LEU A 1 222 ? 16.875 14.906 19.141 1 97.81 222 LEU A O 1
ATOM 1740 N N . TYR A 1 223 ? 18.859 13.891 18.797 1 97.38 223 TYR A N 1
ATOM 1741 C CA . TYR A 1 223 ? 18.359 12.578 19.188 1 97.38 223 TYR A CA 1
ATOM 1742 C C . TYR A 1 223 ? 17.906 12.594 20.641 1 97.38 223 TYR A C 1
ATOM 1744 O O . TYR A 1 223 ? 16.891 11.977 20.984 1 97.38 223 TYR A O 1
ATOM 1752 N N . THR A 1 224 ? 18.641 13.297 21.469 1 97.81 224 THR A N 1
ATOM 1753 C CA . THR A 1 224 ? 18.25 13.414 22.859 1 97.81 224 THR A CA 1
ATOM 1754 C C . THR A 1 224 ? 16.906 14.117 23 1 97.81 224 THR A C 1
ATOM 1756 O O . THR A 1 224 ? 16.062 13.703 23.797 1 97.81 224 THR A O 1
ATOM 1759 N N . ILE A 1 225 ? 16.766 15.133 22.25 1 98.25 225 ILE A N 1
ATOM 1760 C CA . ILE A 1 225 ? 15.508 15.883 22.234 1 98.25 225 ILE A CA 1
ATOM 1761 C C . ILE A 1 225 ? 14.367 14.977 21.797 1 98.25 225 ILE A C 1
ATOM 1763 O O . ILE A 1 225 ? 13.297 14.961 22.406 1 98.25 225 ILE A O 1
ATOM 1767 N N . VAL A 1 226 ? 14.555 14.211 20.781 1 98.06 226 VAL A N 1
ATOM 1768 C CA . VAL A 1 226 ? 13.539 13.312 20.234 1 98.06 226 VAL A CA 1
ATOM 1769 C C . VAL A 1 226 ? 13.18 12.25 21.281 1 98.06 226 VAL A C 1
ATOM 1771 O O . VAL A 1 226 ? 12 11.914 21.438 1 98.06 226 VAL A O 1
ATOM 1774 N N . GLU A 1 227 ? 14.141 11.727 21.984 1 97.5 227 GLU A N 1
ATOM 1775 C CA . GLU A 1 227 ? 13.891 10.75 23.031 1 97.5 227 GLU A CA 1
ATOM 1776 C C . GLU A 1 227 ? 13.023 11.344 24.141 1 97.5 227 GLU A C 1
ATOM 1778 O O . GLU A 1 227 ? 12.117 10.68 24.641 1 97.5 227 GLU A O 1
ATOM 1783 N N . ASP A 1 228 ? 13.352 12.508 24.5 1 98.19 228 ASP A N 1
ATOM 1784 C CA . ASP A 1 228 ? 12.562 13.195 25.516 1 98.19 228 ASP 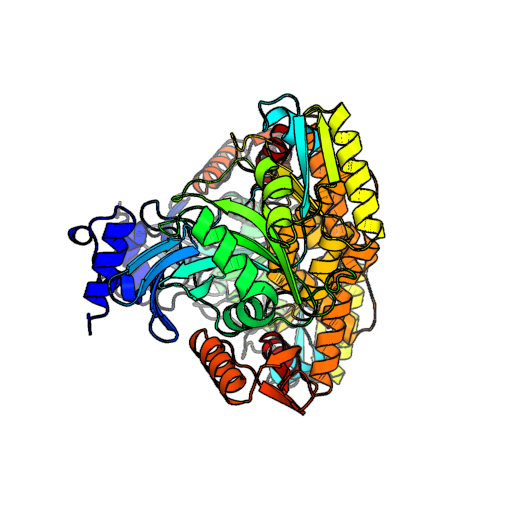A CA 1
ATOM 1785 C C . ASP A 1 228 ? 11.117 13.398 25.062 1 98.19 228 ASP A C 1
ATOM 1787 O O . ASP A 1 228 ? 10.18 13.172 25.828 1 98.19 228 ASP A O 1
ATOM 1791 N N . LEU A 1 229 ? 10.969 13.836 23.828 1 98.31 229 LEU A N 1
ATOM 1792 C CA . LEU A 1 229 ? 9.641 13.992 23.25 1 98.31 229 LEU A CA 1
ATOM 1793 C C . LEU A 1 229 ? 8.875 12.672 23.266 1 98.31 229 LEU A C 1
ATOM 1795 O O . LEU A 1 229 ? 7.68 12.648 23.578 1 98.31 229 LEU A O 1
ATOM 1799 N N . GLU A 1 230 ? 9.523 11.648 22.891 1 97.38 230 GLU A N 1
ATOM 1800 C CA . GLU A 1 230 ? 8.898 10.328 22.875 1 97.38 230 GLU A CA 1
ATOM 1801 C C . GLU A 1 230 ? 8.359 9.945 24.25 1 97.38 230 GLU A C 1
ATOM 1803 O O . GLU A 1 230 ? 7.234 9.453 24.359 1 97.38 230 GLU A O 1
ATOM 1808 N N . LYS A 1 231 ? 9.133 10.18 25.312 1 97.44 231 LYS A N 1
ATOM 1809 C CA . LYS A 1 231 ? 8.719 9.875 26.672 1 97.44 231 LYS A CA 1
ATOM 1810 C C . LYS A 1 231 ? 7.465 10.656 27.062 1 97.44 231 LYS A C 1
ATOM 1812 O O . LYS A 1 231 ? 6.645 10.172 27.844 1 97.44 231 LYS A O 1
ATOM 1817 N N . ARG A 1 232 ? 7.312 11.797 26.453 1 96.56 232 ARG A N 1
ATOM 1818 C CA . ARG A 1 232 ? 6.191 12.664 26.781 1 96.56 232 ARG A CA 1
ATOM 1819 C C . ARG A 1 232 ? 5.027 12.453 25.812 1 96.56 232 ARG A C 1
ATOM 1821 O O . ARG A 1 232 ? 4.023 13.156 25.891 1 96.56 232 ARG A O 1
ATOM 1828 N N . GLY A 1 233 ? 5.176 11.586 24.891 1 95.94 233 GLY A N 1
ATOM 1829 C CA . GLY A 1 233 ? 4.117 11.281 23.938 1 95.94 233 GLY A CA 1
ATOM 1830 C C . GLY A 1 233 ? 3.949 12.336 22.875 1 95.94 233 GLY A C 1
ATOM 1831 O O . GLY A 1 233 ? 2.848 12.539 22.359 1 95.94 233 GLY A O 1
ATOM 1832 N N . ARG A 1 234 ? 5.008 13.031 22.562 1 97.81 234 ARG A N 1
ATOM 1833 C CA . ARG A 1 234 ? 4.98 14.094 21.562 1 97.81 234 ARG A CA 1
ATOM 1834 C C . ARG A 1 234 ? 5.402 13.578 20.203 1 97.81 234 ARG A C 1
ATOM 1836 O O . ARG A 1 234 ? 6.008 12.508 20.094 1 97.81 234 ARG A O 1
ATOM 1843 N N . GLU A 1 235 ? 5.102 14.305 19.109 1 98.12 235 GLU A N 1
ATOM 1844 C CA . GLU A 1 235 ? 5.191 13.789 17.75 1 98.12 235 GLU A CA 1
ATOM 1845 C C . GLU A 1 235 ? 6.641 13.758 17.266 1 98.12 235 GLU A C 1
ATOM 1847 O O . GLU A 1 235 ? 7.094 12.75 16.703 1 98.12 235 GLU A O 1
ATOM 1852 N N . GLY A 1 236 ? 7.328 14.93 17.344 1 98.62 236 GLY A N 1
ATOM 1853 C CA . GLY A 1 236 ? 8.68 14.969 16.812 1 98.62 236 GLY A CA 1
ATOM 1854 C C . GLY A 1 236 ? 9.211 16.375 16.641 1 98.62 236 GLY A C 1
ATOM 1855 O O . GLY A 1 236 ? 8.906 17.266 17.438 1 98.62 236 GLY A O 1
ATOM 1856 N N . VAL A 1 237 ? 10.141 16.5 15.609 1 98.81 237 VAL A N 1
ATOM 1857 C CA . VAL A 1 237 ? 10.805 17.797 15.469 1 98.81 237 VAL A CA 1
ATOM 1858 C C . VAL A 1 237 ? 10.773 18.234 14.008 1 98.81 237 VAL A C 1
ATOM 1860 O O . VAL A 1 237 ? 10.648 17.406 13.102 1 98.81 237 VAL A O 1
ATOM 1863 N N . ILE A 1 238 ? 10.805 19.5 13.828 1 98.75 238 ILE A N 1
ATOM 1864 C CA . ILE A 1 238 ? 11.109 20.172 12.57 1 98.75 238 ILE A CA 1
ATOM 1865 C C . ILE A 1 238 ? 12.453 20.891 12.68 1 98.75 238 ILE A C 1
ATOM 1867 O O . ILE A 1 238 ? 12.711 21.609 13.648 1 98.75 238 ILE A O 1
ATOM 1871 N N . VAL A 1 239 ? 13.32 20.672 11.758 1 98.81 239 VAL A N 1
ATOM 1872 C CA . VAL A 1 239 ? 14.625 21.312 11.727 1 98.81 239 VAL A CA 1
ATOM 1873 C C . VAL A 1 239 ? 14.656 22.375 10.625 1 98.81 239 VAL A C 1
ATOM 1875 O O . VAL A 1 239 ? 14.336 22.094 9.469 1 98.81 239 VAL A O 1
ATOM 1878 N N . LYS A 1 240 ? 15.016 23.609 11.047 1 98.56 240 LYS A N 1
ATOM 1879 C CA . LYS A 1 240 ? 14.984 24.719 10.102 1 98.56 240 LYS A CA 1
ATOM 1880 C C . LYS A 1 240 ? 16.312 25.484 10.094 1 98.56 240 LYS A C 1
ATOM 1882 O O . LYS A 1 240 ? 16.969 25.594 11.125 1 98.56 240 LYS A O 1
ATOM 1887 N N . ASP A 1 241 ? 16.656 26.031 8.898 1 98.25 241 ASP A N 1
ATOM 1888 C CA . ASP A 1 241 ? 17.688 27.062 8.82 1 98.25 241 ASP A CA 1
ATOM 1889 C C . ASP A 1 241 ? 17.219 28.359 9.477 1 98.25 241 ASP A C 1
ATOM 1891 O O . ASP A 1 241 ? 16.141 28.859 9.156 1 98.25 241 ASP A O 1
ATOM 1895 N N . PRO A 1 242 ? 17.969 28.875 10.391 1 97.38 242 PRO A N 1
ATOM 1896 C CA . PRO A 1 242 ? 17.516 30.062 11.125 1 97.38 242 PRO A CA 1
ATOM 1897 C C . PRO A 1 242 ? 17.156 31.219 10.203 1 97.38 242 PRO A C 1
ATOM 1899 O O . PRO A 1 242 ? 16.312 32.062 10.562 1 97.38 242 PRO A O 1
ATOM 1902 N N . GLU A 1 243 ? 17.719 31.25 9.008 1 96.56 243 GLU A N 1
ATOM 1903 C CA . GLU A 1 243 ? 17.469 32.344 8.062 1 96.56 243 GLU A CA 1
ATOM 1904 C C . GLU A 1 243 ? 16.5 31.922 6.973 1 96.56 243 GLU A C 1
ATOM 1906 O O . GLU A 1 243 ? 16.156 32.719 6.098 1 96.56 243 GLU A O 1
ATOM 1911 N N . GLY A 1 244 ? 16.094 30.672 7.043 1 96.12 244 GLY A N 1
ATOM 1912 C CA . GLY A 1 244 ? 15.109 30.188 6.086 1 96.12 244 GLY A CA 1
ATOM 1913 C C . GLY A 1 244 ? 15.672 30.047 4.684 1 96.12 244 GLY A C 1
ATOM 1914 O O . GLY A 1 244 ? 14.945 30.25 3.701 1 96.12 244 GLY A O 1
ATOM 1915 N N . ARG A 1 245 ? 17.047 29.734 4.477 1 95.06 245 ARG A N 1
ATOM 1916 C CA . ARG A 1 245 ? 17.719 29.688 3.188 1 95.06 245 ARG A CA 1
ATOM 1917 C C . ARG A 1 245 ? 17.375 28.406 2.434 1 95.06 245 ARG A C 1
ATOM 1919 O O . ARG A 1 245 ? 17.516 28.359 1.208 1 95.06 245 ARG A O 1
ATOM 1926 N N . VAL A 1 246 ? 16.938 27.359 3.225 1 97.19 246 VAL A N 1
ATOM 1927 C CA . VAL A 1 246 ? 16.562 26.094 2.627 1 97.19 246 VAL A CA 1
ATOM 1928 C C . VAL A 1 246 ? 15.297 25.547 3.291 1 97.19 246 VAL A C 1
ATOM 1930 O O . VAL A 1 246 ? 14.906 26.031 4.359 1 97.19 246 VAL A O 1
ATOM 1933 N N . GLU A 1 247 ? 14.688 24.594 2.613 1 96.44 247 GLU A N 1
ATOM 1934 C CA . GLU A 1 247 ? 13.469 23.969 3.129 1 96.44 247 GLU A CA 1
ATOM 1935 C C . GLU A 1 247 ? 13.742 23.219 4.434 1 96.44 247 GLU A C 1
ATOM 1937 O O . GLU A 1 247 ? 14.836 22.688 4.633 1 96.44 247 GLU A O 1
ATOM 1942 N N . PRO A 1 248 ? 12.758 23.172 5.285 1 98.19 248 PRO A N 1
ATOM 1943 C CA . PRO A 1 248 ? 12.922 22.438 6.543 1 98.19 248 PRO A CA 1
ATOM 1944 C C . PRO A 1 248 ? 12.883 20.922 6.359 1 98.19 248 PRO A C 1
ATOM 1946 O O . PRO A 1 248 ? 12.555 20.438 5.273 1 98.19 248 PRO A O 1
ATOM 1949 N N . LEU A 1 249 ? 13.297 20.172 7.445 1 98.44 249 LEU A N 1
ATOM 1950 C CA . LEU A 1 249 ? 13.219 18.719 7.523 1 98.44 249 LEU A CA 1
ATOM 1951 C C . LEU A 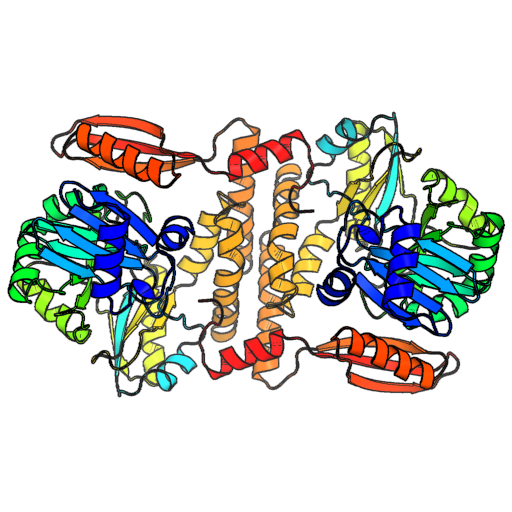1 249 ? 12.445 18.281 8.758 1 98.44 249 LEU A C 1
ATOM 1953 O O . LEU A 1 249 ? 12.438 18.984 9.773 1 98.44 249 LEU A O 1
ATOM 1957 N N . LYS A 1 250 ? 11.828 17.188 8.688 1 98.62 250 LYS A N 1
ATOM 1958 C CA . LYS A 1 250 ? 11.086 16.703 9.844 1 98.62 250 LYS A CA 1
ATOM 1959 C C . LYS A 1 250 ? 11.562 15.312 10.258 1 98.62 250 LYS A C 1
ATOM 1961 O O . LYS A 1 250 ? 12.102 14.57 9.438 1 98.62 250 LYS A O 1
ATOM 1966 N N . TYR A 1 251 ? 11.328 14.93 11.469 1 98.62 251 TYR A N 1
ATOM 1967 C CA . TYR A 1 251 ? 11.672 13.648 12.078 1 98.62 251 TYR A CA 1
ATOM 1968 C C . TYR A 1 251 ? 10.727 13.328 13.234 1 98.62 251 TYR A C 1
ATOM 1970 O O . TYR A 1 251 ? 10.523 14.148 14.133 1 98.62 251 TYR A O 1
ATOM 1978 N N . THR A 1 252 ? 10.133 12.188 13.219 1 98.25 252 THR A N 1
ATOM 1979 C CA . THR A 1 252 ? 9.117 11.836 14.203 1 98.25 252 THR A CA 1
ATOM 1980 C C . THR A 1 252 ? 9.633 10.75 15.148 1 98.25 252 THR A C 1
ATOM 1982 O O . THR A 1 252 ? 10.602 10.062 14.844 1 98.25 252 THR A O 1
ATOM 1985 N N . THR A 1 253 ? 8.984 10.594 16.297 1 98.12 253 THR A N 1
ATOM 1986 C CA . THR A 1 253 ? 9.352 9.586 17.297 1 98.12 253 THR A CA 1
ATOM 1987 C C . THR A 1 253 ? 8.82 8.211 16.891 1 98.12 253 THR A C 1
ATOM 1989 O O . THR A 1 253 ? 7.863 8.109 16.125 1 98.12 253 THR A O 1
ATOM 1992 N N . SER A 1 254 ? 9.445 7.152 17.406 1 97.56 254 SER A N 1
ATOM 1993 C CA . SER A 1 254 ? 8.969 5.793 17.156 1 97.56 254 SER A CA 1
ATOM 1994 C C . SER A 1 254 ? 7.562 5.59 17.719 1 97.56 254 SER A C 1
ATOM 1996 O O . SER A 1 254 ? 6.738 4.906 17.109 1 97.56 254 SER A O 1
ATOM 1998 N N . ARG A 1 255 ? 7.328 6.188 18.906 1 96.94 255 ARG A N 1
ATOM 1999 C CA . ARG A 1 255 ? 6.004 6.094 19.516 1 96.94 255 ARG A CA 1
ATOM 2000 C C . ARG A 1 255 ? 4.934 6.637 18.578 1 96.94 255 ARG A C 1
ATOM 2002 O O . ARG A 1 255 ? 3.861 6.043 18.438 1 96.94 255 ARG A O 1
ATOM 2009 N N . THR A 1 256 ? 5.273 7.75 17.969 1 97.06 256 THR A N 1
ATOM 2010 C CA . THR A 1 256 ? 4.332 8.336 17.016 1 97.06 256 THR A CA 1
ATOM 2011 C C . THR A 1 256 ? 4.184 7.449 15.781 1 97.06 256 THR A C 1
ATOM 2013 O O . THR A 1 256 ? 3.074 7.242 15.289 1 97.06 256 THR A O 1
ATOM 2016 N N . ASN A 1 257 ? 5.293 6.902 15.266 1 97.62 257 ASN A N 1
ATOM 2017 C CA . ASN A 1 257 ? 5.246 6.043 14.094 1 97.62 257 ASN A CA 1
ATOM 2018 C C . ASN A 1 257 ? 4.359 4.82 14.328 1 97.62 257 ASN A C 1
ATOM 2020 O O . ASN A 1 257 ? 3.414 4.582 13.57 1 97.62 257 ASN A O 1
ATOM 2024 N N . ILE A 1 258 ? 4.617 4.094 15.367 1 98.25 258 ILE A N 1
ATOM 2025 C CA . ILE A 1 258 ? 3.889 2.875 15.695 1 98.25 258 ILE A CA 1
ATOM 2026 C C . ILE A 1 258 ? 2.482 3.227 16.172 1 98.25 258 ILE A C 1
ATOM 2028 O O . ILE A 1 258 ? 1.518 2.525 15.859 1 98.25 258 ILE A O 1
ATOM 2032 N N . GLY A 1 259 ? 2.379 4.324 16.953 1 97.38 259 GLY A N 1
ATOM 2033 C CA . GLY A 1 259 ? 1.077 4.793 17.391 1 97.38 259 GLY A CA 1
ATOM 2034 C C . GLY A 1 259 ? 0.142 5.137 16.25 1 97.38 259 GLY A C 1
ATOM 2035 O O . GLY A 1 259 ? -1.053 4.84 16.312 1 97.38 259 GLY A O 1
ATOM 2036 N N . ASP A 1 260 ? 0.698 5.805 15.234 1 96.69 260 ASP A N 1
ATOM 2037 C CA . ASP A 1 260 ? -0.088 6.121 14.047 1 96.69 260 ASP A CA 1
ATOM 2038 C C . ASP A 1 260 ? -0.635 4.852 13.398 1 96.69 260 ASP A C 1
ATOM 2040 O O . ASP A 1 260 ? -1.779 4.828 12.945 1 96.69 260 ASP A O 1
ATOM 2044 N N . ILE A 1 261 ? 0.201 3.836 13.289 1 98.25 261 ILE A N 1
ATOM 2045 C CA . ILE A 1 261 ? -0.227 2.561 12.727 1 98.25 261 ILE A CA 1
ATOM 2046 C C . ILE A 1 261 ? -1.363 1.981 13.562 1 98.25 261 ILE A C 1
ATOM 2048 O O . ILE A 1 261 ? -2.383 1.546 13.023 1 98.25 261 ILE A O 1
ATOM 2052 N N . ARG A 1 262 ? -1.197 1.983 14.883 1 98.19 262 ARG A N 1
ATOM 2053 C CA . ARG A 1 262 ? -2.211 1.458 15.789 1 98.19 262 ARG A CA 1
ATOM 2054 C C . ARG A 1 262 ? -3.549 2.164 15.586 1 98.19 262 ARG A C 1
ATOM 2056 O O . ARG A 1 262 ? -4.59 1.512 15.469 1 98.19 262 ARG A O 1
ATOM 2063 N N . LEU A 1 263 ? -3.482 3.457 15.516 1 96.75 263 LEU A N 1
ATOM 2064 C CA . LEU A 1 263 ? -4.699 4.238 15.32 1 96.75 263 LEU A CA 1
ATOM 2065 C C . LEU A 1 263 ? -5.309 3.967 13.945 1 96.75 263 LEU A C 1
ATOM 2067 O O . LEU A 1 263 ? -6.523 3.801 13.828 1 96.75 263 LEU A O 1
ATOM 2071 N N . GLY A 1 264 ? -4.461 3.98 12.93 1 97.44 264 GLY A N 1
ATOM 2072 C CA . GLY A 1 264 ? -4.934 3.74 11.578 1 97.44 264 GLY A CA 1
ATOM 2073 C C . GLY A 1 264 ? -5.578 2.377 11.406 1 97.44 264 GLY A C 1
ATOM 2074 O O . GLY A 1 264 ? -6.574 2.24 10.695 1 97.44 264 GLY A O 1
ATOM 2075 N N . MET A 1 265 ? -5.094 1.362 12.078 1 98.5 265 MET A N 1
ATOM 2076 C CA . MET A 1 265 ? -5.527 -0.018 11.883 1 98.5 265 MET A CA 1
ATOM 2077 C C . MET A 1 265 ? -6.852 -0.278 12.594 1 98.5 265 MET A C 1
ATOM 2079 O O . MET A 1 265 ? -7.434 -1.355 12.461 1 98.5 265 MET A O 1
ATOM 2083 N N . ARG A 1 266 ? -7.379 0.688 13.336 1 98.06 266 ARG A N 1
ATOM 2084 C CA . ARG A 1 266 ? -8.773 0.624 13.758 1 98.06 266 ARG A CA 1
ATOM 2085 C C . ARG A 1 266 ? -9.711 0.636 12.555 1 98.06 266 ARG A C 1
ATOM 2087 O O . ARG A 1 266 ? -10.852 0.183 12.641 1 98.06 266 ARG A O 1
ATOM 2094 N N . TYR A 1 267 ? -9.234 1.229 11.477 1 97.88 267 TYR A N 1
ATOM 2095 C CA . TYR A 1 267 ? -9.914 1.286 10.188 1 97.88 267 TYR A CA 1
ATOM 2096 C C . TYR A 1 267 ? -9.023 0.763 9.07 1 97.88 267 TYR A C 1
ATOM 2098 O O . TYR A 1 267 ? -8.539 1.536 8.242 1 97.88 267 TYR A O 1
ATOM 2106 N N . PRO A 1 268 ? -8.836 -0.501 9.008 1 97.62 268 PRO A N 1
ATOM 2107 C CA . PRO A 1 268 ? -7.77 -1.104 8.195 1 97.62 268 PRO A CA 1
ATOM 2108 C C . PRO A 1 268 ? -7.891 -0.762 6.715 1 97.62 268 PRO A C 1
ATOM 2110 O O . PRO A 1 268 ? -6.879 -0.666 6.016 1 97.62 268 PRO A O 1
ATOM 2113 N N . PHE A 1 269 ? -9.039 -0.531 6.172 1 97.12 269 PHE A N 1
ATOM 2114 C CA . PHE A 1 269 ? -9.211 -0.35 4.734 1 97.12 269 PHE A CA 1
ATOM 2115 C C . PHE A 1 269 ? -9.062 1.118 4.352 1 97.12 269 PHE A C 1
ATOM 2117 O O . PHE A 1 269 ? -9.211 1.479 3.184 1 97.12 269 PHE A O 1
ATOM 2124 N N . GLU A 1 270 ? -8.805 1.978 5.246 1 94.56 270 GLU A N 1
ATOM 2125 C CA . GLU A 1 270 ? -8.5 3.387 5.012 1 94.56 270 GLU A CA 1
ATOM 2126 C C . GLU A 1 270 ? -7.094 3.734 5.496 1 94.56 270 GLU A C 1
ATOM 2128 O O . GLU A 1 270 ? -6.102 3.32 4.891 1 94.56 270 GLU A O 1
ATOM 2133 N N . GLU A 1 271 ? -6.945 4.395 6.598 1 87.62 271 GLU A N 1
ATOM 2134 C CA . GLU A 1 271 ? -5.656 4.832 7.129 1 87.62 271 GLU A CA 1
ATOM 2135 C C . GLU A 1 271 ? -4.754 3.639 7.434 1 87.62 271 GLU A C 1
ATOM 2137 O O . GLU A 1 271 ? -3.529 3.736 7.316 1 87.62 271 GLU A O 1
ATOM 2142 N N . GLY A 1 272 ? -5.359 2.629 7.797 1 87.31 272 GLY A N 1
ATOM 2143 C CA . GLY A 1 272 ? -4.562 1.457 8.125 1 87.31 272 GLY A CA 1
ATOM 2144 C C . GLY A 1 272 ? -3.645 1.023 6.996 1 87.31 272 GLY A C 1
ATOM 2145 O O . GLY A 1 272 ? -2.436 0.885 7.191 1 87.31 272 GLY A O 1
ATOM 2146 N N . ARG A 1 273 ? -4.18 0.917 5.871 1 90 273 ARG A N 1
ATOM 2147 C CA . ARG A 1 273 ? -3.428 0.489 4.699 1 90 273 ARG A CA 1
ATOM 2148 C C . ARG A 1 273 ? -2.4 1.542 4.293 1 90 273 ARG A C 1
ATOM 2150 O O . ARG A 1 273 ? -1.236 1.22 4.051 1 90 273 ARG A O 1
ATOM 2157 N N . SER A 1 274 ? -2.709 2.795 4.32 1 91.81 274 SER A N 1
ATOM 2158 C CA . SER A 1 274 ? -1.863 3.859 3.791 1 91.81 274 SER A CA 1
ATOM 2159 C C . SER A 1 274 ? -0.746 4.215 4.766 1 91.81 274 SER A C 1
ATOM 2161 O O . SER A 1 274 ? 0.305 4.715 4.355 1 91.81 274 SER A O 1
ATOM 2163 N N . PHE A 1 275 ? -0.962 3.883 6.039 1 94.25 275 PHE A N 1
ATOM 2164 C CA . PHE A 1 275 ? -0.001 4.277 7.062 1 94.25 275 PHE A CA 1
ATOM 2165 C C . PHE A 1 275 ? 1.113 3.246 7.184 1 94.25 275 PHE A C 1
ATOM 2167 O O . PHE A 1 275 ? 2.184 3.541 7.723 1 94.25 275 PHE A O 1
ATOM 2174 N N . LEU A 1 276 ? 0.9 2.084 6.66 1 97.06 276 LEU A N 1
ATOM 2175 C CA . LEU A 1 276 ? 1.779 0.972 7.004 1 97.06 276 LEU A CA 1
ATOM 2176 C C . LEU A 1 276 ? 3.191 1.217 6.484 1 97.06 276 LEU A C 1
ATOM 2178 O O . LEU A 1 276 ? 4.098 1.527 7.262 1 97.06 276 LEU A O 1
ATOM 21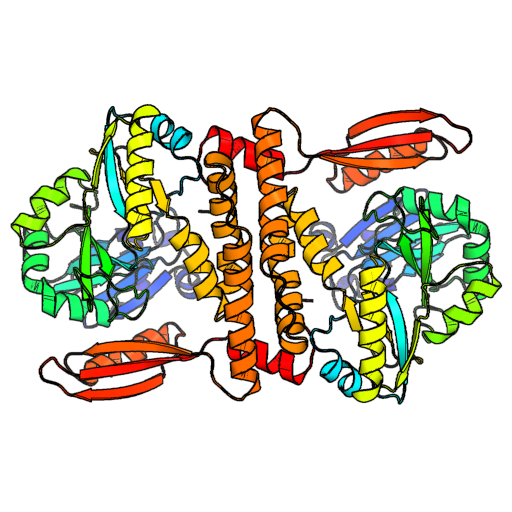82 N N . PHE A 1 277 ? 3.389 1.317 5.301 1 97.75 277 PHE A N 1
ATOM 2183 C CA . PHE A 1 277 ? 4.734 1.206 4.754 1 97.75 277 PHE A CA 1
ATOM 2184 C C . PHE A 1 277 ? 5.555 2.451 5.074 1 97.75 277 PHE A C 1
ATOM 2186 O O . PHE A 1 277 ? 6.711 2.35 5.488 1 97.75 277 PHE A O 1
ATOM 2193 N N . PRO A 1 278 ? 5.012 3.648 4.941 1 97.12 278 PRO A N 1
ATOM 2194 C CA . PRO A 1 278 ? 5.84 4.812 5.258 1 97.12 278 PRO A CA 1
ATOM 2195 C C . PRO A 1 278 ? 6.348 4.797 6.699 1 97.12 278 PRO A C 1
ATOM 2197 O O . PRO A 1 278 ? 7.504 5.141 6.953 1 97.12 278 PRO A O 1
ATOM 2200 N N . ARG A 1 279 ? 5.484 4.41 7.617 1 97.62 279 ARG A N 1
ATOM 2201 C CA . ARG A 1 279 ? 5.883 4.391 9.023 1 97.62 279 ARG A CA 1
ATOM 2202 C C . ARG A 1 279 ? 6.812 3.217 9.312 1 97.62 279 ARG A C 1
ATOM 2204 O O . ARG A 1 279 ? 7.723 3.328 10.133 1 97.62 279 ARG A O 1
ATOM 2211 N N . ILE A 1 280 ? 6.59 2.119 8.617 1 98.38 280 ILE A N 1
ATOM 2212 C CA . ILE A 1 280 ? 7.492 0.979 8.75 1 98.38 280 ILE A CA 1
ATOM 2213 C C . ILE A 1 280 ? 8.883 1.361 8.258 1 98.38 280 ILE A C 1
ATOM 2215 O O . ILE A 1 280 ? 9.891 1.012 8.883 1 98.38 280 ILE A O 1
ATOM 2219 N N . LEU A 1 281 ? 8.93 2.057 7.16 1 98.31 281 LEU A N 1
ATOM 2220 C CA . LEU A 1 281 ? 10.203 2.514 6.621 1 98.31 281 LEU A CA 1
ATOM 2221 C C . LEU A 1 281 ? 10.969 3.336 7.652 1 98.31 281 LEU A C 1
ATOM 2223 O O . LEU A 1 281 ? 12.18 3.168 7.812 1 98.31 281 LEU A O 1
ATOM 2227 N N . ARG A 1 282 ? 10.258 4.203 8.359 1 98.38 282 ARG A N 1
ATOM 2228 C CA . ARG A 1 282 ? 10.875 5.008 9.406 1 98.38 282 ARG A CA 1
ATOM 2229 C C . ARG A 1 282 ? 11.484 4.125 10.492 1 98.38 282 ARG A C 1
ATOM 2231 O O . ARG A 1 282 ? 12.617 4.355 10.922 1 98.38 282 ARG A O 1
ATOM 2238 N N . GLU A 1 283 ? 10.711 3.121 10.891 1 98.38 283 GLU A N 1
ATOM 2239 C CA . GLU A 1 283 ? 11.164 2.23 11.953 1 98.38 283 GLU A CA 1
ATOM 2240 C C . GLU A 1 283 ? 12.359 1.396 11.5 1 98.38 283 GLU A C 1
ATOM 2242 O O . GLU A 1 283 ? 13.25 1.1 12.297 1 98.38 283 GLU A O 1
ATOM 2247 N N . ILE A 1 284 ? 12.406 0.998 10.219 1 98.69 284 ILE A N 1
ATOM 2248 C CA . ILE A 1 284 ? 13.516 0.213 9.688 1 98.69 284 ILE A CA 1
ATOM 2249 C C . ILE A 1 284 ? 14.836 0.953 9.93 1 98.69 284 ILE A C 1
ATOM 2251 O O . ILE A 1 284 ? 15.773 0.397 10.508 1 98.69 284 ILE A O 1
ATOM 2255 N N . PHE A 1 285 ? 14.93 2.18 9.586 1 98.56 285 PHE A N 1
ATOM 2256 C CA . PHE A 1 285 ? 16.188 2.922 9.641 1 98.56 285 PHE A CA 1
ATOM 2257 C C . PHE A 1 285 ? 16.484 3.357 11.07 1 98.56 285 PHE A C 1
ATOM 2259 O O . PHE A 1 285 ? 17.656 3.404 11.477 1 98.56 285 PHE A O 1
ATOM 2266 N N . ARG A 1 286 ? 15.414 3.666 11.789 1 97.38 286 ARG A N 1
ATOM 2267 C CA . ARG A 1 286 ? 15.633 3.992 13.195 1 97.38 286 ARG A CA 1
ATOM 2268 C C . ARG A 1 286 ? 16.234 2.807 13.945 1 97.38 286 ARG A C 1
ATOM 2270 O O . ARG A 1 286 ? 17.203 2.961 14.688 1 97.38 286 ARG A O 1
ATOM 2277 N N . GLU A 1 287 ? 15.617 1.65 13.734 1 97.69 287 GLU A N 1
ATOM 2278 C CA . GLU A 1 287 ? 16.078 0.465 14.445 1 97.69 287 GLU A CA 1
ATOM 2279 C C . GLU A 1 287 ? 17.453 0.025 13.953 1 97.69 287 GLU A C 1
ATOM 2281 O O . GLU A 1 287 ? 18.266 -0.488 14.727 1 97.69 287 GLU A O 1
ATOM 2286 N N . TRP A 1 288 ? 17.703 0.227 12.672 1 98.06 288 TRP A N 1
ATOM 2287 C CA . TRP A 1 288 ? 19.047 -0.031 12.156 1 98.06 288 TRP A CA 1
ATOM 2288 C C . TRP A 1 288 ? 20.062 0.862 12.844 1 98.06 288 TRP A C 1
ATOM 2290 O O . TRP A 1 288 ? 21.141 0.395 13.242 1 98.06 288 TRP A O 1
ATOM 2300 N N . GLU A 1 289 ? 19.75 2.123 13.023 1 95.12 289 GLU A N 1
ATOM 2301 C CA . GLU A 1 289 ? 20.688 3.096 13.602 1 95.12 289 GLU A CA 1
ATOM 2302 C C . GLU A 1 289 ? 20.859 2.873 15.094 1 95.12 289 GLU A C 1
ATOM 2304 O O . GLU A 1 289 ? 21.969 2.982 15.617 1 95.12 289 GLU A O 1
ATOM 2309 N N . THR A 1 290 ? 19.781 2.518 15.828 1 92.75 290 THR A N 1
ATOM 2310 C CA . THR A 1 290 ? 19.812 2.529 17.281 1 92.75 290 THR A CA 1
ATOM 2311 C C . THR A 1 290 ? 20.078 1.129 17.828 1 92.75 290 THR A C 1
ATOM 2313 O O . THR A 1 290 ? 20.516 0.976 18.984 1 92.75 290 THR A O 1
ATOM 2316 N N . GLY A 1 291 ? 19.656 0.089 17.062 1 94.31 291 GLY A N 1
ATOM 2317 C CA . GLY A 1 291 ? 19.766 -1.282 17.531 1 94.31 291 GLY A CA 1
ATOM 2318 C C . GLY A 1 291 ? 18.594 -1.727 18.375 1 94.31 291 GLY A C 1
ATOM 2319 O O . GLY A 1 291 ? 18.469 -2.908 18.703 1 94.31 291 GLY A O 1
ATOM 2320 N N . ARG A 1 292 ? 17.703 -0.795 18.719 1 94.25 292 ARG A N 1
ATOM 2321 C CA . ARG A 1 292 ? 16.516 -1.125 19.5 1 94.25 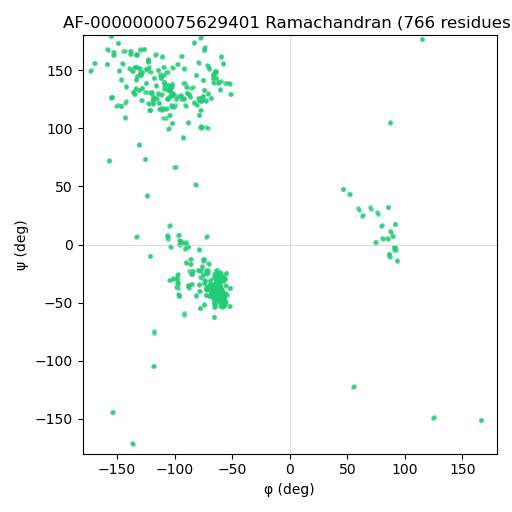292 ARG A CA 1
ATOM 2322 C C . ARG A 1 292 ? 15.438 -1.752 18.625 1 94.25 292 ARG A C 1
ATOM 2324 O O . ARG A 1 292 ? 15.047 -1.179 17.609 1 94.25 292 ARG A O 1
ATOM 2331 N N . ARG A 1 293 ? 15.023 -2.932 19.047 1 97.31 293 ARG A N 1
ATOM 2332 C CA . ARG A 1 293 ? 14.023 -3.645 18.266 1 97.31 293 ARG A CA 1
ATOM 2333 C C . ARG A 1 293 ? 12.648 -3.564 18.906 1 97.31 293 ARG A C 1
ATOM 2335 O O . ARG A 1 293 ? 12.508 -3.801 20.109 1 97.31 293 ARG A O 1
ATOM 2342 N N . ARG A 1 294 ? 11.648 -3.248 18.125 1 96.88 294 ARG A N 1
ATOM 2343 C CA . ARG A 1 294 ? 10.266 -3.119 18.594 1 96.88 294 ARG A CA 1
ATOM 2344 C C . ARG A 1 294 ? 9.336 -4.027 17.812 1 96.88 294 ARG A C 1
ATOM 2346 O O . ARG A 1 294 ? 8.227 -3.621 17.438 1 96.88 294 ARG A O 1
ATOM 2353 N N . TYR A 1 295 ? 9.789 -5.246 17.562 1 98 295 TYR A N 1
ATOM 2354 C CA . TYR A 1 295 ? 9.055 -6.199 16.734 1 98 295 TYR A CA 1
ATOM 2355 C C . TYR A 1 295 ? 7.66 -6.445 17.297 1 98 295 TYR A C 1
ATOM 2357 O O . TYR A 1 295 ? 6.664 -6.316 16.578 1 98 295 TYR A O 1
ATOM 2365 N N . GLY A 1 296 ? 7.586 -6.777 18.547 1 98.38 296 GLY A N 1
ATOM 2366 C CA . GLY A 1 296 ? 6.312 -7.094 19.172 1 98.38 296 GLY A CA 1
ATOM 2367 C C . GLY A 1 296 ? 5.348 -5.922 19.188 1 98.38 296 GLY A C 1
ATOM 2368 O O . GLY A 1 296 ? 4.152 -6.094 18.922 1 98.38 296 GLY A O 1
ATOM 2369 N N . GLU A 1 297 ? 5.859 -4.723 19.516 1 98.38 297 GLU A N 1
ATOM 2370 C CA . GLU A 1 297 ? 5.035 -3.518 19.562 1 98.38 297 GLU A CA 1
ATOM 2371 C C . GLU A 1 297 ? 4.43 -3.223 18.188 1 98.38 297 GLU A C 1
ATOM 2373 O O . GLU A 1 297 ? 3.248 -2.883 18.094 1 98.38 297 GLU A O 1
ATOM 2378 N N . LEU A 1 298 ? 5.246 -3.371 17.156 1 98.69 298 LEU A N 1
ATOM 2379 C CA . LEU A 1 298 ? 4.758 -3.107 15.812 1 98.69 298 LEU A CA 1
ATOM 2380 C C . LEU A 1 298 ? 3.682 -4.109 15.414 1 98.69 298 LEU A C 1
ATOM 2382 O O . LEU A 1 298 ? 2.619 -3.725 14.922 1 98.69 298 LEU A O 1
ATOM 2386 N N . GLY A 1 299 ? 3.963 -5.414 15.57 1 98.81 299 GLY A N 1
ATOM 2387 C CA . GLY A 1 299 ? 2.982 -6.434 15.242 1 98.81 299 GLY A CA 1
ATOM 2388 C C . GLY A 1 299 ? 1.652 -6.238 15.945 1 98.81 299 GLY A C 1
ATOM 2389 O O . GLY A 1 299 ? 0.593 -6.383 15.328 1 98.81 299 GLY A O 1
ATOM 2390 N N . GLU A 1 300 ? 1.721 -5.91 17.234 1 98.81 300 GLU A N 1
ATOM 2391 C CA . GLU A 1 300 ? 0.509 -5.672 18.016 1 98.81 300 GLU A CA 1
ATOM 2392 C C . GLU A 1 300 ? -0.249 -4.453 17.484 1 98.81 300 GLU A C 1
ATOM 2394 O O . GLU A 1 300 ? -1.476 -4.48 17.375 1 98.81 300 GLU A O 1
ATOM 2399 N N . ALA A 1 301 ? 0.514 -3.408 17.203 1 98.75 301 ALA A N 1
ATOM 2400 C CA . ALA A 1 301 ? -0.1 -2.182 16.688 1 98.75 301 ALA A CA 1
ATOM 2401 C C . ALA A 1 301 ? -0.831 -2.436 15.375 1 98.75 301 ALA A C 1
ATOM 2403 O O . ALA A 1 301 ? -1.833 -1.782 15.078 1 98.75 301 ALA A O 1
ATOM 2404 N N . ILE A 1 302 ? -0.362 -3.393 14.625 1 98.81 302 ILE A N 1
ATOM 2405 C CA . ILE A 1 302 ? -0.934 -3.689 13.32 1 98.81 302 ILE A CA 1
ATOM 2406 C C . ILE A 1 302 ? -2.178 -4.559 13.484 1 98.81 302 ILE A C 1
ATOM 2408 O O . ILE A 1 302 ? -3.223 -4.277 12.891 1 98.81 302 ILE A O 1
ATOM 2412 N N . LEU A 1 303 ? -2.125 -5.539 14.305 1 98.81 303 LEU A N 1
ATOM 2413 C CA . LEU A 1 303 ? -3.143 -6.582 14.289 1 98.81 303 LEU A CA 1
ATOM 2414 C C . LEU A 1 303 ? -4.219 -6.312 15.336 1 98.81 303 LEU A C 1
ATOM 2416 O O . LEU A 1 303 ? -5.41 -6.461 15.055 1 98.81 303 LEU A O 1
ATOM 2420 N N . ALA A 1 304 ? -3.838 -5.91 16.531 1 98.81 304 ALA A N 1
ATOM 2421 C CA . ALA A 1 304 ? -4.758 -5.867 17.656 1 98.81 304 ALA A CA 1
ATOM 2422 C C . ALA A 1 304 ? -5.945 -4.953 17.375 1 98.81 304 ALA A C 1
ATOM 2424 O O . ALA A 1 304 ? -7.102 -5.371 17.484 1 98.81 304 ALA A O 1
ATOM 2425 N N . PRO A 1 305 ? -5.734 -3.689 16.969 1 98.62 305 PRO A N 1
ATOM 2426 C CA . PRO A 1 305 ? -6.891 -2.826 16.734 1 98.62 305 PRO A CA 1
ATOM 2427 C C . PRO A 1 305 ? -7.777 -3.328 15.586 1 98.62 305 PRO A C 1
ATOM 2429 O O . PRO A 1 305 ? -9 -3.143 15.625 1 98.62 305 PRO A O 1
ATOM 2432 N N . ALA A 1 306 ? -7.191 -3.898 14.594 1 98.75 306 ALA A N 1
ATOM 2433 C CA . ALA A 1 306 ? -7.957 -4.418 13.461 1 98.75 306 ALA A CA 1
ATOM 2434 C C . ALA A 1 306 ? -8.836 -5.586 13.891 1 98.75 306 ALA A C 1
ATOM 2436 O O . ALA A 1 306 ? -9.984 -5.703 13.445 1 98.75 306 ALA A O 1
ATOM 2437 N N . ILE A 1 307 ? -8.25 -6.48 14.672 1 98.81 307 ILE A N 1
ATOM 2438 C CA . ILE A 1 307 ? -9.008 -7.613 15.188 1 98.81 307 ILE A CA 1
ATOM 2439 C C . ILE A 1 307 ? -10.18 -7.109 16.031 1 98.81 307 ILE A C 1
ATOM 2441 O O . ILE A 1 307 ? -11.289 -7.637 15.945 1 98.81 307 ILE A O 1
ATOM 2445 N N . GLU A 1 308 ? -9.93 -6.098 16.828 1 98.62 308 GLU A N 1
ATOM 2446 C CA . GLU A 1 308 ? -10.984 -5.477 17.625 1 98.62 308 GLU A CA 1
ATOM 2447 C C . GLU A 1 308 ? -12.078 -4.898 16.734 1 98.62 308 GLU A C 1
ATOM 2449 O O . GLU A 1 308 ? -13.258 -4.969 17.062 1 98.62 308 GLU A O 1
ATOM 2454 N N . ALA A 1 309 ? -11.695 -4.277 15.656 1 98.69 309 ALA A N 1
ATOM 2455 C CA . ALA A 1 309 ? -12.664 -3.742 14.695 1 98.69 309 ALA A CA 1
ATOM 2456 C C . ALA A 1 309 ? -13.547 -4.848 14.133 1 98.69 309 ALA A C 1
ATOM 2458 O O . ALA A 1 309 ? -14.766 -4.688 14.039 1 98.69 309 ALA A O 1
ATOM 2459 N N . VAL A 1 310 ? -12.938 -5.969 13.734 1 98.81 310 VAL A N 1
ATOM 2460 C CA . VAL A 1 310 ? -13.688 -7.105 13.219 1 98.81 310 VAL A CA 1
ATOM 2461 C C . VAL A 1 310 ? -14.664 -7.602 14.289 1 98.81 310 VAL A C 1
ATOM 2463 O O . VAL A 1 310 ? -15.836 -7.879 13.984 1 98.81 310 VAL A O 1
ATOM 2466 N N . GLU A 1 311 ? -14.172 -7.723 15.516 1 98.62 311 GLU A N 1
ATOM 2467 C CA . GLU A 1 311 ? -15.016 -8.156 16.625 1 98.62 311 GLU A CA 1
ATOM 2468 C C . GLU A 1 311 ? -16.219 -7.23 16.797 1 98.62 311 GLU A C 1
ATOM 2470 O O . GLU A 1 311 ? -17.344 -7.695 16.953 1 98.62 311 GLU A O 1
ATOM 2475 N N . ALA A 1 312 ? -16.016 -5.957 16.781 1 98.5 312 ALA A N 1
ATOM 2476 C CA . ALA A 1 312 ? -17.078 -4.977 16.953 1 98.5 312 ALA A CA 1
ATOM 2477 C C . ALA A 1 312 ? -18.141 -5.121 15.867 1 98.5 312 ALA A C 1
ATOM 2479 O O . ALA A 1 312 ? -19.328 -5.199 16.156 1 98.5 312 ALA A O 1
ATOM 2480 N N . VAL A 1 313 ? -17.719 -5.188 14.664 1 98.69 313 VAL A N 1
ATOM 2481 C CA . VAL A 1 313 ? -18.641 -5.277 13.539 1 98.69 313 VAL A CA 1
ATOM 2482 C C . VAL A 1 313 ? -19.391 -6.609 13.594 1 98.69 313 VAL A C 1
ATOM 2484 O O . VAL A 1 313 ? -20.578 -6.672 13.297 1 98.69 313 VAL A O 1
ATOM 2487 N N . SER A 1 314 ? -18.703 -7.676 13.969 1 98.5 314 SER A N 1
ATOM 2488 C CA . SER A 1 314 ? -19.312 -9 14.039 1 98.5 314 SER A CA 1
ATOM 2489 C C . SER A 1 314 ? -20.453 -9.031 15.062 1 98.5 314 SER A C 1
ATOM 2491 O O . SER A 1 314 ? -21.375 -9.836 14.945 1 98.5 314 SER A O 1
ATOM 2493 N N . ARG A 1 315 ? -20.406 -8.141 16.047 1 98.12 315 ARG A N 1
ATOM 2494 C CA . ARG A 1 315 ? -21.422 -8.07 17.094 1 98.12 315 ARG A CA 1
ATOM 2495 C C . ARG A 1 315 ? -22.469 -7.012 16.766 1 98.12 315 ARG A C 1
ATOM 2497 O O . ARG A 1 315 ? -23.297 -6.668 17.625 1 98.12 315 ARG A O 1
ATOM 2504 N N . GLY A 1 316 ? -22.375 -6.504 15.578 1 97.25 316 GLY A N 1
ATOM 2505 C CA . GLY A 1 316 ? -23.359 -5.531 15.141 1 97.25 316 GLY A CA 1
ATOM 2506 C C . GLY A 1 316 ? -22.984 -4.102 15.492 1 97.25 316 GLY A C 1
ATOM 2507 O O . GLY A 1 316 ? -23.812 -3.189 15.352 1 97.25 316 GLY A O 1
ATOM 2508 N N . GLY A 1 317 ? -21.797 -3.945 15.992 1 97 317 GLY A N 1
ATOM 2509 C CA . GLY A 1 317 ? -21.328 -2.604 16.312 1 97 317 GLY A CA 1
ATOM 2510 C C . GLY A 1 317 ? -20.953 -1.797 15.078 1 97 317 GLY A C 1
ATOM 2511 O O . GLY A 1 317 ? -20.844 -2.346 13.984 1 97 317 GLY A O 1
ATOM 2512 N N . ARG A 1 318 ? -20.734 -0.49 15.32 1 95.88 318 ARG A N 1
ATOM 2513 C CA . ARG A 1 318 ? -20.328 0.434 14.258 1 95.88 318 ARG A CA 1
ATOM 2514 C C . ARG A 1 318 ? -18.859 0.81 14.375 1 95.88 318 ARG A C 1
ATOM 2516 O O . ARG A 1 318 ? -18.281 0.73 15.461 1 95.88 318 ARG A O 1
ATOM 2523 N N . LEU A 1 319 ? -18.281 1.037 13.273 1 97.5 319 LEU A N 1
ATOM 2524 C CA . LEU A 1 319 ? -16.953 1.655 13.266 1 97.5 319 LEU A CA 1
ATOM 2525 C C . LEU A 1 319 ? -17.062 3.137 12.914 1 97.5 319 LEU A C 1
ATOM 2527 O O . LEU A 1 319 ? -17.266 3.496 11.758 1 97.5 319 LEU A O 1
ATOM 2531 N N . VAL A 1 320 ? -16.922 3.969 13.883 1 97 320 VAL A N 1
ATOM 2532 C CA . VAL A 1 320 ? -17.062 5.41 13.727 1 97 320 VAL A CA 1
ATOM 2533 C C . VAL A 1 320 ? -15.945 6.133 14.477 1 97 320 VAL A C 1
ATOM 2535 O O . VAL A 1 320 ? -15.414 5.605 15.461 1 97 320 VAL A O 1
ATOM 2538 N N . GLU A 1 321 ? -15.578 7.195 14.008 1 96.19 321 GLU A N 1
ATOM 2539 C CA . GLU A 1 321 ? -14.734 8.141 14.742 1 96.19 321 GLU A CA 1
ATOM 2540 C C . GLU A 1 321 ? -15.586 9.148 15.508 1 96.19 321 GLU A C 1
ATOM 2542 O O . GLU A 1 321 ? -16.453 9.797 14.938 1 96.19 321 GLU A O 1
ATOM 2547 N N . GLU A 1 322 ? -15.367 9.25 16.703 1 96.38 322 GLU A N 1
ATOM 2548 C CA . GLU A 1 322 ? -16.141 10.156 17.547 1 96.38 322 GLU A CA 1
ATOM 2549 C C . GLU A 1 322 ? -15.305 11.352 17.984 1 96.38 322 GLU A C 1
ATOM 2551 O O . GLU A 1 322 ? -14.117 11.211 18.297 1 96.38 322 GLU A O 1
ATOM 2556 N N . PHE A 1 323 ? -15.891 12.508 17.953 1 96.69 323 PHE A N 1
ATOM 2557 C CA . PHE A 1 323 ? -15.219 13.719 18.422 1 96.69 323 PHE A CA 1
ATOM 2558 C C . PHE A 1 323 ? -16.234 14.797 18.781 1 96.69 323 PHE A C 1
ATOM 2560 O O . PHE A 1 323 ? -17.422 14.664 18.469 1 96.69 323 PHE A O 1
ATOM 2567 N N . GLU A 1 324 ? -15.766 15.797 19.422 1 96.12 324 GLU A N 1
ATOM 2568 C CA . GLU A 1 324 ? -16.625 16.891 19.859 1 96.12 324 GLU A CA 1
ATOM 2569 C C . GLU A 1 324 ? -16.125 18.234 19.359 1 96.12 324 GLU A C 1
ATOM 2571 O O . GLU A 1 324 ? -14.93 18.484 19.344 1 96.12 324 GLU A O 1
ATOM 2576 N N . LEU A 1 325 ? -17.047 19 18.969 1 96.81 325 LEU A N 1
ATOM 2577 C CA . LEU A 1 325 ? -16.766 20.375 18.578 1 96.81 325 LEU A CA 1
ATOM 2578 C C . LEU A 1 325 ? -17.578 21.359 19.406 1 96.81 325 LEU A C 1
ATOM 2580 O O . LEU A 1 325 ? -18.672 21.031 19.875 1 96.81 325 LEU A O 1
ATOM 2584 N N . VAL A 1 326 ? -17.047 22.5 19.547 1 96.12 326 VAL A N 1
ATOM 2585 C CA . VAL A 1 326 ? -17.719 23.562 20.297 1 96.12 326 VAL A CA 1
ATOM 2586 C C . VAL A 1 326 ? -18.078 24.719 19.359 1 96.12 326 VAL A C 1
ATOM 2588 O O . VAL A 1 326 ? -17.219 25.219 18.625 1 96.12 326 VAL A O 1
ATOM 2591 N N . PHE A 1 327 ? -19.328 25.125 19.422 1 96.5 327 PHE A N 1
ATOM 2592 C CA . PHE A 1 327 ? -19.844 26.188 18.562 1 96.5 327 PHE A CA 1
ATOM 2593 C C . PHE A 1 327 ? -20.438 27.312 19.406 1 96.5 327 PHE A C 1
ATOM 2595 O O . PHE A 1 327 ? -20.781 27.109 20.578 1 96.5 327 PHE A O 1
ATOM 2602 N N . ALA A 1 328 ? -20.516 28.5 18.75 1 94.69 328 ALA A N 1
ATOM 2603 C CA . ALA A 1 328 ? -21.203 29.609 19.422 1 94.69 328 ALA A CA 1
ATOM 2604 C C . ALA A 1 328 ? -22.703 29.359 19.484 1 94.69 328 ALA A C 1
ATOM 2606 O O . ALA A 1 328 ? -23.375 29.766 20.438 1 94.69 328 ALA A O 1
ATOM 2607 N N . ASN A 1 329 ? -23.312 28.781 18.438 1 93.44 329 ASN A N 1
ATOM 2608 C CA . ASN A 1 329 ? -24.719 28.469 18.359 1 93.44 329 ASN A CA 1
ATOM 2609 C C . ASN A 1 329 ? -24.984 27.312 17.375 1 93.44 329 ASN A C 1
ATOM 2611 O O . ASN A 1 329 ? -24.047 26.812 16.75 1 93.44 329 ASN A O 1
ATOM 2615 N N . GLU A 1 330 ? -26.203 26.953 17.25 1 92.75 330 GLU A N 1
ATOM 2616 C CA . GLU A 1 330 ? -26.578 25.797 16.453 1 92.75 330 GLU A CA 1
ATOM 2617 C C . GLU A 1 330 ? -26.453 26.078 14.961 1 92.75 330 GLU A C 1
ATOM 2619 O O . GLU A 1 330 ? -26.203 25.172 14.164 1 92.75 330 GLU A O 1
ATOM 2624 N N . VAL A 1 331 ? -26.656 27.266 14.656 1 93.75 331 VAL A N 1
ATOM 2625 C CA . VAL A 1 331 ? -26.578 27.656 13.25 1 93.75 331 VAL A CA 1
ATOM 2626 C C . VAL A 1 331 ? -25.156 27.406 12.734 1 93.75 331 VAL A C 1
ATOM 2628 O O . VAL A 1 331 ? -24.969 26.922 11.617 1 93.75 331 VAL A O 1
ATOM 2631 N N . GLU A 1 332 ? -24.188 27.703 13.555 1 95.12 332 GLU A N 1
ATOM 2632 C CA . GLU A 1 332 ? -22.797 27.453 13.203 1 95.12 332 GLU A CA 1
ATOM 2633 C C . GLU A 1 332 ? -22.562 25.953 12.984 1 95.12 332 GLU A C 1
ATOM 2635 O O . GLU A 1 332 ? -21.812 25.562 12.078 1 95.12 332 GLU A O 1
ATOM 2640 N N . ALA A 1 333 ? -23.125 25.188 13.844 1 95.44 333 ALA A N 1
ATOM 2641 C CA . ALA A 1 333 ? -22.984 23.75 13.734 1 95.44 333 ALA A CA 1
ATOM 2642 C C . ALA A 1 333 ? -23.531 23.234 12.406 1 95.44 333 ALA A C 1
ATOM 2644 O O . ALA A 1 333 ? -22.891 22.422 11.734 1 95.44 333 ALA A O 1
ATOM 2645 N N . GLU A 1 334 ? -24.641 23.75 12.023 1 95.44 334 GLU A N 1
ATOM 2646 C CA . GLU A 1 334 ? -25.266 23.344 10.773 1 95.44 334 GLU A CA 1
ATOM 2647 C C . GLU A 1 334 ? -24.406 23.734 9.578 1 95.44 334 GLU A C 1
ATOM 2649 O O . GLU A 1 334 ? -24.297 22.969 8.609 1 95.44 334 GLU A O 1
ATOM 2654 N N . GLU A 1 335 ? -23.859 24.875 9.664 1 95.5 335 GLU A N 1
ATOM 2655 C CA . GLU A 1 335 ? -22.984 25.344 8.594 1 95.5 335 GLU A CA 1
ATOM 2656 C C . GLU A 1 335 ? -21.75 24.453 8.445 1 95.5 335 GLU A C 1
ATOM 2658 O O . GLU A 1 335 ? -21.328 24.141 7.332 1 95.5 335 GLU A O 1
ATOM 2663 N N . VAL A 1 336 ? -21.25 24.094 9.555 1 96.19 336 VAL A N 1
ATOM 2664 C CA . VAL A 1 336 ? -20.047 23.25 9.555 1 96.19 336 VAL A CA 1
ATOM 2665 C C . VAL A 1 336 ? -20.391 21.859 9.023 1 96.19 336 VAL A C 1
ATOM 2667 O O . VAL A 1 336 ? -19.641 21.281 8.234 1 96.19 336 VAL A O 1
ATOM 2670 N N . ILE A 1 337 ? -21.516 21.344 9.398 1 96.5 337 ILE A N 1
ATOM 2671 C CA . ILE A 1 337 ? -21.969 20.062 8.891 1 96.5 337 ILE A CA 1
ATOM 2672 C C . ILE A 1 337 ? -22.125 20.125 7.375 1 96.5 337 ILE A C 1
ATOM 2674 O O . ILE A 1 337 ? -21.703 19.219 6.652 1 96.5 337 ILE A O 1
ATOM 2678 N N . ALA A 1 338 ? -22.75 21.219 6.91 1 96.06 338 ALA A N 1
ATOM 2679 C CA . ALA A 1 338 ? -22.938 21.422 5.477 1 96.06 338 ALA A CA 1
ATOM 2680 C C . ALA A 1 338 ? -21.594 21.531 4.754 1 96.06 338 ALA A C 1
ATOM 2682 O O . ALA A 1 338 ? -21.438 21.016 3.643 1 96.06 338 ALA A O 1
ATOM 2683 N N . TYR A 1 339 ? -20.703 22.156 5.371 1 95.56 339 TYR A N 1
ATOM 2684 C CA . TYR A 1 339 ? -19.344 22.281 4.828 1 95.56 339 TYR A CA 1
ATOM 2685 C C . TYR A 1 339 ? -18.703 20.906 4.633 1 95.56 339 TYR A C 1
ATOM 2687 O O . TYR A 1 339 ? -18.219 20.594 3.541 1 95.56 339 TYR A O 1
ATOM 2695 N N . PHE A 1 340 ? -18.703 20.062 5.625 1 96.56 340 PHE A N 1
ATOM 2696 C CA . PHE A 1 340 ? -18.094 18.75 5.527 1 96.56 340 PHE A CA 1
ATOM 2697 C C . PHE A 1 340 ? -18.844 17.875 4.535 1 96.56 340 PHE A C 1
ATOM 2699 O O . PHE A 1 340 ? -18.234 17.094 3.799 1 96.56 340 PHE A O 1
ATOM 2706 N N . ALA A 1 341 ? -20.141 18.062 4.484 1 96.06 341 ALA A N 1
ATOM 2707 C CA . ALA A 1 341 ? -20.922 17.312 3.508 1 96.06 341 ALA A CA 1
ATOM 2708 C C . ALA A 1 341 ? -20.516 17.672 2.082 1 96.06 341 ALA A C 1
ATOM 2710 O O . ALA A 1 341 ? -20.453 16.797 1.212 1 96.06 341 ALA A O 1
ATOM 2711 N N . SER A 1 342 ? -20.25 18.922 1.827 1 93.62 342 SER A N 1
ATOM 2712 C CA . SER A 1 342 ? -19.828 19.375 0.505 1 93.62 342 SER A CA 1
ATOM 2713 C C . SER A 1 342 ? -18.5 18.766 0.106 1 93.62 342 SER A C 1
ATOM 2715 O O . SER A 1 342 ? -18.141 18.734 -1.076 1 93.62 342 SER A O 1
ATOM 2717 N N . LEU A 1 343 ? -17.766 18.344 1.063 1 92.38 343 LEU A N 1
ATOM 2718 C CA . LEU A 1 343 ? -16.484 17.688 0.816 1 92.38 343 LEU A CA 1
ATOM 2719 C C . LEU A 1 343 ? -16.641 16.172 0.779 1 92.38 343 LEU A C 1
ATOM 2721 O O . LEU A 1 343 ? -15.641 15.453 0.718 1 92.38 343 LEU A O 1
ATOM 2725 N N . GLY A 1 344 ? -17.797 15.688 0.903 1 92.75 344 GLY A N 1
ATOM 2726 C CA . GLY A 1 344 ? -18.062 14.258 0.852 1 92.75 344 GLY A CA 1
ATOM 2727 C C . GLY A 1 344 ? -17.922 13.578 2.203 1 92.75 344 GLY A C 1
ATOM 2728 O O . GLY A 1 344 ? -17.828 12.352 2.281 1 92.75 344 GLY A O 1
ATOM 2729 N N . VAL A 1 345 ? -17.828 14.367 3.287 1 94.81 345 VAL A N 1
ATOM 2730 C CA . VAL A 1 345 ? -17.719 13.82 4.641 1 94.81 345 VAL A CA 1
ATOM 2731 C C . VAL A 1 345 ? -19.062 13.945 5.348 1 94.81 345 VAL A C 1
ATOM 2733 O O . VAL A 1 345 ? -19.562 15.047 5.578 1 94.81 345 VAL A O 1
ATOM 2736 N N . HIS A 1 346 ? -19.578 12.844 5.723 1 94.62 346 HIS A N 1
ATOM 2737 C CA . HIS A 1 346 ? -20.859 12.836 6.406 1 94.62 346 HIS A CA 1
ATOM 2738 C C . HIS A 1 346 ? -20.688 12.703 7.914 1 94.62 346 HIS A C 1
ATOM 2740 O O . HIS A 1 346 ? -20.156 11.703 8.398 1 94.62 346 HIS A O 1
ATOM 2746 N N . LEU A 1 347 ? -21.156 13.664 8.609 1 96.56 347 LEU A N 1
ATOM 2747 C CA . LEU A 1 347 ? -21.094 13.664 10.07 1 96.56 347 LEU A CA 1
ATOM 2748 C C . LEU A 1 347 ? -22.469 13.414 10.672 1 96.56 347 LEU A C 1
ATOM 2750 O O . LEU A 1 347 ? -23.469 13.977 10.211 1 96.56 347 LEU A O 1
ATOM 2754 N N . GLU A 1 348 ? -22.5 12.547 11.617 1 96 348 GLU A N 1
ATOM 2755 C CA . GLU A 1 348 ? -23.719 12.289 12.391 1 96 348 GLU A CA 1
ATOM 2756 C C . GLU A 1 348 ? -23.641 12.961 13.758 1 96 348 GLU A C 1
ATOM 2758 O O . GLU A 1 348 ? -22.594 12.953 14.406 1 96 348 GLU A O 1
ATOM 2763 N N . ILE A 1 349 ? -24.766 13.539 14.141 1 96.44 349 ILE A N 1
ATOM 2764 C CA . ILE A 1 349 ? -24.828 14.125 15.477 1 96.44 349 ILE A CA 1
ATOM 2765 C C . ILE A 1 349 ? -25.141 13.047 16.5 1 96.44 349 ILE A C 1
ATOM 2767 O O . ILE A 1 349 ? -26.156 12.352 16.391 1 96.44 349 ILE A O 1
ATOM 2771 N N . ALA A 1 350 ? -24.266 12.914 17.438 1 96.56 350 ALA A N 1
ATOM 2772 C CA . ALA A 1 350 ? -24.453 11.922 18.5 1 96.56 350 ALA A CA 1
ATOM 2773 C C . ALA A 1 350 ? -25.047 12.555 19.75 1 96.56 350 ALA A C 1
ATOM 2775 O O . ALA A 1 350 ? -25.672 11.875 20.562 1 96.56 350 ALA A O 1
ATOM 2776 N N . GLY A 1 351 ? -24.812 13.867 19.906 1 95.69 351 GLY A N 1
ATOM 2777 C CA . GLY A 1 351 ? -25.312 14.586 21.062 1 95.69 351 GLY A CA 1
ATOM 2778 C C . GLY A 1 351 ? -25.078 16.078 21 1 95.69 351 GLY A C 1
ATOM 2779 O O . GLY A 1 351 ? -24.156 16.547 20.328 1 95.69 351 GLY A O 1
ATOM 2780 N N . VAL A 1 352 ? -25.969 16.844 21.594 1 95.5 352 VAL A N 1
ATOM 2781 C CA . VAL A 1 352 ? -25.859 18.297 21.672 1 95.5 352 VAL A CA 1
ATOM 2782 C C . VAL A 1 352 ? -26.031 18.75 23.125 1 95.5 352 VAL A C 1
ATOM 2784 O O . VAL A 1 352 ? -26.938 18.312 23.828 1 95.5 352 VAL A O 1
ATOM 2787 N N . ALA A 1 353 ? -25.094 19.422 23.562 1 94.44 353 ALA A N 1
ATOM 2788 C CA . ALA A 1 353 ? -25.172 19.984 24.922 1 94.44 353 ALA A CA 1
ATOM 2789 C C . ALA A 1 353 ? -24.969 21.5 24.891 1 94.44 353 ALA A C 1
ATOM 2791 O O . ALA A 1 353 ? -24.016 22 24.297 1 94.44 353 ALA A O 1
ATOM 2792 N N . ARG A 1 354 ? -25.844 22.203 25.547 1 90.94 354 ARG A N 1
ATOM 2793 C CA . ARG A 1 354 ? -25.75 23.656 25.625 1 90.94 354 ARG A CA 1
ATOM 2794 C C . ARG A 1 354 ? -25.109 24.094 26.938 1 90.94 354 ARG A C 1
ATOM 2796 O O . ARG A 1 354 ? -25.406 23.516 28 1 90.94 354 ARG A O 1
ATOM 2803 N N . GLY A 1 355 ? -24.094 24.844 26.797 1 81.88 355 GLY A N 1
ATOM 2804 C CA . GLY A 1 355 ? -23.453 25.359 28 1 81.88 355 GLY A CA 1
ATOM 2805 C C . GLY A 1 355 ? -23.094 26.828 27.891 1 81.88 355 GLY A C 1
ATOM 2806 O O . GLY A 1 355 ? -23.516 27.516 26.969 1 81.88 355 GLY A O 1
ATOM 2807 N N . VAL A 1 356 ? -22.344 27.328 28.875 1 81.88 356 VAL A N 1
ATOM 2808 C CA . VAL A 1 356 ? -21.969 28.734 29 1 81.88 356 VAL A CA 1
ATOM 2809 C C . VAL A 1 356 ? -21.047 29.125 27.844 1 81.88 356 VAL A C 1
ATOM 2811 O O . VAL A 1 356 ? -21.094 30.266 27.359 1 81.88 356 VAL A O 1
ATOM 2814 N N . ASP A 1 357 ? -20.312 28.203 27.312 1 79.5 357 ASP A N 1
ATOM 2815 C CA . ASP A 1 357 ? -19.312 28.5 26.297 1 79.5 357 ASP A CA 1
ATOM 2816 C C . ASP A 1 357 ? -19.875 28.281 24.891 1 79.5 357 ASP A C 1
ATOM 2818 O O . ASP A 1 357 ? -19.156 28.422 23.906 1 79.5 357 ASP A O 1
ATOM 2822 N N . GLY A 1 358 ? -21.125 27.953 24.891 1 89.5 358 GLY A N 1
ATOM 2823 C CA . GLY A 1 358 ? -21.75 27.719 23.594 1 89.5 358 GLY A CA 1
ATOM 2824 C C . GLY A 1 358 ? -22.406 26.344 23.5 1 89.5 358 GLY A C 1
ATOM 2825 O O . GLY A 1 358 ? -23.016 25.875 24.453 1 89.5 358 GLY A O 1
ATOM 2826 N N . VAL A 1 359 ? -22.391 25.859 22.312 1 95.56 359 VAL A N 1
ATOM 2827 C CA . VAL A 1 359 ? -23.031 24.594 22.016 1 95.56 359 VAL A CA 1
ATOM 2828 C C . VAL A 1 359 ? -21.984 23.531 21.719 1 95.56 359 VAL A C 1
ATOM 2830 O O . VAL A 1 359 ? -21.172 23.688 20.797 1 95.56 359 VAL A O 1
ATOM 2833 N N . ARG A 1 360 ? -21.969 22.562 22.516 1 96 360 ARG A N 1
ATOM 2834 C CA . ARG A 1 360 ? -21.094 21.422 22.281 1 96 360 ARG A CA 1
ATOM 2835 C C . ARG A 1 360 ? -21.828 20.328 21.531 1 96 360 ARG A C 1
ATOM 2837 O O . ARG A 1 360 ? -22.922 19.891 21.938 1 96 360 ARG A O 1
ATOM 2844 N N . VAL A 1 361 ? -21.234 19.938 20.422 1 97.25 361 VAL A N 1
ATOM 2845 C CA . VAL A 1 361 ? -21.844 18.906 19.609 1 97.25 361 VAL A CA 1
ATOM 2846 C C . VAL A 1 361 ? -20.922 17.703 19.5 1 97.25 361 VAL A C 1
ATOM 2848 O O . VAL A 1 361 ? -19.75 17.844 19.125 1 97.25 361 VAL A O 1
ATOM 2851 N N . ALA A 1 362 ? -21.391 16.547 19.875 1 97.31 362 ALA A N 1
ATOM 2852 C CA . ALA A 1 362 ? -20.688 15.289 19.672 1 97.31 362 ALA A CA 1
ATOM 2853 C C . ALA A 1 362 ? -21 14.711 18.281 1 97.31 362 ALA A C 1
ATOM 2855 O O . ALA A 1 362 ? -22.172 14.555 17.922 1 97.31 362 ALA A O 1
ATOM 2856 N N . PHE A 1 363 ? -19.922 14.406 17.547 1 97.62 363 PHE A N 1
ATOM 2857 C CA . PHE A 1 363 ? -20.094 13.898 16.203 1 97.62 363 PHE A CA 1
ATOM 2858 C C . PHE A 1 363 ? -19.609 12.461 16.094 1 97.62 363 PHE A C 1
ATOM 2860 O O . PHE A 1 363 ? -18.75 12.031 16.859 1 97.62 363 PHE A O 1
ATOM 2867 N N . ARG A 1 364 ? -20.234 11.742 15.211 1 97.31 364 ARG A N 1
ATOM 2868 C CA . ARG A 1 364 ? -19.766 10.445 14.734 1 97.31 364 ARG A CA 1
ATOM 2869 C C . ARG A 1 364 ? -19.5 10.477 13.234 1 97.31 364 ARG A C 1
ATOM 2871 O O . ARG A 1 364 ? -20.359 10.891 12.453 1 97.31 364 ARG A O 1
ATOM 2878 N N . LYS A 1 365 ? -18.391 10.102 12.891 1 96.69 365 LYS A N 1
ATOM 2879 C CA . LYS A 1 365 ? -18 9.977 11.492 1 96.69 365 LYS A CA 1
ATOM 2880 C C . LYS A 1 365 ? -17.891 8.516 11.078 1 96.69 365 LYS A C 1
ATOM 2882 O O . LYS A 1 365 ? -16.938 7.828 11.469 1 96.69 365 LYS A O 1
ATOM 2887 N N . PRO A 1 366 ? -18.828 8.031 10.258 1 96.44 366 PRO A N 1
ATOM 2888 C CA . PRO A 1 366 ? -18.766 6.629 9.828 1 96.44 366 PRO A CA 1
ATOM 2889 C C . PRO A 1 366 ? -17.531 6.324 8.984 1 96.44 366 PRO A C 1
ATOM 2891 O O . PRO A 1 366 ? -17.094 7.168 8.188 1 96.44 366 PRO A O 1
ATOM 2894 N N . ARG A 1 367 ? -17 5.156 9.188 1 96.62 367 ARG A N 1
ATOM 2895 C CA . ARG A 1 367 ? -15.797 4.754 8.461 1 96.62 367 ARG A CA 1
ATOM 2896 C C . ARG A 1 367 ? -16.094 3.633 7.473 1 96.62 367 ARG A C 1
ATOM 2898 O O . ARG A 1 367 ? -16.875 2.727 7.773 1 96.62 367 ARG A O 1
ATOM 2905 N N . LYS A 1 368 ? -15.461 3.66 6.359 1 95.44 368 LYS A N 1
ATOM 2906 C CA . LYS A 1 368 ? -15.688 2.719 5.266 1 95.44 368 LYS A CA 1
ATOM 2907 C C . LYS A 1 368 ? -15.312 1.297 5.68 1 95.44 368 LYS A C 1
ATOM 2909 O O . LYS A 1 368 ? -15.883 0.328 5.172 1 95.44 368 LYS A O 1
ATOM 2914 N N . SER A 1 369 ? -14.383 1.123 6.539 1 97.81 369 SER A N 1
ATOM 2915 C CA . SER A 1 369 ? -13.922 -0.184 6.996 1 97.81 369 SER A CA 1
ATOM 2916 C C . SER A 1 369 ? -15.07 -1.01 7.566 1 97.81 369 SER A C 1
ATOM 2918 O O . SER A 1 369 ? -15.047 -2.24 7.504 1 97.81 369 SER A O 1
ATOM 2920 N N . GLU A 1 370 ? -16.047 -0.33 8.117 1 98.06 370 GLU A N 1
ATOM 2921 C CA . GLU A 1 370 ? -17.203 -1.043 8.648 1 98.06 370 GLU A CA 1
ATOM 2922 C C . GLU A 1 370 ? -17.859 -1.899 7.57 1 98.06 370 GLU A C 1
ATOM 2924 O O . GLU A 1 370 ? -18.094 -3.094 7.773 1 98.06 370 GLU A O 1
ATOM 2929 N N . GLY A 1 371 ? -18.125 -1.243 6.473 1 97.94 371 GLY A N 1
ATOM 2930 C CA . GLY A 1 371 ? -18.781 -1.942 5.379 1 97.94 371 GLY A CA 1
ATOM 2931 C C . GLY A 1 371 ? -17.938 -3.062 4.797 1 97.94 371 GLY A C 1
ATOM 2932 O O . GLY A 1 371 ? -18.453 -4.133 4.473 1 97.94 371 GLY A O 1
ATOM 2933 N N . GLU A 1 372 ? -16.703 -2.867 4.629 1 97.94 372 GLU A N 1
ATOM 2934 C CA . GLU A 1 372 ? -15.805 -3.883 4.094 1 97.94 372 GLU A CA 1
ATOM 2935 C C . GLU A 1 372 ? -15.734 -5.102 5.008 1 97.94 372 GLU A C 1
ATOM 2937 O O . GLU A 1 372 ? -15.812 -6.238 4.543 1 97.94 372 GLU A O 1
ATOM 2942 N N . ILE A 1 373 ? -15.578 -4.84 6.273 1 98.62 373 ILE A N 1
ATOM 2943 C CA . ILE A 1 373 ? -15.508 -5.922 7.246 1 98.62 373 ILE A CA 1
ATOM 2944 C C . ILE A 1 373 ? -16.828 -6.68 7.27 1 98.62 373 ILE A C 1
ATOM 2946 O O . ILE A 1 373 ? -16.859 -7.914 7.281 1 98.62 373 ILE A O 1
ATOM 2950 N N . ALA A 1 374 ? -17.938 -5.926 7.281 1 98.62 374 ALA A N 1
ATOM 2951 C CA . ALA A 1 374 ? -19.25 -6.551 7.266 1 98.62 374 ALA A CA 1
ATOM 2952 C C . ALA A 1 374 ? -19.406 -7.469 6.055 1 98.62 374 ALA A C 1
ATOM 2954 O O . ALA A 1 374 ? -19.938 -8.578 6.172 1 98.62 374 ALA A O 1
ATOM 2955 N N . ARG A 1 375 ? -19.016 -7 4.957 1 98.25 375 ARG A N 1
ATOM 2956 C CA . ARG A 1 375 ? -19.109 -7.797 3.734 1 98.25 375 ARG A CA 1
ATOM 2957 C C . ARG A 1 375 ? -18.266 -9.07 3.85 1 98.25 375 ARG A C 1
ATOM 2959 O O . ARG A 1 375 ? -18.703 -10.141 3.424 1 98.25 375 ARG A O 1
ATOM 2966 N N . ILE A 1 376 ? -17.094 -8.977 4.352 1 98.56 376 ILE A N 1
ATOM 2967 C CA . ILE A 1 376 ? -16.234 -10.133 4.547 1 98.56 376 ILE A CA 1
ATOM 2968 C C . ILE A 1 376 ? -16.906 -11.117 5.504 1 98.56 376 ILE A C 1
ATOM 2970 O O . ILE A 1 376 ? -16.906 -12.328 5.262 1 98.56 376 ILE A O 1
ATOM 2974 N N . LEU A 1 377 ? -17.422 -10.57 6.586 1 98.5 377 LEU A N 1
ATOM 2975 C CA . LEU A 1 377 ? -18.094 -11.414 7.559 1 98.5 377 LEU A CA 1
ATOM 2976 C C . LEU A 1 377 ? -19.297 -12.117 6.926 1 98.5 377 LEU A C 1
ATOM 2978 O O . LEU A 1 377 ? -19.625 -13.25 7.297 1 98.5 377 LEU A O 1
ATOM 2982 N N . GLU A 1 378 ? -19.922 -11.461 5.992 1 98 378 GLU A N 1
ATOM 2983 C CA . GLU A 1 378 ? -21.109 -12 5.316 1 98 378 GLU A CA 1
ATOM 2984 C C . GLU A 1 378 ? -20.719 -13.039 4.273 1 98 378 GLU A C 1
ATOM 2986 O O . GLU A 1 378 ? -21.359 -14.086 4.16 1 98 378 GLU A O 1
ATOM 2991 N N . THR A 1 379 ? -19.656 -12.805 3.531 1 97.88 379 THR A N 1
ATOM 2992 C CA . THR A 1 379 ? -19.359 -13.625 2.361 1 97.88 379 THR A CA 1
ATOM 2993 C C . THR A 1 379 ? -18.219 -14.594 2.654 1 97.88 379 THR A C 1
ATOM 2995 O O . THR A 1 379 ? -18.078 -15.625 1.991 1 97.88 379 THR A O 1
ATOM 2998 N N . GLY A 1 380 ? -17.344 -14.133 3.551 1 98.06 380 GLY A N 1
ATOM 2999 C CA . GLY A 1 380 ? -16.141 -14.898 3.854 1 98.06 380 GLY A CA 1
ATOM 3000 C C . GLY A 1 380 ? -15.039 -14.711 2.832 1 98.06 380 GLY A C 1
ATOM 3001 O O . GLY A 1 380 ? -13.992 -15.352 2.912 1 98.06 380 GLY A O 1
ATOM 3002 N N . ILE A 1 381 ? -15.242 -13.836 1.905 1 98.06 381 ILE A N 1
ATOM 3003 C CA . ILE A 1 381 ? -14.336 -13.695 0.771 1 98.06 381 ILE A CA 1
ATOM 3004 C C . ILE A 1 381 ? -13.562 -12.375 0.886 1 98.06 381 ILE A C 1
ATOM 3006 O O . ILE A 1 381 ? -14.117 -11.367 1.328 1 98.06 381 ILE A O 1
ATOM 3010 N N . SER A 1 382 ? -12.328 -12.375 0.444 1 97.62 382 SER A N 1
ATOM 3011 C CA . SER A 1 382 ? -11.492 -11.18 0.453 1 97.62 382 SER A CA 1
ATOM 3012 C C . SER A 1 382 ? -11.891 -10.219 -0.659 1 97.62 382 SER A C 1
ATOM 3014 O O . SER A 1 382 ? -12.133 -10.633 -1.793 1 97.62 382 SER A O 1
ATOM 3016 N N . PRO A 1 383 ? -11.859 -8.984 -0.391 1 94.38 383 PRO A N 1
ATOM 3017 C CA . PRO A 1 383 ? -12.141 -8.008 -1.44 1 94.38 383 PRO A CA 1
ATOM 3018 C C . PRO A 1 383 ? -10.898 -7.641 -2.252 1 94.38 383 PRO A C 1
ATOM 3020 O O . PRO A 1 383 ? -10.984 -6.859 -3.203 1 94.38 383 PRO A O 1
ATOM 3023 N N . LEU A 1 384 ? -9.68 -7.941 -1.925 1 87.75 384 LEU A N 1
ATOM 3024 C CA . LEU A 1 384 ? -8.43 -7.496 -2.533 1 87.75 384 LEU A CA 1
ATOM 3025 C C . LEU A 1 384 ? -8.047 -8.383 -3.711 1 87.75 384 LEU A C 1
ATOM 3027 O O . LEU A 1 384 ? -7.164 -8.039 -4.496 1 87.75 384 LEU A O 1
ATOM 3031 N N . ASP A 1 385 ? -8.422 -9.617 -3.857 1 71.38 385 ASP A N 1
ATOM 3032 C CA . ASP A 1 385 ? -7.988 -10.484 -4.949 1 71.38 385 ASP A CA 1
ATOM 3033 C C . ASP A 1 385 ? -8.945 -10.391 -6.133 1 71.38 385 ASP A C 1
ATOM 3035 O O . ASP A 1 385 ? -10.141 -10.133 -5.957 1 71.38 385 ASP A O 1
ATOM 3039 N N . MET B 1 1 ? 6.18 -13.195 -44.312 1 56.12 1 MET B N 1
ATOM 3040 C CA . MET B 1 1 ? 5.914 -13.273 -42.875 1 56.12 1 MET B CA 1
ATOM 3041 C C . MET B 1 1 ? 4.82 -12.289 -42.469 1 56.12 1 MET B C 1
ATOM 3043 O O . MET B 1 1 ? 4.824 -11.141 -42.906 1 56.12 1 MET B O 1
ATOM 3047 N N . ALA B 1 2 ? 3.787 -12.859 -42 1 71.06 2 ALA B N 1
ATOM 3048 C CA . ALA B 1 2 ? 2.662 -12.008 -41.625 1 71.06 2 ALA B CA 1
ATOM 3049 C C . ALA B 1 2 ? 3.115 -10.875 -40.719 1 71.06 2 ALA B C 1
ATOM 3051 O O . ALA B 1 2 ? 3.998 -11.062 -39.875 1 71.06 2 ALA B O 1
ATOM 3052 N N . SER B 1 3 ? 2.727 -9.719 -41.094 1 81.25 3 SER B N 1
ATOM 3053 C CA . SER B 1 3 ? 3.01 -8.555 -40.25 1 81.25 3 SER B CA 1
ATOM 3054 C C . SER B 1 3 ? 2.428 -8.711 -38.875 1 81.25 3 SER B C 1
ATOM 3056 O O . SER B 1 3 ? 1.58 -9.57 -38.625 1 81.25 3 SER B O 1
ATOM 3058 N N . ALA B 1 4 ? 3.006 -8.023 -37.969 1 83.44 4 ALA B N 1
ATOM 3059 C CA . ALA B 1 4 ? 2.488 -8.008 -36.625 1 83.44 4 ALA B CA 1
ATOM 3060 C C . ALA B 1 4 ? 1 -7.676 -36.594 1 83.44 4 ALA B C 1
ATOM 3062 O O . ALA B 1 4 ? 0.236 -8.258 -35.812 1 83.44 4 ALA B O 1
ATOM 3063 N N . ALA B 1 5 ? 0.604 -6.844 -37.406 1 85.19 5 ALA B N 1
ATOM 3064 C CA . ALA B 1 5 ? -0.796 -6.434 -37.469 1 85.19 5 ALA B CA 1
ATOM 3065 C C . ALA B 1 5 ? -1.682 -7.578 -37.969 1 85.19 5 ALA B C 1
ATOM 3067 O O . ALA B 1 5 ? -2.789 -7.77 -37.438 1 85.19 5 ALA B O 1
ATOM 3068 N N . GLU B 1 6 ? -1.183 -8.281 -38.875 1 88.5 6 GLU B N 1
ATOM 3069 C CA . GLU B 1 6 ? -1.936 -9.422 -39.406 1 88.5 6 GLU B CA 1
ATOM 3070 C C . GLU B 1 6 ? -2.074 -10.523 -38.344 1 88.5 6 GLU B C 1
ATOM 3072 O O . GLU B 1 6 ? -3.143 -11.125 -38.219 1 88.5 6 GLU B O 1
ATOM 3077 N N . VAL B 1 7 ? -1.031 -10.734 -37.688 1 91.44 7 VAL B N 1
ATOM 3078 C CA . VAL B 1 7 ? -1.039 -11.75 -36.656 1 91.44 7 VAL B CA 1
ATOM 3079 C C . VAL B 1 7 ? -2.029 -11.359 -35.562 1 91.44 7 VAL B C 1
ATOM 3081 O O . VAL B 1 7 ? -2.812 -12.188 -35.094 1 91.44 7 VAL B O 1
ATOM 3084 N N . LEU B 1 8 ? -1.965 -10.125 -35.219 1 92.56 8 LEU B N 1
ATOM 3085 C CA . LEU B 1 8 ? -2.857 -9.609 -34.188 1 92.56 8 LEU B CA 1
ATOM 3086 C C . LEU B 1 8 ? -4.316 -9.727 -34.625 1 92.56 8 LEU B C 1
ATOM 3088 O O . LEU B 1 8 ? -5.172 -10.133 -33.844 1 92.56 8 LEU B O 1
ATOM 3092 N N . ALA B 1 9 ? -4.566 -9.391 -35.812 1 93.75 9 ALA B N 1
ATOM 3093 C CA . ALA B 1 9 ? -5.926 -9.5 -36.312 1 93.75 9 ALA B CA 1
ATOM 3094 C C . ALA B 1 9 ? -6.422 -10.938 -36.281 1 93.75 9 ALA B C 1
ATOM 3096 O O . ALA B 1 9 ? -7.559 -11.195 -35.875 1 93.75 9 ALA B O 1
ATOM 3097 N N . SER B 1 10 ? -5.578 -11.844 -36.688 1 94.62 10 SER B N 1
ATOM 3098 C CA . SER B 1 10 ? -5.926 -13.266 -36.656 1 94.62 10 SER B CA 1
ATOM 3099 C C . SER B 1 10 ? -6.188 -13.727 -35.219 1 94.62 10 SER B C 1
ATOM 3101 O O . SER B 1 10 ? -7.125 -14.492 -34.969 1 94.62 10 SER B O 1
ATOM 3103 N N . ALA B 1 11 ? -5.375 -13.273 -34.344 1 95.62 11 ALA B N 1
ATOM 3104 C CA . ALA B 1 11 ? -5.531 -13.641 -32.938 1 95.62 11 ALA B CA 1
ATOM 3105 C C . ALA B 1 11 ? -6.852 -13.125 -32.375 1 95.62 11 ALA B C 1
ATOM 3107 O O . ALA B 1 11 ? -7.551 -13.836 -31.656 1 95.62 11 ALA B O 1
ATOM 3108 N N . LEU B 1 12 ? -7.191 -11.898 -32.719 1 95 12 LEU B N 1
ATOM 3109 C CA . LEU B 1 12 ? -8.445 -11.312 -32.25 1 95 12 LEU B CA 1
ATOM 3110 C C . LEU B 1 12 ? -9.641 -12.109 -32.781 1 95 12 LEU B C 1
ATOM 3112 O O . LEU B 1 12 ? -10.562 -12.406 -32 1 95 12 LEU B O 1
ATOM 3116 N N . ARG B 1 13 ? -9.578 -12.539 -33.969 1 95.75 13 ARG B N 1
ATOM 3117 C CA . ARG B 1 13 ? -10.641 -13.352 -34.531 1 95.75 13 ARG B CA 1
ATOM 3118 C C . ARG B 1 13 ? -10.781 -14.68 -33.781 1 95.75 13 ARG B C 1
ATOM 3120 O O . ARG B 1 13 ? -11.891 -15.141 -33.531 1 95.75 13 ARG B O 1
ATOM 3127 N N . ALA B 1 14 ? -9.664 -15.211 -33.469 1 95 14 ALA B N 1
ATOM 3128 C CA . ALA B 1 14 ? -9.633 -16.516 -32.812 1 95 14 ALA B CA 1
ATOM 3129 C C . ALA B 1 14 ? -10.32 -16.469 -31.453 1 95 14 ALA B C 1
ATOM 3131 O O . ALA B 1 14 ? -10.859 -17.469 -30.984 1 95 14 ALA B O 1
ATOM 3132 N N . VAL B 1 15 ? -10.328 -15.305 -30.859 1 95 15 VAL B N 1
ATOM 3133 C CA . VAL B 1 15 ? -10.906 -15.203 -29.531 1 95 15 VAL B CA 1
ATOM 3134 C C . VAL B 1 15 ? -12.266 -14.508 -29.609 1 95 15 VAL B C 1
ATOM 3136 O O . VAL B 1 15 ? -12.812 -14.078 -28.578 1 95 15 VAL B O 1
ATOM 3139 N N . GLY B 1 16 ? -12.75 -14.258 -30.766 1 93.62 16 GLY B N 1
ATOM 3140 C CA . GLY B 1 16 ? -14.102 -13.766 -30.953 1 93.62 16 GLY B CA 1
ATOM 3141 C C . GLY B 1 16 ? -14.188 -12.25 -30.984 1 93.62 16 GLY B C 1
ATOM 3142 O O . GLY B 1 16 ? -15.242 -11.68 -30.703 1 93.62 16 GLY B O 1
ATOM 3143 N N . VAL B 1 17 ? -13.109 -11.586 -31.188 1 93.75 17 VAL B N 1
ATOM 3144 C CA . VAL B 1 17 ? -13.094 -10.125 -31.266 1 93.75 17 VAL B CA 1
ATOM 3145 C C . VAL B 1 17 ? -12.922 -9.688 -32.719 1 93.75 17 VAL B C 1
ATOM 3147 O O . VAL B 1 17 ? -12.047 -10.188 -33.406 1 93.75 17 VAL B O 1
ATOM 3150 N N . ASP B 1 18 ? -13.648 -8.719 -33.094 1 93.56 18 ASP B N 1
ATOM 3151 C CA . ASP B 1 18 ? -13.547 -8.188 -34.438 1 93.56 18 ASP B CA 1
ATOM 3152 C C . ASP B 1 18 ? -12.367 -7.223 -34.562 1 93.56 18 ASP B C 1
ATOM 3154 O O . ASP B 1 18 ? -12.359 -6.16 -33.938 1 93.56 18 ASP B O 1
ATOM 3158 N N . PRO B 1 19 ? -11.484 -7.543 -35.438 1 91.88 19 PRO B N 1
ATOM 3159 C CA . PRO B 1 19 ? -10.328 -6.664 -35.594 1 91.88 19 PRO B CA 1
ATOM 3160 C C . PRO B 1 19 ? -10.695 -5.277 -36.094 1 91.88 19 PRO B C 1
ATOM 3162 O O . PRO B 1 19 ? -9.969 -4.309 -35.844 1 91.88 19 PRO B O 1
ATOM 3165 N N . GLY B 1 20 ? -11.719 -5.199 -36.75 1 89.5 20 GLY B N 1
ATOM 3166 C CA . GLY B 1 20 ? -12.156 -3.918 -37.281 1 89.5 20 GLY B CA 1
ATOM 3167 C C . GLY B 1 20 ? -12.656 -2.971 -36.219 1 89.5 20 GLY B C 1
ATOM 3168 O O . GLY B 1 20 ? -12.75 -1.763 -36.438 1 89.5 20 GLY B O 1
ATOM 3169 N N . SER B 1 21 ? -12.922 -3.479 -35.094 1 87.94 21 SER B N 1
ATOM 3170 C CA . SER B 1 21 ? -13.492 -2.693 -34 1 87.94 21 SER B CA 1
ATOM 3171 C C . SER B 1 21 ? -12.398 -2.113 -33.125 1 87.94 21 SER B C 1
ATOM 3173 O O . SER B 1 21 ? -12.688 -1.416 -32.156 1 87.94 21 SER B O 1
ATOM 3175 N N . VAL B 1 22 ? -11.227 -2.428 -33.406 1 86.5 22 VAL B N 1
ATOM 3176 C CA . VAL B 1 22 ? -10.141 -2.002 -32.531 1 86.5 22 VAL B CA 1
ATOM 3177 C C . VAL B 1 22 ? -9.047 -1.326 -33.375 1 86.5 22 VAL B C 1
ATOM 3179 O O . VAL B 1 22 ? -8.883 -1.621 -34.562 1 86.5 22 VAL B O 1
ATOM 3182 N N . ASP B 1 23 ? -8.422 -0.306 -32.719 1 83.56 23 ASP B N 1
ATOM 3183 C CA . ASP B 1 23 ? -7.203 0.251 -33.312 1 83.56 23 ASP B CA 1
ATOM 3184 C C . ASP B 1 23 ? -6.012 -0.675 -33.062 1 83.56 23 ASP B C 1
ATOM 3186 O O . ASP B 1 23 ? -5.387 -0.64 -32 1 83.56 23 ASP B O 1
ATOM 3190 N N . LEU B 1 24 ? -5.68 -1.396 -34.094 1 80.5 24 LEU B N 1
ATOM 3191 C CA . LEU B 1 24 ? -4.672 -2.445 -33.969 1 80.5 24 LEU B CA 1
ATOM 3192 C C . LEU B 1 24 ? -3.309 -1.856 -33.625 1 80.5 24 LEU B C 1
ATOM 3194 O O . LEU B 1 24 ? -2.549 -2.449 -32.844 1 80.5 24 LEU B O 1
ATOM 3198 N N . GLU B 1 25 ? -3.053 -0.73 -34.125 1 76.44 25 GLU B N 1
ATOM 3199 C CA . GLU B 1 25 ? -1.762 -0.104 -33.875 1 76.44 25 GLU B CA 1
ATOM 3200 C C . GLU B 1 25 ? -1.657 0.352 -32.406 1 76.44 25 GLU B C 1
ATOM 3202 O O . GLU B 1 25 ? -0.636 0.13 -31.766 1 76.44 25 GLU B O 1
ATOM 3207 N N . ALA B 1 26 ? -2.707 0.943 -31.969 1 76.88 26 ALA B N 1
ATOM 3208 C CA . ALA B 1 26 ? -2.729 1.428 -30.594 1 76.88 26 ALA B CA 1
ATOM 3209 C C . ALA B 1 26 ? -2.664 0.269 -29.609 1 76.88 26 ALA B C 1
ATOM 3211 O O . ALA B 1 26 ? -2.008 0.367 -28.562 1 76.88 26 ALA B O 1
ATOM 3212 N N . LEU B 1 27 ? -3.291 -0.825 -30 1 78.5 27 LEU B N 1
ATOM 3213 C CA . LEU B 1 27 ? -3.359 -1.988 -29.125 1 78.5 27 LEU B CA 1
ATOM 3214 C C . LEU B 1 27 ? -1.988 -2.639 -28.969 1 78.5 27 LEU B C 1
ATOM 3216 O O . LEU B 1 27 ? -1.648 -3.146 -27.906 1 78.5 27 LEU B O 1
ATOM 3220 N N . SER B 1 28 ? -1.238 -2.521 -29.984 1 71.06 28 SER B N 1
ATOM 3221 C CA . SER B 1 28 ? 0.068 -3.17 -29.969 1 71.06 28 SER B CA 1
ATOM 3222 C C . SER B 1 28 ? 1.063 -2.387 -29.109 1 71.06 28 SER B C 1
ATOM 3224 O O . SER B 1 28 ? 2.059 -2.943 -28.641 1 71.06 28 SER B O 1
ATOM 3226 N N . THR B 1 29 ? 0.675 -1.054 -28.875 1 65.81 29 THR B N 1
ATOM 3227 C CA . THR B 1 29 ? 1.615 -0.199 -28.156 1 65.81 29 THR B CA 1
ATOM 3228 C C . THR B 1 29 ? 1.248 -0.109 -26.688 1 65.81 29 THR B C 1
ATOM 3230 O O . THR B 1 29 ? 2.102 0.188 -25.844 1 65.81 29 THR B O 1
ATOM 3233 N N . ARG B 1 30 ? -0.096 -0.196 -26.422 1 63.12 30 ARG B N 1
ATOM 3234 C CA . ARG B 1 30 ? -0.598 0.067 -25.078 1 63.12 30 ARG B CA 1
ATOM 3235 C C . ARG B 1 30 ? -0.236 -1.068 -24.125 1 63.12 30 ARG B C 1
ATOM 3237 O O . ARG B 1 30 ? -0.661 -1.075 -22.969 1 63.12 30 ARG B O 1
ATOM 3244 N N . ARG B 1 31 ? 0.462 -1.925 -24.438 1 70.88 31 ARG B N 1
ATOM 3245 C CA . ARG B 1 31 ? 1.062 -2.947 -23.578 1 70.88 31 ARG B CA 1
ATOM 3246 C C . ARG B 1 31 ? 0.024 -3.979 -23.156 1 70.88 31 ARG B C 1
ATOM 3248 O O . ARG B 1 31 ? 0.316 -4.859 -22.344 1 70.88 31 ARG B O 1
ATOM 3255 N N . SER B 1 32 ? -1.174 -3.822 -23.641 1 82.69 32 SER B N 1
ATOM 3256 C CA . SER B 1 32 ? -2.197 -4.785 -23.234 1 82.69 32 SER B CA 1
ATOM 3257 C C . SER B 1 32 ? -2.047 -6.094 -24 1 82.69 32 SER B C 1
ATOM 3259 O O . SER B 1 32 ? -2.438 -7.156 -23.516 1 82.69 32 SER B O 1
ATOM 3261 N N . VAL B 1 33 ? -1.5 -5.984 -25.219 1 89.94 33 VAL B N 1
ATOM 3262 C CA . VAL B 1 33 ? -1.254 -7.168 -26.031 1 89.94 33 VAL B CA 1
ATOM 3263 C C . VAL B 1 33 ? 0.184 -7.152 -26.547 1 89.94 33 VAL B C 1
ATOM 3265 O O . VAL B 1 33 ? 0.755 -6.082 -26.781 1 89.94 33 VAL B O 1
ATOM 3268 N N . ARG B 1 34 ? 0.707 -8.359 -26.672 1 89.62 34 ARG B N 1
ATOM 3269 C CA . ARG B 1 34 ? 2.086 -8.461 -27.141 1 89.62 34 ARG B CA 1
ATOM 3270 C C . ARG B 1 34 ? 2.229 -9.555 -28.188 1 89.62 34 ARG B C 1
ATOM 3272 O O . ARG B 1 34 ? 1.753 -10.672 -28 1 89.62 34 ARG B O 1
ATOM 3279 N N . VAL B 1 35 ? 2.869 -9.18 -29.266 1 92.5 35 VAL B N 1
ATOM 3280 C CA . VAL B 1 35 ? 3.23 -10.164 -30.266 1 92.5 35 VAL B CA 1
ATOM 3281 C C . VAL B 1 35 ? 4.656 -10.656 -30.031 1 92.5 35 VAL B C 1
ATOM 3283 O O . VAL B 1 35 ? 5.586 -9.852 -29.922 1 92.5 35 VAL B O 1
ATOM 3286 N N . SER B 1 36 ? 4.754 -11.953 -29.984 1 93.56 36 SER B N 1
ATOM 3287 C CA . SER B 1 36 ? 6.055 -12.539 -29.672 1 93.56 36 SER B CA 1
ATOM 3288 C C . SER B 1 36 ? 6.344 -13.75 -30.547 1 93.56 36 SER B C 1
ATOM 3290 O O . SER B 1 36 ? 5.477 -14.203 -31.297 1 93.56 36 SER B O 1
ATOM 3292 N N . ARG B 1 37 ? 7.641 -14.109 -30.469 1 94.44 37 ARG B N 1
ATOM 3293 C CA . ARG B 1 37 ? 8.086 -15.281 -31.219 1 94.44 37 ARG B CA 1
ATOM 3294 C C . ARG B 1 37 ? 8.938 -16.188 -30.344 1 94.44 37 ARG B C 1
ATOM 3296 O O . ARG B 1 37 ? 9.719 -15.719 -29.516 1 94.44 37 ARG B O 1
ATOM 3303 N N . PHE B 1 38 ? 8.758 -17.5 -30.531 1 95.81 38 PHE B N 1
ATOM 3304 C CA . PHE B 1 38 ? 9.586 -18.531 -29.922 1 95.81 38 PHE B CA 1
ATOM 3305 C C . PHE B 1 38 ? 9.727 -19.734 -30.859 1 95.81 38 PHE B C 1
ATOM 3307 O O . PHE B 1 38 ? 8.734 -20.391 -31.172 1 95.81 38 PHE B O 1
ATOM 3314 N N . GLU B 1 39 ? 10.977 -19.969 -31.203 1 95 39 GLU B N 1
ATOM 3315 C CA . GLU B 1 39 ? 11.227 -20.984 -32.219 1 95 39 GLU B CA 1
ATOM 3316 C C . GLU B 1 39 ? 10.445 -20.672 -33.5 1 95 39 GLU B C 1
ATOM 3318 O O . GLU B 1 39 ? 10.602 -19.594 -34.094 1 95 39 GLU B O 1
ATOM 3323 N N . ASP B 1 40 ? 9.633 -21.469 -33.969 1 94.81 40 ASP B N 1
ATOM 3324 C CA . ASP B 1 40 ? 8.875 -21.219 -35.188 1 94.81 40 ASP B CA 1
ATOM 3325 C C . ASP B 1 40 ? 7.418 -20.875 -34.875 1 94.81 40 ASP B C 1
ATOM 3327 O O . ASP B 1 40 ? 6.555 -20.953 -35.75 1 94.81 40 ASP B O 1
ATOM 3331 N N . VAL B 1 41 ? 7.168 -20.547 -33.688 1 96.75 41 VAL B N 1
ATOM 3332 C CA . VAL B 1 41 ? 5.824 -20.188 -33.25 1 96.75 41 VAL B CA 1
ATOM 3333 C C . VAL B 1 41 ? 5.715 -18.656 -33.156 1 96.75 41 VAL B C 1
ATOM 3335 O O . VAL B 1 41 ? 6.59 -18 -32.594 1 96.75 41 VAL B O 1
ATOM 3338 N N . VAL B 1 42 ? 4.695 -18.109 -33.75 1 96.75 42 VAL B N 1
ATOM 3339 C CA . VAL B 1 42 ? 4.301 -16.719 -33.5 1 96.75 42 VAL B CA 1
ATOM 3340 C C . VAL B 1 42 ? 3.049 -16.672 -32.625 1 96.75 42 VAL B C 1
ATOM 3342 O O . VAL B 1 42 ? 2.107 -17.438 -32.844 1 96.75 42 VAL B O 1
ATOM 3345 N N . TYR B 1 43 ? 3.086 -15.828 -31.609 1 96.62 43 TYR B N 1
ATOM 3346 C CA . TYR B 1 43 ? 1.923 -15.852 -30.734 1 96.62 43 TYR B CA 1
ATOM 3347 C C . TYR B 1 43 ? 1.614 -14.461 -30.203 1 96.62 43 TYR B C 1
ATOM 3349 O O . TYR B 1 43 ? 2.473 -13.57 -30.219 1 96.62 43 TYR B O 1
ATOM 3357 N N . VAL B 1 44 ? 0.374 -14.281 -29.828 1 95.69 44 VAL B N 1
ATOM 3358 C CA . VAL B 1 44 ? -0.134 -13.062 -29.203 1 95.69 44 VAL B CA 1
ATOM 3359 C C . VAL B 1 44 ? -0.547 -13.344 -27.766 1 95.69 44 VAL B C 1
ATOM 3361 O O . VAL B 1 44 ? -1.362 -14.227 -27.516 1 95.69 44 VAL B O 1
ATOM 3364 N N . GLY B 1 45 ? 0.071 -12.609 -26.828 1 95.31 45 GLY B N 1
ATOM 3365 C CA . GLY B 1 45 ? -0.307 -12.703 -25.422 1 95.31 45 GLY B CA 1
ATOM 3366 C C . GLY B 1 45 ? -1.169 -11.539 -24.953 1 95.31 45 GLY B C 1
ATOM 3367 O O . GLY B 1 45 ? -0.86 -10.383 -25.234 1 95.31 45 GLY B O 1
ATOM 3368 N N . PHE B 1 46 ? -2.279 -11.812 -24.344 1 94.31 46 PHE B N 1
ATOM 3369 C CA . PHE B 1 46 ? -3.139 -10.805 -23.734 1 94.31 46 PHE B CA 1
ATOM 3370 C C . PHE B 1 46 ? -2.725 -10.547 -22.297 1 94.31 46 PHE B C 1
ATOM 3372 O O . PHE B 1 46 ? -3.109 -11.289 -21.391 1 94.31 46 PHE B O 1
ATOM 3379 N N . ARG B 1 47 ? -2.104 -9.492 -22 1 90.81 47 ARG B N 1
ATOM 3380 C CA . ARG B 1 47 ? -1.482 -9.219 -20.703 1 90.81 47 ARG B CA 1
ATOM 3381 C C . ARG B 1 47 ? -2.498 -8.656 -19.719 1 90.81 47 ARG B C 1
ATOM 3383 O O . ARG B 1 47 ? -2.254 -8.641 -18.516 1 90.81 47 ARG B O 1
ATOM 3390 N N . ARG B 1 48 ? -3.535 -8.094 -20.188 1 90.06 48 ARG B N 1
ATOM 3391 C CA . ARG B 1 48 ? -4.664 -7.602 -19.391 1 90.06 48 ARG B CA 1
ATOM 3392 C C . ARG B 1 48 ? -5.988 -8.039 -20 1 90.06 48 ARG B C 1
ATOM 3394 O O . ARG B 1 48 ? -6.031 -8.5 -21.156 1 90.06 48 ARG B O 1
ATOM 3401 N N . GLN B 1 49 ? -6.938 -7.922 -19.141 1 90 49 GLN B N 1
ATOM 3402 C CA . GLN B 1 49 ? -8.266 -8.195 -19.688 1 90 49 GLN B CA 1
ATOM 3403 C C . GLN B 1 49 ? -8.609 -7.23 -20.828 1 90 49 GLN B C 1
ATOM 3405 O O . GLN B 1 49 ? -8.305 -6.039 -20.75 1 90 49 GLN B O 1
ATOM 3410 N N . PHE B 1 50 ? -9.133 -7.848 -21.922 1 87.81 50 PHE B N 1
ATOM 3411 C CA . PHE B 1 50 ? -9.445 -7.043 -23.109 1 87.81 50 PHE B CA 1
ATOM 3412 C C . PHE B 1 50 ? -10.711 -7.547 -23.781 1 87.81 50 PHE B C 1
ATOM 3414 O O . PHE B 1 50 ? -10.742 -8.664 -24.297 1 87.81 50 PHE B O 1
ATOM 3421 N N . ARG B 1 51 ? -11.75 -6.773 -23.688 1 89 51 ARG B N 1
ATOM 3422 C CA . ARG B 1 51 ? -13.008 -7.062 -24.344 1 89 51 ARG B CA 1
ATOM 3423 C C . ARG B 1 51 ? -13.484 -8.477 -24.047 1 89 51 ARG B C 1
ATOM 3425 O O . ARG B 1 51 ? -13.82 -9.242 -24.953 1 89 51 ARG B O 1
ATOM 3432 N N . GLY B 1 52 ? -13.375 -8.875 -22.781 1 88.88 52 GLY B N 1
ATOM 3433 C CA . GLY B 1 52 ? -13.898 -10.156 -22.359 1 88.88 52 GLY B CA 1
ATOM 3434 C C . GLY B 1 52 ? -12.867 -11.273 -22.406 1 88.88 52 GLY B C 1
ATOM 3435 O O . GLY B 1 52 ? -13.109 -12.367 -21.891 1 88.88 52 GLY B O 1
ATOM 3436 N N . VAL B 1 53 ? -11.758 -10.992 -23.062 1 93.19 53 VAL B N 1
ATOM 3437 C CA . VAL B 1 53 ? -10.68 -11.977 -23.094 1 93.19 53 VAL B CA 1
ATOM 3438 C C . VAL B 1 53 ? -9.906 -11.945 -21.781 1 93.19 53 VAL B C 1
ATOM 3440 O O . VAL B 1 53 ? -9.375 -10.906 -21.391 1 93.19 53 VAL B O 1
ATOM 3443 N N . PRO B 1 54 ? -9.82 -13.039 -21.156 1 94.38 54 PRO B N 1
ATOM 3444 C CA . PRO B 1 54 ? -9.156 -13.055 -19.859 1 94.38 54 PRO B CA 1
ATOM 3445 C C . PRO B 1 54 ? -7.664 -12.727 -19.953 1 94.38 54 PRO B C 1
ATOM 3447 O O . PRO B 1 54 ? -7.016 -13.086 -20.938 1 94.38 54 PRO B O 1
ATOM 3450 N N . GLU B 1 55 ? -7.199 -12.102 -18.953 1 94.69 55 GLU B N 1
ATOM 3451 C CA . GLU B 1 55 ? -5.762 -11.883 -18.812 1 94.69 55 GLU B CA 1
ATOM 3452 C C . GLU B 1 55 ? -4.992 -13.195 -18.891 1 94.69 55 GLU B C 1
ATOM 3454 O O . GLU B 1 55 ? -5.41 -14.195 -18.297 1 94.69 55 GLU B O 1
ATOM 3459 N N . GLY B 1 56 ? -3.885 -13.172 -19.578 1 96.25 56 GLY B N 1
ATOM 3460 C CA . GLY B 1 56 ? -3.039 -14.352 -19.656 1 96.25 56 GLY B CA 1
ATOM 3461 C C . GLY B 1 56 ? -3.371 -15.242 -20.844 1 96.25 56 GLY B C 1
ATOM 3462 O O . GLY B 1 56 ? -2.701 -16.25 -21.078 1 96.25 56 GLY B O 1
ATOM 3463 N N . THR B 1 57 ? -4.379 -14.906 -21.625 1 97.12 57 THR B N 1
ATOM 3464 C CA . THR B 1 57 ? -4.727 -15.664 -22.828 1 97.12 57 THR B CA 1
ATOM 3465 C C . THR B 1 57 ? -3.631 -15.539 -23.891 1 97.12 57 THR B C 1
ATOM 3467 O O . THR B 1 57 ? -2.998 -14.492 -24.016 1 97.12 57 THR B O 1
ATOM 3470 N N . LEU B 1 58 ? -3.488 -16.672 -24.531 1 96.81 58 LEU B N 1
ATOM 3471 C CA . LEU B 1 58 ? -2.475 -16.734 -25.594 1 96.81 58 LEU B CA 1
ATOM 3472 C C . LEU B 1 58 ? -3.031 -17.391 -26.844 1 96.81 58 LEU B C 1
ATOM 3474 O O . LEU B 1 58 ? -3.748 -18.391 -26.766 1 96.81 58 LEU B O 1
ATOM 3478 N N . VAL B 1 59 ? -2.74 -16.766 -28.016 1 97.38 59 VAL B N 1
ATOM 3479 C CA . VAL B 1 59 ? -3.039 -17.375 -29.312 1 97.38 59 VAL B CA 1
ATOM 3480 C C . VAL B 1 59 ? -1.74 -17.641 -30.062 1 97.38 59 VAL B C 1
ATOM 3482 O O . VAL B 1 59 ? -0.958 -16.719 -30.312 1 97.38 59 VAL B O 1
ATOM 3485 N N . ALA B 1 60 ? -1.589 -18.812 -30.453 1 97.44 60 ALA B N 1
ATOM 3486 C CA . ALA B 1 60 ? -0.333 -19.188 -31.109 1 97.44 60 ALA B CA 1
ATOM 3487 C C . ALA B 1 60 ? -0.581 -19.734 -32.5 1 97.44 60 ALA B C 1
ATOM 3489 O O . ALA B 1 60 ? -1.607 -20.375 -32.75 1 97.44 60 ALA B O 1
ATOM 3490 N N . PHE B 1 61 ? 0.42 -19.484 -33.344 1 96.5 61 PHE B N 1
ATOM 3491 C CA . PHE B 1 61 ? 0.379 -19.891 -34.75 1 96.5 61 PHE B CA 1
ATOM 3492 C C . PHE B 1 61 ? 1.666 -20.609 -35.125 1 96.5 61 PHE B C 1
ATOM 3494 O O . PHE B 1 61 ? 2.76 -20.188 -34.75 1 96.5 61 PHE B O 1
ATOM 3501 N N . ARG B 1 62 ? 1.499 -21.703 -35.781 1 94.31 62 ARG B N 1
ATOM 3502 C CA . ARG B 1 62 ? 2.643 -22.453 -36.312 1 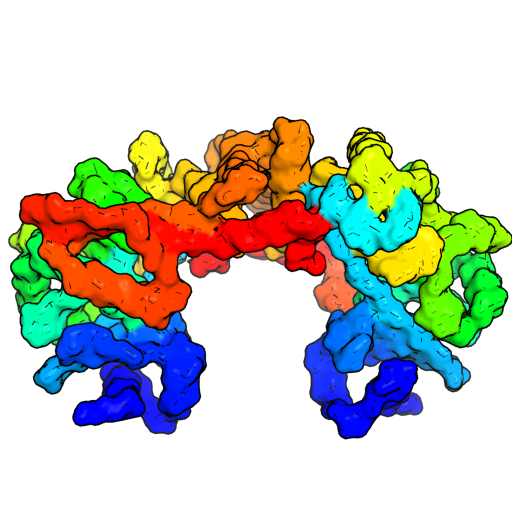94.31 62 ARG B CA 1
ATOM 3503 C C . ARG B 1 62 ? 2.27 -23.219 -37.562 1 94.31 62 ARG B C 1
ATOM 3505 O O . ARG B 1 62 ? 1.425 -24.109 -37.531 1 94.31 62 ARG B O 1
ATOM 3512 N N . ARG B 1 63 ? 2.912 -22.922 -38.625 1 89.69 63 ARG B N 1
ATOM 3513 C CA . ARG B 1 63 ? 2.771 -23.641 -39.906 1 89.69 63 ARG B CA 1
ATOM 3514 C C . ARG B 1 63 ? 1.302 -23.859 -40.25 1 89.69 63 ARG B C 1
ATOM 3516 O O . ARG B 1 63 ? 0.888 -24.984 -40.531 1 89.69 63 ARG B O 1
ATOM 3523 N N . GLY B 1 64 ? 0.484 -22.844 -40.156 1 87.38 64 GLY B N 1
ATOM 3524 C CA . GLY B 1 64 ? -0.916 -22.891 -40.531 1 87.38 64 GLY B CA 1
ATOM 3525 C C . GLY B 1 64 ? -1.834 -23.375 -39.438 1 87.38 64 GLY B C 1
ATOM 3526 O O . GLY B 1 64 ? -3.059 -23.328 -39.562 1 87.38 64 GLY B O 1
ATOM 3527 N N . GLU B 1 65 ? -1.29 -23.891 -38.344 1 92.88 65 GLU B N 1
ATOM 3528 C CA . GLU B 1 65 ? -2.076 -24.312 -37.188 1 92.88 65 GLU B CA 1
ATOM 3529 C C . GLU B 1 65 ? -2.207 -23.188 -36.188 1 92.88 65 GLU B C 1
ATOM 3531 O O . GLU B 1 65 ? -1.364 -22.281 -36.125 1 92.88 65 GLU B O 1
ATOM 3536 N N . GLN B 1 66 ? -3.336 -23.266 -35.469 1 94.75 66 GLN B N 1
ATOM 3537 C CA . GLN B 1 66 ? -3.586 -22.234 -34.438 1 94.75 66 GLN B CA 1
ATOM 3538 C C . GLN B 1 66 ? -4.172 -22.859 -33.188 1 94.75 66 GLN B C 1
ATOM 3540 O O . GLN B 1 66 ? -4.82 -23.906 -33.25 1 94.75 66 GLN B O 1
ATOM 3545 N N . ILE B 1 67 ? -3.916 -22.219 -32.062 1 96.31 67 ILE B N 1
ATOM 3546 C CA . ILE B 1 67 ? -4.539 -22.656 -30.828 1 96.31 67 ILE B CA 1
ATOM 3547 C C . ILE B 1 67 ? -4.797 -21.453 -29.938 1 96.31 67 ILE B C 1
ATOM 3549 O O . ILE B 1 67 ? -4.02 -20.5 -29.922 1 96.31 67 ILE B O 1
ATOM 3553 N N . VAL B 1 68 ? -5.902 -21.484 -29.266 1 97 68 VAL B N 1
ATOM 3554 C CA . VAL B 1 68 ? -6.211 -20.531 -28.203 1 97 68 VAL B CA 1
ATOM 3555 C C . VAL B 1 68 ? -6 -21.203 -26.844 1 97 68 VAL B C 1
ATOM 3557 O O . VAL B 1 68 ? -6.602 -22.234 -26.547 1 97 68 VAL B O 1
ATOM 3560 N N . VAL B 1 69 ? -5.117 -20.672 -26.062 1 97.31 69 VAL B N 1
ATOM 3561 C CA . VAL B 1 69 ? -4.922 -21.062 -24.672 1 97.31 69 VAL B CA 1
ATOM 3562 C C . VAL B 1 69 ? -5.484 -20 -23.734 1 97.31 69 VAL B C 1
ATOM 3564 O O . VAL B 1 69 ? -4.832 -18.984 -23.484 1 97.31 69 VAL B O 1
ATOM 3567 N N . TRP B 1 70 ? -6.602 -20.219 -23.25 1 96.44 70 TRP B N 1
ATOM 3568 C CA . TRP B 1 70 ? -7.316 -19.219 -22.453 1 96.44 70 TRP B CA 1
ATOM 3569 C C . TRP B 1 70 ? -6.59 -18.953 -21.141 1 96.44 70 TRP B C 1
ATOM 3571 O O . TRP B 1 70 ? -5.996 -19.859 -20.547 1 96.44 70 TRP B O 1
ATOM 3581 N N . GLY B 1 71 ? -6.719 -17.688 -20.75 1 96.12 71 GLY B N 1
ATOM 3582 C CA . GLY B 1 71 ? -6.148 -17.328 -19.469 1 96.12 71 GLY B CA 1
ATOM 3583 C C . GLY B 1 71 ? -6.781 -18.062 -18.297 1 96.12 71 GLY B C 1
ATOM 3584 O O . GLY B 1 71 ? -7.992 -18.281 -18.281 1 96.12 71 GLY B O 1
ATOM 3585 N N . TYR B 1 72 ? -5.957 -18.469 -17.375 1 94.5 72 TYR B N 1
ATOM 3586 C CA . TYR B 1 72 ? -6.473 -19.125 -16.188 1 94.5 72 TYR B CA 1
ATOM 3587 C C . TYR B 1 72 ? -7.055 -18.109 -15.211 1 94.5 72 TYR B C 1
ATOM 3589 O O . TYR B 1 72 ? -6.383 -17.156 -14.82 1 94.5 72 TYR B O 1
ATOM 3597 N N . PRO B 1 73 ? -8.211 -18.25 -14.805 1 88.94 73 PRO B N 1
ATOM 3598 C CA . PRO B 1 73 ? -8.867 -17.25 -13.969 1 88.94 73 PRO B CA 1
ATOM 3599 C C . PRO B 1 73 ? -8.211 -17.094 -12.602 1 88.94 73 PRO B C 1
ATOM 3601 O O . PRO B 1 73 ? -7.648 -18.047 -12.07 1 88.94 73 PRO B O 1
ATOM 3604 N N . SER B 1 74 ? -8.281 -15.906 -12.086 1 92.12 74 SER B N 1
ATOM 3605 C CA . SER B 1 74 ? -7.84 -15.672 -10.719 1 92.12 74 SER B CA 1
ATOM 3606 C C . SER B 1 74 ? -8.734 -16.391 -9.719 1 92.12 74 SER B C 1
ATOM 3608 O O . SER B 1 74 ? -9.961 -16.438 -9.891 1 92.12 74 SER B O 1
ATOM 3610 N N . ILE B 1 75 ? -8.141 -16.922 -8.766 1 96.56 75 ILE B N 1
ATOM 3611 C CA . ILE B 1 75 ? -8.898 -17.656 -7.754 1 96.56 75 ILE B CA 1
ATOM 3612 C C . ILE B 1 75 ? -9.164 -16.766 -6.551 1 96.56 75 ILE B C 1
ATOM 3614 O O . ILE B 1 75 ? -8.25 -16.141 -6.016 1 96.56 75 ILE B O 1
ATOM 3618 N N . LYS B 1 76 ? -10.383 -16.672 -6.152 1 96.94 76 LYS B N 1
ATOM 3619 C CA . LYS B 1 76 ? -10.75 -15.828 -5.02 1 96.94 76 LYS B CA 1
ATOM 3620 C C . LYS B 1 76 ? -10.227 -16.406 -3.709 1 96.94 76 LYS B C 1
ATOM 3622 O O . LYS B 1 76 ? -10.125 -17.625 -3.562 1 96.94 76 LYS B O 1
ATOM 3627 N N . ARG B 1 77 ? -9.984 -15.57 -2.811 1 98.25 77 ARG B N 1
ATOM 3628 C CA . ARG B 1 77 ? -9.438 -15.961 -1.514 1 98.25 77 ARG B CA 1
ATOM 3629 C C . ARG B 1 77 ? -10.516 -15.953 -0.44 1 98.25 77 ARG B C 1
ATOM 3631 O O . ARG B 1 77 ? -11.297 -15.008 -0.337 1 98.25 77 ARG B O 1
ATOM 3638 N N . MET B 1 78 ? -10.531 -16.953 0.356 1 98.06 78 MET B N 1
ATOM 3639 C CA . MET B 1 78 ? -11.359 -16.984 1.554 1 98.06 78 MET B CA 1
ATOM 3640 C C . MET B 1 78 ? -10.617 -16.406 2.752 1 98.06 78 MET B C 1
ATOM 3642 O O . MET B 1 78 ? -9.453 -16.75 2.982 1 98.06 78 MET B O 1
ATOM 3646 N N . LEU B 1 79 ? -11.297 -15.617 3.461 1 98.44 79 LEU B N 1
ATOM 3647 C CA . LEU B 1 79 ? -10.797 -15.18 4.758 1 98.44 79 LEU B CA 1
ATOM 3648 C C . LEU B 1 79 ? -11.477 -15.945 5.891 1 98.44 79 LEU B C 1
ATOM 3650 O O . LEU B 1 79 ? -10.875 -16.156 6.949 1 98.44 79 LEU B O 1
ATOM 3654 N N . LEU B 1 80 ? -12.703 -16.344 5.625 1 98 80 LEU B N 1
ATOM 3655 C CA . LEU B 1 80 ? -13.492 -17.125 6.57 1 98 80 LEU B CA 1
ATOM 3656 C C . LEU B 1 80 ? -14.102 -18.344 5.898 1 98 80 LEU B C 1
ATOM 3658 O O . LEU B 1 80 ? -15.273 -18.344 5.531 1 98 80 LEU B O 1
ATOM 3662 N N . PRO B 1 81 ? -13.352 -19.391 5.867 1 97.94 81 PRO B N 1
ATOM 3663 C CA . PRO B 1 81 ? -13.836 -20.594 5.195 1 97.94 81 PRO B CA 1
ATOM 3664 C C . PRO B 1 81 ? -15.172 -21.078 5.746 1 97.94 81 PRO B C 1
ATOM 3666 O O . PRO B 1 81 ? -16.016 -21.578 4.988 1 97.94 81 PRO B O 1
ATOM 3669 N N . ARG B 1 82 ? -15.438 -20.938 7.047 1 96.62 82 ARG B N 1
ATOM 3670 C CA . ARG B 1 82 ? -16.672 -21.391 7.68 1 96.62 82 ARG B CA 1
ATOM 3671 C C . ARG B 1 82 ? -17.891 -20.719 7.035 1 96.62 82 ARG B C 1
ATOM 3673 O O . ARG B 1 82 ? -18.984 -21.312 6.996 1 96.62 82 ARG B O 1
ATOM 3680 N N . VAL B 1 83 ? -17.672 -19.547 6.527 1 97.06 83 VAL B N 1
ATOM 3681 C CA . VAL B 1 83 ? -18.75 -18.797 5.902 1 97.06 83 VAL B CA 1
ATOM 3682 C C . VAL B 1 83 ? -18.734 -19.016 4.395 1 97.06 83 VAL B C 1
ATOM 3684 O O . VAL B 1 83 ? -19.781 -19.312 3.793 1 97.06 83 VAL B O 1
ATOM 3687 N N . ALA B 1 84 ? -17.609 -18.969 3.787 1 98.12 84 ALA B N 1
ATOM 3688 C CA . ALA B 1 84 ? -17.453 -18.953 2.334 1 98.12 84 ALA B CA 1
ATOM 3689 C C . ALA B 1 84 ? -17.859 -20.297 1.727 1 98.12 84 ALA B C 1
ATOM 3691 O O . ALA B 1 84 ? -18.562 -20.344 0.718 1 98.12 84 ALA B O 1
ATOM 3692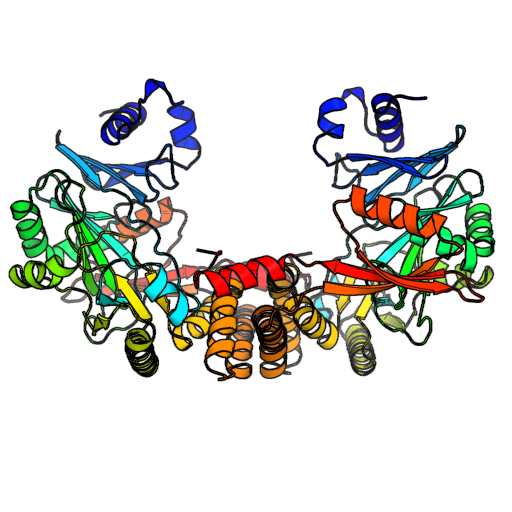 N N . VAL B 1 85 ? -17.453 -21.391 2.305 1 98.25 85 VAL B N 1
ATOM 3693 C CA . VAL B 1 85 ? -17.594 -22.703 1.688 1 98.25 85 VAL B CA 1
ATOM 3694 C C . VAL B 1 85 ? -19.078 -23.062 1.556 1 98.25 85 VAL B C 1
ATOM 3696 O O . VAL B 1 85 ? -19.562 -23.344 0.456 1 98.25 85 VAL B O 1
ATOM 3699 N N . PRO B 1 86 ? -19.875 -23.016 2.656 1 97.5 86 PRO B N 1
ATOM 3700 C CA . PRO B 1 86 ? -21.281 -23.375 2.5 1 97.5 86 PRO B CA 1
ATOM 3701 C C . PRO B 1 86 ? -22.031 -22.406 1.59 1 97.5 86 PRO B C 1
ATOM 3703 O O . PRO B 1 86 ? -23 -22.797 0.938 1 97.5 86 PRO B O 1
ATOM 3706 N N . ARG B 1 87 ? -21.562 -21.188 1.472 1 97.06 87 ARG B N 1
ATOM 3707 C CA . ARG B 1 87 ? -22.266 -20.172 0.692 1 97.06 87 ARG B CA 1
ATOM 3708 C C . ARG B 1 87 ? -21.891 -20.266 -0.784 1 97.06 87 ARG B C 1
ATOM 3710 O O . ARG B 1 87 ? -22.734 -20.031 -1.657 1 97.06 87 ARG B O 1
ATOM 3717 N N . TRP B 1 88 ? -20.719 -20.609 -1.088 1 97.56 88 TRP B N 1
ATOM 3718 C CA . TRP B 1 88 ? -20.141 -20.484 -2.426 1 97.56 88 TRP B CA 1
ATOM 3719 C C . TRP B 1 88 ? -20.422 -21.734 -3.252 1 97.56 88 TRP B C 1
ATOM 3721 O O . TRP B 1 88 ? -20.672 -21.656 -4.457 1 97.56 88 TRP B O 1
ATOM 3731 N N . PHE B 1 89 ? -20.422 -22.875 -2.631 1 98.06 89 PHE B N 1
ATOM 3732 C CA . PHE B 1 89 ? -20.484 -24.141 -3.355 1 98.06 89 PHE B CA 1
ATOM 3733 C C . PHE B 1 89 ? -21.891 -24.75 -3.281 1 98.06 89 PHE B C 1
ATOM 3735 O O . PHE B 1 89 ? -22.422 -24.969 -2.189 1 98.06 89 PHE B O 1
ATOM 3742 N N . PRO B 1 90 ? -22.484 -25.125 -4.379 1 96 90 PRO B N 1
ATOM 3743 C CA . PRO B 1 90 ? -23.875 -25.578 -4.426 1 96 90 PRO B CA 1
ATOM 3744 C C . PRO B 1 90 ? -24.016 -27.062 -4.094 1 96 90 PRO B C 1
ATOM 3746 O O . PRO B 1 90 ? -25.109 -27.516 -3.703 1 96 90 PRO B O 1
ATOM 3749 N N . GLY B 1 91 ? -23 -27.859 -4.297 1 95 91 GLY B N 1
ATOM 3750 C CA . GLY B 1 91 ? -23.078 -29.297 -4.109 1 95 91 GLY B CA 1
ATOM 3751 C C . GLY B 1 91 ? -22.891 -29.719 -2.666 1 95 91 GLY B C 1
ATOM 3752 O O . GLY B 1 91 ? -22.547 -28.906 -1.812 1 95 91 GLY B O 1
ATOM 3753 N N . PRO B 1 92 ? -23.078 -31 -2.418 1 96.56 92 PRO B N 1
ATOM 3754 C CA . PRO B 1 92 ? -22.984 -31.5 -1.049 1 96.56 92 PRO B CA 1
ATOM 3755 C C . PRO B 1 92 ? -21.547 -31.609 -0.554 1 96.56 92 PRO B C 1
ATOM 3757 O O . PRO B 1 92 ? -21.297 -31.594 0.655 1 96.56 92 PRO B O 1
ATOM 3760 N N . THR B 1 93 ? -20.656 -31.766 -1.535 1 98 93 THR B N 1
ATOM 3761 C CA . THR B 1 93 ? -19.266 -31.922 -1.146 1 98 93 THR B CA 1
ATOM 3762 C C . THR B 1 93 ? -18.359 -31.016 -1.986 1 98 93 THR B C 1
ATOM 3764 O O . THR B 1 93 ? -18.812 -30.438 -2.98 1 98 93 THR B O 1
ATOM 3767 N N . VAL B 1 94 ? -17.156 -30.844 -1.487 1 98.38 94 VAL B N 1
ATOM 3768 C CA . VAL B 1 94 ? -16.125 -30.109 -2.211 1 98.38 94 VAL B CA 1
ATOM 3769 C C . VAL B 1 94 ? -14.805 -30.875 -2.143 1 98.38 94 VAL B C 1
ATOM 3771 O O . VAL B 1 94 ? -14.578 -31.656 -1.22 1 98.38 94 VAL B O 1
ATOM 3774 N N . LEU B 1 95 ? -14.016 -30.656 -3.139 1 98.5 95 LEU B N 1
ATOM 3775 C CA . LEU B 1 95 ? -12.656 -31.188 -3.15 1 98.5 95 LEU B CA 1
ATOM 3776 C C . LEU B 1 95 ? -11.68 -30.219 -2.502 1 98.5 95 LEU B C 1
ATOM 3778 O O . LEU B 1 95 ? -11.734 -29.016 -2.764 1 98.5 95 LEU B O 1
ATOM 3782 N N . VAL B 1 96 ? -10.867 -30.688 -1.596 1 98.75 96 VAL B N 1
ATOM 3783 C CA . VAL B 1 96 ? -9.766 -29.922 -1.012 1 98.75 96 VAL B CA 1
ATOM 3784 C C . VAL B 1 96 ? -8.438 -30.391 -1.601 1 98.75 96 VAL B C 1
ATOM 3786 O O . VAL B 1 96 ? -8 -31.516 -1.337 1 98.75 96 VAL B O 1
ATOM 3789 N N . GLU B 1 97 ? -7.832 -29.516 -2.375 1 98.75 97 GLU B N 1
ATOM 3790 C CA . GLU B 1 97 ? -6.559 -29.812 -3.033 1 98.75 97 GLU B CA 1
ATOM 3791 C C . GLU B 1 97 ? -5.422 -29 -2.416 1 98.75 97 GLU B C 1
ATOM 3793 O O . GLU B 1 97 ? -5.652 -27.938 -1.838 1 98.75 97 GLU B O 1
ATOM 3798 N N . GLU B 1 98 ? -4.266 -29.547 -2.52 1 98.69 98 GLU B N 1
ATOM 3799 C CA . GLU B 1 98 ? -3.121 -28.781 -2.035 1 98.69 98 GLU B CA 1
ATOM 3800 C C . GLU B 1 98 ? -2.791 -27.625 -2.977 1 98.69 98 GLU B C 1
ATOM 3802 O O . GLU B 1 98 ? -2.703 -27.812 -4.191 1 98.69 98 GLU B O 1
ATOM 3807 N N . LYS B 1 99 ? -2.762 -26.453 -2.451 1 98.56 99 LYS B N 1
ATOM 3808 C CA . LYS B 1 99 ? -2.18 -25.312 -3.164 1 98.56 99 LYS B CA 1
ATOM 3809 C C . LYS B 1 99 ? -0.656 -25.344 -3.09 1 98.56 99 LYS B C 1
ATOM 3811 O O . LYS B 1 99 ? -0.072 -24.953 -2.078 1 98.56 99 LYS B O 1
ATOM 3816 N N . MET B 1 100 ? -0.028 -25.766 -4.082 1 98 100 MET B N 1
ATOM 3817 C CA . MET B 1 100 ? 1.431 -25.828 -4.098 1 98 100 MET B CA 1
ATOM 3818 C C . MET B 1 100 ? 2.039 -24.484 -4.438 1 98 100 MET B C 1
ATOM 3820 O O . MET B 1 100 ? 1.445 -23.688 -5.184 1 98 100 MET B O 1
ATOM 3824 N N . ASN B 1 101 ? 3.168 -24.234 -3.846 1 97.44 101 ASN B N 1
ATOM 3825 C CA . ASN B 1 101 ? 3.818 -22.938 -3.979 1 97.44 101 ASN B CA 1
ATOM 3826 C C . ASN B 1 101 ? 4.82 -22.922 -5.129 1 97.44 101 ASN B C 1
ATOM 3828 O O . ASN B 1 101 ? 5.98 -23.297 -4.953 1 97.44 101 ASN B O 1
ATOM 3832 N N . GLY B 1 102 ? 4.387 -22.531 -6.25 1 97.44 102 GLY B N 1
ATOM 3833 C CA . GLY B 1 102 ? 5.164 -22.422 -7.473 1 97.44 102 GLY B CA 1
ATOM 3834 C C . GLY B 1 102 ? 4.598 -21.391 -8.438 1 97.44 102 GLY B C 1
ATOM 3835 O O . GLY B 1 102 ? 4.164 -20.312 -8.023 1 97.44 102 GLY B O 1
ATOM 3836 N N . TYR B 1 103 ? 4.699 -21.703 -9.711 1 97.19 103 TYR B N 1
ATOM 3837 C CA . TYR B 1 103 ? 4.105 -20.781 -10.68 1 97.19 103 TYR B CA 1
ATOM 3838 C C . TYR B 1 103 ? 3.271 -21.531 -11.703 1 97.19 103 TYR B C 1
ATOM 3840 O O . TYR B 1 103 ? 3.605 -22.656 -12.078 1 97.19 103 TYR B O 1
ATOM 3848 N N . ASN B 1 104 ? 2.213 -20.844 -12.078 1 97.62 104 ASN B N 1
ATOM 3849 C CA . ASN B 1 104 ? 1.206 -21.406 -12.969 1 97.62 104 ASN B CA 1
ATOM 3850 C C . ASN B 1 104 ? 1.73 -21.547 -14.391 1 97.62 104 ASN B C 1
ATOM 3852 O O . ASN B 1 104 ? 2.234 -20.578 -14.969 1 97.62 104 ASN B O 1
ATOM 3856 N N . VAL B 1 105 ? 1.542 -22.719 -14.906 1 98.44 105 VAL B N 1
ATOM 3857 C CA . VAL B 1 105 ? 1.975 -22.984 -16.266 1 98.44 105 VAL B CA 1
ATOM 3858 C C . VAL B 1 105 ? 0.876 -23.734 -17.031 1 98.44 105 VAL B C 1
ATOM 3860 O O . VAL B 1 105 ? 0.368 -24.75 -16.547 1 98.44 105 VAL B O 1
ATOM 3863 N N . ARG B 1 106 ? 0.538 -23.281 -18.141 1 98.44 106 ARG B N 1
ATOM 3864 C CA . ARG B 1 106 ? -0.351 -23.984 -19.062 1 98.44 106 ARG B CA 1
ATOM 3865 C C . ARG B 1 106 ? 0.433 -24.625 -20.203 1 98.44 106 ARG B C 1
ATOM 3867 O O . ARG B 1 106 ? 1.203 -23.953 -20.891 1 98.44 106 ARG B O 1
ATOM 3874 N N . VAL B 1 107 ? 0.205 -25.891 -20.391 1 98.56 107 VAL B N 1
ATOM 3875 C CA . VAL B 1 107 ? 0.937 -26.656 -21.391 1 98.56 107 VAL B CA 1
ATOM 3876 C C . VAL B 1 107 ? 0.007 -27 -22.547 1 98.56 107 VAL B C 1
ATOM 3878 O O . VAL B 1 107 ? -1.119 -27.469 -22.328 1 98.56 107 VAL B O 1
ATOM 3881 N N . PHE B 1 108 ? 0.492 -26.828 -23.781 1 98 108 PHE B N 1
ATOM 3882 C CA . PHE B 1 108 ? -0.265 -27.141 -25 1 98 108 PHE B CA 1
ATOM 3883 C C . PHE B 1 108 ? 0.652 -27.672 -26.094 1 98 108 PHE B C 1
ATOM 3885 O O . PHE B 1 108 ? 1.876 -27.672 -25.938 1 98 108 PHE B O 1
ATOM 3892 N N . THR B 1 109 ? 0.045 -28.219 -27.094 1 96.69 109 THR B N 1
ATOM 3893 C CA . THR B 1 109 ? 0.816 -28.688 -28.234 1 96.69 109 THR B CA 1
ATOM 3894 C C . THR B 1 109 ? 0.422 -27.938 -29.5 1 96.69 109 THR B C 1
ATOM 3896 O O . THR B 1 109 ? -0.744 -27.578 -29.672 1 96.69 109 THR B O 1
ATOM 3899 N N . LEU B 1 110 ? 1.316 -27.719 -30.219 1 95.56 110 LEU B N 1
ATOM 3900 C CA . LEU B 1 110 ? 1.159 -27.125 -31.531 1 95.56 110 LEU B CA 1
ATOM 3901 C C . LEU B 1 110 ? 2.145 -27.734 -32.531 1 95.56 110 LEU B C 1
ATOM 3903 O O . LEU B 1 110 ? 3.357 -27.703 -32.312 1 95.56 110 LEU B O 1
ATOM 3907 N N . GLY B 1 111 ? 1.608 -28.281 -33.562 1 90.75 111 GLY B N 1
ATOM 3908 C CA . GLY B 1 111 ? 2.471 -28.984 -34.5 1 90.75 111 GLY B CA 1
ATOM 3909 C C . GLY B 1 111 ? 3.168 -30.188 -33.906 1 90.75 111 GLY B C 1
ATOM 3910 O O . GLY B 1 111 ? 4.328 -30.469 -34.188 1 90.75 111 GLY B O 1
ATOM 3911 N N . GLY B 1 112 ? 2.559 -30.703 -32.906 1 89.75 112 GLY B N 1
ATOM 3912 C CA . GLY B 1 112 ? 3.088 -31.906 -32.281 1 89.75 112 GLY B CA 1
ATOM 3913 C C . GLY B 1 112 ? 4.16 -31.609 -31.234 1 89.75 112 GLY B C 1
ATOM 3914 O O . GLY B 1 112 ? 4.758 -32.531 -30.672 1 89.75 112 GLY B O 1
ATOM 3915 N N . MET B 1 113 ? 4.363 -30.375 -31 1 94.44 113 MET B N 1
ATOM 3916 C CA . MET B 1 113 ? 5.398 -30 -30.031 1 94.44 113 MET B CA 1
ATOM 3917 C C . MET B 1 113 ? 4.781 -29.375 -28.797 1 94.44 113 MET B C 1
ATOM 3919 O O . MET B 1 113 ? 3.812 -28.609 -28.891 1 94.44 113 MET B O 1
ATOM 3923 N N . VAL B 1 114 ? 5.422 -29.625 -27.656 1 97.31 114 VAL B N 1
ATOM 3924 C CA . VAL B 1 114 ? 4.93 -29.156 -26.375 1 97.31 114 VAL B CA 1
ATOM 3925 C C . VAL B 1 114 ? 5.426 -27.719 -26.125 1 97.31 114 VAL B C 1
ATOM 3927 O O . VAL B 1 114 ? 6.598 -27.422 -26.359 1 97.31 114 VAL B O 1
ATOM 3930 N N . TYR B 1 115 ? 4.551 -26.859 -25.672 1 98.12 115 TYR B N 1
ATOM 3931 C CA . TYR B 1 115 ? 4.875 -25.5 -25.266 1 98.12 115 TYR B CA 1
ATOM 3932 C C . TYR B 1 115 ? 4.297 -25.188 -23.891 1 98.12 115 TYR B C 1
ATOM 3934 O O . TYR B 1 115 ? 3.301 -25.797 -23.484 1 98.12 115 TYR B O 1
ATOM 3942 N N . ALA B 1 116 ? 4.969 -24.281 -23.172 1 98.56 116 ALA B N 1
ATOM 3943 C CA . ALA B 1 116 ? 4.559 -23.906 -21.828 1 98.56 116 ALA B CA 1
ATOM 3944 C C . ALA B 1 116 ? 4.312 -22.406 -21.734 1 98.56 116 ALA B C 1
ATOM 3946 O O . ALA B 1 116 ? 5.223 -21.594 -21.938 1 98.56 116 ALA B O 1
ATOM 3947 N N . ALA B 1 117 ? 3.117 -22.031 -21.359 1 97.94 117 ALA B N 1
ATOM 3948 C CA . ALA B 1 117 ? 2.736 -20.641 -21.172 1 97.94 117 ALA B CA 1
ATOM 3949 C C . ALA B 1 117 ? 2.656 -20.281 -19.688 1 97.94 117 ALA B C 1
ATOM 3951 O O . ALA B 1 117 ? 2.078 -21.031 -18.906 1 97.94 117 ALA B O 1
ATOM 3952 N N . THR B 1 118 ? 3.232 -19.188 -19.297 1 96.44 118 THR B N 1
ATOM 3953 C CA . THR B 1 118 ? 3.137 -18.703 -17.938 1 96.44 118 THR B CA 1
ATOM 3954 C C . THR B 1 118 ? 1.782 -18.047 -17.688 1 96.44 118 THR B C 1
ATOM 3956 O O . THR B 1 118 ? 0.976 -17.906 -18.609 1 96.44 118 THR B O 1
ATOM 3959 N N . ARG B 1 119 ? 1.58 -17.594 -16.484 1 94.69 119 ARG B N 1
ATOM 3960 C CA . ARG B 1 119 ? 0.315 -16.969 -16.094 1 94.69 119 ARG B CA 1
ATOM 3961 C C . ARG B 1 119 ? 0.019 -15.742 -16.938 1 94.69 119 ARG B C 1
ATOM 3963 O O . ARG B 1 119 ? -1.14 -15.461 -17.25 1 94.69 119 ARG B O 1
ATOM 3970 N N . GLY B 1 120 ? 1.04 -15.109 -17.406 1 93.62 120 GLY B N 1
ATOM 3971 C CA . GLY B 1 120 ? 0.877 -13.867 -18.156 1 93.62 120 GLY B CA 1
ATOM 3972 C C . GLY B 1 120 ? 0.675 -14.094 -19.641 1 93.62 120 GLY B C 1
ATOM 3973 O O . GLY B 1 120 ? 0.536 -13.141 -20.406 1 93.62 120 GLY B O 1
ATOM 3974 N N . GLY B 1 121 ? 0.701 -15.289 -20.047 1 95.12 121 GLY B N 1
ATOM 3975 C CA . GLY B 1 121 ? 0.457 -15.586 -21.453 1 95.12 121 GLY B CA 1
ATOM 3976 C C . GLY B 1 121 ? 1.704 -15.484 -22.297 1 95.12 121 GLY B C 1
ATOM 3977 O O . GLY B 1 121 ? 1.637 -15.062 -23.453 1 95.12 121 GLY B O 1
ATOM 3978 N N . LEU B 1 122 ? 2.75 -15.789 -21.719 1 96.25 122 LEU B N 1
ATOM 3979 C CA . LEU B 1 122 ? 4.02 -15.797 -22.438 1 96.25 122 LEU B CA 1
ATOM 3980 C C . LEU B 1 122 ? 4.598 -17.203 -22.5 1 96.25 122 LEU B C 1
ATOM 3982 O O . LEU B 1 122 ? 4.547 -17.938 -21.516 1 96.25 122 LEU B O 1
ATOM 3986 N N . ILE B 1 123 ? 5.105 -17.594 -23.656 1 98.06 123 ILE B N 1
ATOM 3987 C CA . ILE B 1 123 ? 5.797 -18.875 -23.75 1 98.06 123 ILE B CA 1
ATOM 3988 C C . ILE B 1 123 ? 7.203 -18.75 -23.156 1 98.06 123 ILE B C 1
ATOM 3990 O O . ILE B 1 123 ? 8.039 -18.031 -23.703 1 98.06 123 ILE B O 1
ATOM 3994 N N . CYS B 1 124 ? 7.465 -19.422 -22.141 1 97.62 124 CYS B N 1
ATOM 3995 C CA . CYS B 1 124 ? 8.766 -19.359 -21.484 1 97.62 124 CYS B CA 1
ATOM 3996 C C . CYS B 1 124 ? 9.711 -20.422 -22.047 1 97.62 124 CYS B C 1
ATOM 3998 O O . CYS B 1 124 ? 9.461 -21.609 -21.906 1 97.62 124 CYS B O 1
ATOM 4000 N N . PRO B 1 125 ? 10.82 -19.984 -22.609 1 97.88 125 PRO B N 1
ATOM 4001 C CA . PRO B 1 125 ? 11.75 -20.938 -23.203 1 97.88 125 PRO B CA 1
ATOM 4002 C C . PRO B 1 125 ? 12.297 -21.953 -22.203 1 97.88 125 PRO B C 1
ATOM 4004 O O . PRO B 1 125 ? 12.367 -23.141 -22.5 1 97.88 125 PRO B O 1
ATOM 4007 N N . TYR B 1 126 ? 12.602 -21.516 -21.031 1 97.81 126 TYR B N 1
ATOM 4008 C CA . TYR B 1 126 ? 13.172 -22.406 -20.031 1 97.81 126 TYR B CA 1
ATOM 4009 C C . TYR B 1 126 ? 12.172 -23.469 -19.609 1 97.81 126 TYR B C 1
ATOM 4011 O O . TYR B 1 126 ? 12.477 -24.656 -19.641 1 97.81 126 TYR B O 1
ATOM 4019 N N . THR B 1 127 ? 10.984 -23.031 -19.266 1 98.31 127 THR B N 1
ATOM 4020 C CA . THR B 1 127 ? 9.953 -23.938 -18.797 1 98.31 127 THR B CA 1
ATOM 4021 C C . THR B 1 127 ? 9.555 -24.922 -19.906 1 98.31 127 THR B C 1
ATOM 4023 O O . THR B 1 127 ? 9.391 -26.109 -19.641 1 98.31 127 THR B O 1
ATOM 4026 N N . THR B 1 128 ? 9.438 -24.406 -21.109 1 98.44 128 THR B N 1
ATOM 4027 C CA . THR B 1 128 ? 9.102 -25.266 -22.25 1 98.44 128 THR B CA 1
ATOM 4028 C C . THR B 1 128 ? 10.125 -26.375 -22.406 1 98.44 128 THR B C 1
ATOM 4030 O O . THR B 1 128 ? 9.766 -27.547 -22.469 1 98.44 128 THR B O 1
ATOM 4033 N N . ARG B 1 129 ? 11.344 -26.047 -22.422 1 97.38 129 ARG B N 1
ATOM 4034 C CA . ARG B 1 129 ? 12.391 -27.016 -22.688 1 97.38 129 ARG B CA 1
ATOM 4035 C C . ARG B 1 129 ? 12.555 -28 -21.531 1 97.38 129 ARG B C 1
ATOM 4037 O O . ARG B 1 129 ? 12.828 -29.172 -21.75 1 97.38 129 ARG B O 1
ATOM 4044 N N . ARG B 1 130 ? 12.406 -27.5 -20.312 1 96.62 130 ARG B N 1
ATOM 4045 C CA . ARG B 1 130 ? 12.461 -28.375 -19.141 1 96.62 130 ARG B CA 1
ATOM 4046 C C . ARG B 1 130 ? 11.336 -29.406 -19.172 1 96.62 130 ARG B C 1
ATOM 4048 O O . ARG B 1 130 ? 11.562 -30.594 -18.922 1 96.62 130 ARG B O 1
ATOM 4055 N N . LEU B 1 131 ? 10.164 -28.984 -19.5 1 98.19 131 LEU B N 1
ATOM 4056 C CA . LEU B 1 131 ? 9.016 -29.875 -19.562 1 98.19 131 LEU B CA 1
ATOM 4057 C C . LEU B 1 131 ? 9.172 -30.891 -20.703 1 98.19 131 LEU B C 1
ATOM 4059 O O . LEU B 1 131 ? 8.812 -32.062 -20.547 1 98.19 131 LEU B O 1
ATOM 4063 N N . ARG B 1 132 ? 9.688 -30.438 -21.844 1 97.69 132 ARG B N 1
ATOM 4064 C CA . ARG B 1 132 ? 9.953 -31.359 -22.953 1 97.69 132 ARG B CA 1
ATOM 4065 C C . ARG B 1 132 ? 10.914 -32.469 -22.516 1 97.69 132 ARG B C 1
ATOM 4067 O O . ARG B 1 132 ? 10.68 -33.625 -22.812 1 97.69 132 ARG B O 1
ATOM 4074 N N . ARG B 1 133 ? 11.945 -32.062 -21.812 1 95.19 133 ARG B N 1
ATOM 4075 C CA . ARG B 1 133 ? 12.984 -33 -21.422 1 95.19 133 ARG B CA 1
ATOM 4076 C C . ARG B 1 133 ? 12.461 -34 -20.375 1 95.19 133 ARG B C 1
ATOM 4078 O O . ARG B 1 133 ? 12.789 -35.188 -20.422 1 95.19 133 ARG B O 1
ATOM 4085 N N . LEU B 1 134 ? 11.633 -33.531 -19.484 1 95.5 134 LEU B N 1
ATOM 4086 C CA . LEU B 1 134 ? 11.281 -34.344 -18.328 1 95.5 134 LEU B CA 1
ATOM 4087 C C . LEU B 1 134 ? 9.953 -35.062 -18.562 1 95.5 134 LEU B C 1
ATOM 4089 O O . LEU B 1 134 ? 9.75 -36.188 -18.062 1 95.5 134 LEU B O 1
ATOM 4093 N N . TYR B 1 135 ? 9 -34.406 -19.297 1 96.88 135 TYR B N 1
ATOM 4094 C CA . TYR B 1 135 ? 7.637 -34.906 -19.375 1 96.88 135 TYR B CA 1
ATOM 4095 C C . TYR B 1 135 ? 7.137 -34.906 -20.812 1 96.88 135 TYR B C 1
ATOM 4097 O O . TYR B 1 135 ? 5.961 -35.188 -21.062 1 96.88 135 TYR B O 1
ATOM 4105 N N . GLY B 1 136 ? 7.918 -34.625 -21.734 1 97 136 GLY B N 1
ATOM 4106 C CA . GLY B 1 136 ? 7.52 -34.344 -23.109 1 97 136 GLY B CA 1
ATOM 4107 C C . GLY B 1 136 ? 6.629 -35.406 -23.719 1 97 136 GLY B C 1
ATOM 4108 O O . GLY B 1 136 ? 5.559 -35.094 -24.25 1 97 136 GLY B O 1
ATOM 4109 N N . GLY B 1 137 ? 7.117 -36.625 -23.625 1 97.31 137 GLY B N 1
ATOM 4110 C CA . GLY B 1 137 ? 6.359 -37.719 -24.219 1 97.31 137 GLY B CA 1
ATOM 4111 C C . GLY B 1 137 ? 4.973 -37.875 -23.609 1 97.31 137 GLY B C 1
ATOM 4112 O O . GLY B 1 137 ? 3.99 -38.031 -24.344 1 97.31 137 GLY B O 1
ATOM 4113 N N . ALA B 1 138 ? 4.859 -37.844 -22.359 1 98.06 138 ALA B N 1
ATOM 4114 C CA . ALA B 1 138 ? 3.596 -38 -21.641 1 98.06 138 ALA B CA 1
ATOM 4115 C C . ALA B 1 138 ? 2.641 -36.844 -21.938 1 98.06 138 ALA B C 1
ATOM 4117 O O . ALA B 1 138 ? 1.449 -37.062 -22.156 1 98.06 138 ALA B O 1
ATOM 4118 N N . LEU B 1 139 ? 3.164 -35.656 -21.984 1 98.12 139 LEU B N 1
ATOM 4119 C CA . LEU B 1 139 ? 2.361 -34.469 -22.234 1 98.12 139 LEU B CA 1
ATOM 4120 C C . LEU B 1 139 ? 1.826 -34.469 -23.656 1 98.12 139 LEU B C 1
ATOM 4122 O O . LEU B 1 139 ? 0.663 -34.125 -23.891 1 98.12 139 LEU B O 1
ATOM 4126 N N . GLN B 1 140 ? 2.67 -34.844 -24.547 1 97.06 140 GLN B N 1
ATOM 4127 C CA . GLN B 1 140 ? 2.232 -34.938 -25.938 1 97.06 140 GLN B CA 1
ATOM 4128 C C . GLN B 1 140 ? 1.105 -35.969 -26.094 1 97.06 140 GLN B C 1
ATOM 4130 O O . GLN B 1 140 ? 0.091 -35.688 -26.734 1 97.06 140 GLN B O 1
ATOM 4135 N N . LYS B 1 141 ? 1.274 -37.062 -25.5 1 97.44 141 LYS B N 1
ATOM 4136 C CA . LYS B 1 141 ? 0.316 -38.156 -25.656 1 97.44 141 LYS B CA 1
ATOM 4137 C C . LYS B 1 141 ? -1.042 -37.781 -25.062 1 97.44 141 LYS B C 1
ATOM 4139 O O . LYS B 1 141 ? -2.076 -37.969 -25.719 1 97.44 141 LYS B O 1
ATOM 4144 N N . ILE B 1 142 ? -1.077 -37.281 -23.859 1 97.38 142 ILE B N 1
ATOM 4145 C CA . ILE B 1 142 ? -2.348 -36.969 -23.219 1 97.38 142 ILE B CA 1
ATOM 4146 C C . ILE B 1 142 ? -3.062 -35.875 -24.031 1 97.38 142 ILE B C 1
ATOM 4148 O O . ILE B 1 142 ? -4.281 -35.938 -24.219 1 97.38 142 ILE B O 1
ATOM 4152 N N . LEU B 1 143 ? -2.367 -34.906 -24.531 1 97.12 143 LEU B N 1
ATOM 4153 C CA . LEU B 1 143 ? -2.98 -33.812 -25.281 1 97.12 143 LEU B CA 1
ATOM 4154 C C . LEU B 1 143 ? -3.477 -34.312 -26.641 1 97.12 143 LEU B C 1
ATOM 4156 O O . LEU B 1 143 ? -4.516 -33.844 -27.125 1 97.12 143 LEU B O 1
ATOM 4160 N N . GLU B 1 144 ? -2.75 -35.156 -27.219 1 95.06 144 GLU B N 1
ATOM 4161 C CA . GLU B 1 144 ? -3.209 -35.781 -28.453 1 95.06 144 GLU B CA 1
ATOM 4162 C C . GLU B 1 144 ? -4.512 -36.531 -28.25 1 95.06 144 GLU B C 1
ATOM 4164 O O . GLU B 1 144 ? -5.449 -36.406 -29.031 1 95.06 144 GLU B O 1
ATOM 4169 N N . ASP B 1 145 ? -4.512 -37.312 -27.203 1 95.69 145 ASP B N 1
ATOM 4170 C CA . ASP B 1 145 ? -5.688 -38.125 -26.906 1 95.69 145 ASP B CA 1
ATOM 4171 C C . ASP B 1 145 ? -6.895 -37.25 -26.578 1 95.69 145 ASP B C 1
ATOM 4173 O O . ASP B 1 145 ? -8.031 -37.625 -26.875 1 95.69 145 ASP B O 1
ATOM 4177 N N . LEU B 1 146 ? -6.672 -36.062 -25.953 1 94.94 146 LEU B N 1
ATOM 4178 C CA . LEU B 1 146 ? -7.734 -35.125 -25.641 1 94.94 146 LEU B CA 1
ATOM 4179 C C . LEU B 1 146 ? -8.211 -34.375 -26.891 1 94.94 146 LEU B C 1
ATOM 4181 O O . LEU B 1 146 ? -9.297 -33.781 -26.891 1 94.94 146 LEU B O 1
ATOM 4185 N N . GLY B 1 147 ? -7.527 -34.438 -27.953 1 88.12 147 GLY B N 1
ATOM 4186 C CA . GLY B 1 147 ? -7.738 -33.594 -29.125 1 88.12 147 GLY B CA 1
ATOM 4187 C C . GLY B 1 147 ? -6.98 -32.281 -29.047 1 88.12 147 GLY B C 1
ATOM 4188 O O . GLY B 1 147 ? -7.375 -31.359 -28.312 1 88.12 147 GLY B O 1
ATOM 4189 N N . ALA B 1 148 ? -5.949 -32.156 -29.75 1 71 148 ALA B N 1
ATOM 4190 C CA . ALA B 1 148 ? -4.961 -31.078 -29.672 1 71 148 ALA B CA 1
ATOM 4191 C C . ALA B 1 148 ? -5.613 -29.703 -29.891 1 71 148 ALA B C 1
ATOM 4193 O O . ALA B 1 148 ? -5.234 -28.719 -29.25 1 71 148 ALA B O 1
ATOM 4194 N N . GLU B 1 149 ? -6.641 -29.703 -30.672 1 81.06 149 GLU B N 1
ATOM 4195 C CA . GLU B 1 149 ? -7.23 -28.406 -31 1 81.06 149 GLU B CA 1
ATOM 4196 C C . GLU B 1 149 ? -7.98 -27.812 -29.797 1 81.06 149 GLU B C 1
ATOM 4198 O O . GLU B 1 149 ? -9.023 -28.344 -29.391 1 81.06 149 GLU B O 1
ATOM 4203 N N . GLY B 1 150 ? -7.27 -26.859 -29.156 1 88.5 150 GLY B N 1
ATOM 4204 C CA . GLY B 1 150 ? -7.906 -26.109 -28.078 1 88.5 150 GLY B CA 1
ATOM 4205 C C . GLY B 1 150 ? -7.707 -26.75 -26.719 1 88.5 150 GLY B C 1
ATOM 4206 O O . GLY B 1 150 ? -8.203 -26.234 -25.703 1 88.5 150 GLY B O 1
ATOM 4207 N N . SER B 1 151 ? -7.039 -27.906 -26.688 1 96.5 151 SER B N 1
ATOM 4208 C CA . SER B 1 151 ? -6.824 -28.562 -25.406 1 96.5 151 SER B CA 1
ATOM 4209 C C . SER B 1 151 ? -5.5 -28.156 -24.781 1 96.5 151 SER B C 1
ATOM 4211 O O . SER B 1 151 ? -4.504 -27.969 -25.484 1 96.5 151 SER B O 1
ATOM 4213 N N . PHE B 1 152 ? -5.523 -27.953 -23.531 1 97.94 152 PHE B N 1
ATOM 4214 C CA . PHE B 1 152 ? -4.309 -27.656 -22.781 1 97.94 152 PHE B CA 1
ATOM 4215 C C . PHE B 1 152 ? -4.445 -28.109 -21.344 1 97.94 152 PHE B C 1
ATOM 4217 O O . PHE B 1 152 ? -5.535 -28.453 -20.891 1 97.94 152 PHE B O 1
ATOM 4224 N N . ILE B 1 153 ? -3.322 -28.156 -20.656 1 98.25 153 ILE B N 1
ATOM 4225 C CA . ILE B 1 153 ? -3.24 -28.594 -19.281 1 98.25 153 ILE B CA 1
ATOM 4226 C C . ILE B 1 153 ? -2.684 -27.484 -18.406 1 98.25 153 ILE B C 1
ATOM 4228 O O . ILE B 1 153 ? -1.721 -26.812 -18.781 1 98.25 153 ILE B O 1
ATOM 4232 N N . ALA B 1 154 ? -3.352 -27.203 -17.297 1 98.31 154 ALA B N 1
ATOM 4233 C CA . ALA B 1 154 ? -2.865 -26.234 -16.328 1 98.31 154 ALA B CA 1
ATOM 4234 C C . ALA B 1 154 ? -2.242 -26.938 -15.125 1 98.31 154 ALA B C 1
ATOM 4236 O O . ALA B 1 154 ? -2.82 -27.875 -14.57 1 98.31 154 ALA B O 1
ATOM 4237 N N . GLY B 1 155 ? -1.069 -26.516 -14.766 1 98.56 155 GLY B N 1
ATOM 4238 C CA . GLY B 1 155 ? -0.371 -27.078 -13.633 1 98.56 155 GLY B CA 1
ATOM 4239 C C . GLY B 1 155 ? 0.536 -26.094 -12.922 1 98.56 155 GLY B C 1
ATOM 4240 O O . GLY B 1 155 ? 0.66 -24.938 -13.352 1 98.56 155 GLY B O 1
ATOM 4241 N N . GLU B 1 156 ? 1.082 -26.516 -11.812 1 98.5 156 GLU B N 1
ATOM 4242 C CA . GLU B 1 156 ? 2.039 -25.734 -11.023 1 98.5 156 GLU B CA 1
ATOM 4243 C C . GLU B 1 156 ? 3.453 -26.281 -11.18 1 98.5 156 GLU B C 1
ATOM 4245 O O . GLU B 1 156 ? 3.676 -27.484 -11.023 1 98.5 156 GLU B O 1
ATOM 4250 N N . VAL B 1 157 ? 4.332 -25.453 -11.547 1 98.38 157 VAL B N 1
ATOM 4251 C CA . VAL B 1 157 ? 5.742 -25.828 -11.492 1 98.38 157 VAL B CA 1
ATOM 4252 C C . VAL B 1 157 ? 6.312 -25.484 -10.117 1 98.38 157 VAL B C 1
ATOM 4254 O O . VAL B 1 157 ? 6.133 -24.375 -9.625 1 98.38 157 VAL B O 1
ATOM 4257 N N . VAL B 1 158 ? 6.961 -26.438 -9.516 1 98 158 VAL B N 1
ATOM 4258 C CA . VAL B 1 158 ? 7.539 -26.234 -8.195 1 98 158 VAL B CA 1
ATOM 4259 C C . VAL B 1 158 ? 9 -26.688 -8.188 1 98 158 VAL B C 1
ATOM 4261 O O . VAL B 1 158 ? 9.445 -27.375 -9.102 1 98 158 VAL B O 1
ATOM 4264 N N . GLY B 1 159 ? 9.727 -26.328 -7.133 1 97.5 159 GLY B N 1
ATOM 4265 C CA . GLY B 1 159 ? 11.125 -26.703 -6.969 1 97.5 159 GLY B CA 1
ATOM 4266 C C . GLY B 1 159 ? 12.062 -25.516 -6.988 1 97.5 159 GLY B C 1
ATOM 4267 O O . GLY B 1 159 ? 11.648 -24.391 -7.285 1 97.5 159 GLY B O 1
ATOM 4268 N N . LEU B 1 160 ? 13.305 -25.781 -6.785 1 97.06 160 LEU B N 1
ATOM 4269 C CA . LEU B 1 160 ? 14.281 -24.719 -6.598 1 97.06 160 LEU B CA 1
ATOM 4270 C C . LEU B 1 160 ? 14.891 -24.297 -7.93 1 97.06 160 LEU B C 1
ATOM 4272 O O . LEU B 1 160 ? 15.523 -23.234 -8.031 1 97.06 160 LEU B O 1
ATOM 4276 N N . GLU B 1 161 ? 14.734 -25.078 -8.969 1 95.5 161 GLU B N 1
ATOM 4277 C CA . GLU B 1 161 ? 15.352 -24.828 -10.266 1 95.5 161 GLU B CA 1
ATOM 4278 C C . GLU B 1 161 ? 14.367 -24.203 -11.234 1 95.5 161 GLU B C 1
ATOM 4280 O O . GLU B 1 161 ? 14.031 -24.797 -12.266 1 95.5 161 GLU B O 1
ATOM 4285 N N . ASN B 1 162 ? 13.984 -23 -10.922 1 94.38 162 ASN B N 1
ATOM 4286 C CA . ASN B 1 162 ? 13.125 -22.234 -11.828 1 94.38 162 ASN B CA 1
ATOM 4287 C C . ASN B 1 162 ? 13.32 -20.734 -11.656 1 94.38 162 ASN B C 1
ATOM 4289 O O . ASN B 1 162 ? 13.859 -20.281 -10.648 1 94.38 162 ASN B O 1
ATOM 4293 N N . PRO B 1 163 ? 12.898 -19.984 -12.586 1 94.75 163 PRO B N 1
ATOM 4294 C CA . PRO B 1 163 ? 13.242 -18.562 -12.555 1 94.75 163 PRO B CA 1
ATOM 4295 C C . PRO B 1 163 ? 12.195 -17.719 -11.836 1 94.75 163 PRO B C 1
ATOM 4297 O O . PRO B 1 163 ? 12.32 -16.484 -11.773 1 94.75 163 PRO B O 1
ATOM 4300 N N . TYR B 1 164 ? 11.125 -18.281 -11.297 1 94.75 164 TYR B N 1
ATOM 4301 C CA . TYR B 1 164 ? 10 -17.484 -10.82 1 94.75 164 TYR B CA 1
ATOM 4302 C C . TYR B 1 164 ? 9.789 -17.656 -9.328 1 94.75 164 TYR B C 1
ATOM 4304 O O . TYR B 1 164 ? 10.18 -16.812 -8.523 1 94.75 164 TYR B O 1
ATOM 4312 N N . THR B 1 165 ? 9.227 -18.75 -8.883 1 94.44 165 THR B N 1
ATOM 4313 C CA . THR B 1 165 ? 8.922 -19.031 -7.488 1 94.44 165 THR B CA 1
ATOM 4314 C C . THR B 1 165 ? 9.625 -20.312 -7.027 1 94.44 165 THR B C 1
ATOM 4316 O O . THR B 1 165 ? 9.297 -21.406 -7.48 1 94.44 165 THR B O 1
ATOM 4319 N N . ARG B 1 166 ? 10.484 -20.109 -6.113 1 95.25 166 ARG B N 1
ATOM 4320 C CA . ARG B 1 166 ? 11.305 -21.234 -5.695 1 95.25 166 ARG B CA 1
ATOM 4321 C C . ARG B 1 166 ? 10.992 -21.641 -4.262 1 95.25 166 ARG B C 1
ATOM 4323 O O . ARG B 1 166 ? 11.156 -20.844 -3.334 1 95.25 166 ARG B O 1
ATOM 4330 N N . TYR B 1 167 ? 10.531 -22.797 -4.164 1 95 167 TYR B N 1
ATOM 4331 C CA . TYR B 1 167 ? 10.227 -23.422 -2.881 1 95 167 TYR B CA 1
ATOM 4332 C C . TYR B 1 167 ? 10.578 -24.906 -2.902 1 95 167 TYR B C 1
ATOM 4334 O O . TYR B 1 167 ? 10.305 -25.594 -3.883 1 95 167 TYR B O 1
ATOM 4342 N N . TYR B 1 168 ? 11.164 -25.359 -1.89 1 95.31 168 TYR B N 1
ATOM 4343 C CA . TYR B 1 168 ? 11.602 -26.75 -1.821 1 95.31 168 TYR B CA 1
ATOM 4344 C C . TYR B 1 168 ? 10.422 -27.688 -1.547 1 95.31 168 TYR B C 1
ATOM 4346 O O . TYR B 1 168 ? 9.656 -27.453 -0.608 1 95.31 168 TYR B O 1
ATOM 4354 N N . TYR B 1 169 ? 10.234 -28.594 -2.35 1 95.88 169 TYR B N 1
ATOM 4355 C CA . TYR B 1 169 ? 9.312 -29.719 -2.16 1 95.88 169 TYR B CA 1
ATOM 4356 C C . TYR B 1 169 ? 10.055 -31.047 -2.199 1 95.88 169 TYR B C 1
ATOM 4358 O O . TYR B 1 169 ? 10.805 -31.312 -3.141 1 95.88 169 TYR B O 1
ATOM 4366 N N . GLU B 1 170 ? 9.812 -31.891 -1.245 1 95.31 170 GLU B N 1
ATOM 4367 C CA . GLU B 1 170 ? 10.453 -33.219 -1.23 1 95.31 170 GLU B CA 1
ATOM 4368 C C . GLU B 1 170 ? 10.109 -34 -2.49 1 95.31 170 GLU B C 1
ATOM 4370 O O . GLU B 1 170 ? 10.953 -34.719 -3.021 1 95.31 170 GLU B O 1
ATOM 4375 N N . GLU B 1 171 ? 8.953 -33.938 -2.961 1 94.56 171 GLU B N 1
ATOM 4376 C CA . GLU B 1 171 ? 8.508 -34.688 -4.117 1 94.56 171 GLU B CA 1
ATOM 4377 C C . GLU B 1 171 ? 9.062 -34.125 -5.414 1 94.56 171 GLU B C 1
ATOM 4379 O O . GLU B 1 171 ? 9.023 -34.781 -6.457 1 94.56 171 GLU B O 1
ATOM 4384 N N . ALA B 1 172 ? 9.633 -32.906 -5.434 1 95.94 172 ALA B N 1
ATOM 4385 C CA . ALA B 1 172 ? 10.242 -32.25 -6.594 1 95.94 172 ALA B CA 1
ATOM 4386 C C . ALA B 1 172 ? 11.242 -31.188 -6.168 1 95.94 172 ALA B C 1
ATOM 4388 O O . ALA B 1 172 ? 11.008 -29.984 -6.375 1 95.94 172 ALA B O 1
ATOM 4389 N N . PRO B 1 173 ? 12.344 -31.578 -5.664 1 95.88 173 PRO B N 1
ATOM 4390 C CA . PRO B 1 173 ? 13.281 -30.609 -5.098 1 95.88 173 PRO B CA 1
ATOM 4391 C C . PRO B 1 173 ? 13.812 -29.625 -6.141 1 95.88 173 PRO B C 1
ATOM 4393 O O . PRO B 1 173 ? 13.992 -28.438 -5.84 1 95.88 173 PRO B O 1
ATOM 4396 N N . GLY B 1 174 ? 14.109 -30.125 -7.387 1 95.19 174 GLY B N 1
ATOM 4397 C CA . GLY B 1 174 ? 14.648 -29.266 -8.43 1 95.19 174 GLY B CA 1
ATOM 4398 C C . GLY B 1 174 ? 13.57 -28.656 -9.312 1 95.19 174 GLY B C 1
ATOM 4399 O O . GLY B 1 174 ? 13.453 -27.438 -9.398 1 95.19 174 GLY B O 1
ATOM 4400 N N . PHE B 1 175 ? 12.812 -29.531 -9.938 1 96.81 175 PHE B N 1
ATOM 4401 C CA . PHE B 1 175 ? 11.805 -29.125 -10.906 1 96.81 175 PHE B CA 1
ATOM 4402 C C . PHE B 1 175 ? 10.711 -30.172 -11.031 1 96.81 175 PHE B C 1
ATOM 4404 O O . PHE B 1 175 ? 11.008 -31.359 -11.242 1 96.81 175 PHE B O 1
ATOM 4411 N N . GLY B 1 176 ? 9.508 -29.766 -10.867 1 98.12 176 GLY B N 1
ATOM 4412 C CA . GLY B 1 176 ? 8.367 -30.641 -11.023 1 98.12 176 GLY B CA 1
ATOM 4413 C C . GLY B 1 176 ? 7.133 -29.938 -11.539 1 98.12 176 GLY B C 1
ATOM 4414 O O . GLY B 1 176 ? 6.961 -28.734 -11.32 1 98.12 176 GLY B O 1
ATOM 4415 N N . TYR B 1 177 ? 6.32 -30.672 -12.266 1 98.56 177 TYR B N 1
ATOM 4416 C CA . TYR B 1 177 ? 5.062 -30.156 -12.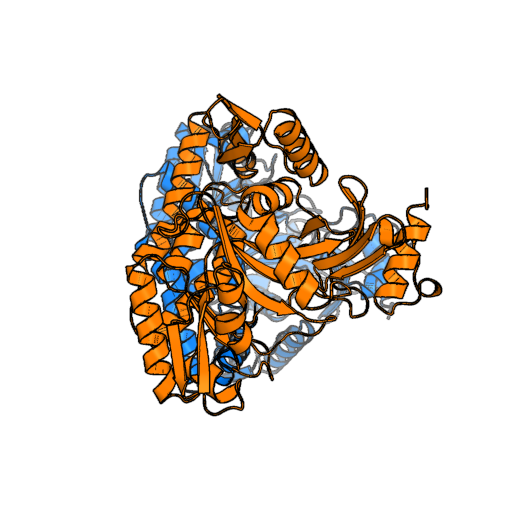805 1 98.56 177 TYR B CA 1
ATOM 4417 C C . TYR B 1 177 ? 3.877 -30.938 -12.25 1 98.56 177 TYR B C 1
ATOM 4419 O O . TYR B 1 177 ? 3.809 -32.156 -12.398 1 98.56 177 TYR B O 1
ATOM 4427 N N . PHE B 1 178 ? 2.957 -30.281 -11.594 1 98.81 178 PHE B N 1
ATOM 4428 C CA . PHE B 1 178 ? 1.801 -30.906 -10.961 1 98.81 178 PHE B CA 1
ATOM 4429 C C . PHE B 1 178 ? 0.504 -30.344 -11.523 1 98.81 178 PHE B C 1
ATOM 4431 O O . PHE B 1 178 ? 0.195 -29.156 -11.32 1 98.81 178 PHE B O 1
ATOM 4438 N N . ILE B 1 179 ? -0.269 -31.188 -12.18 1 98.81 179 ILE B N 1
ATOM 4439 C CA . ILE B 1 179 ? -1.458 -30.766 -12.914 1 98.81 179 ILE B CA 1
ATOM 4440 C C . ILE B 1 179 ? -2.582 -30.438 -11.93 1 98.81 179 ILE B C 1
ATOM 4442 O O . ILE B 1 179 ? -2.867 -31.219 -11.023 1 98.81 179 ILE B O 1
ATOM 4446 N N . PHE B 1 180 ? -3.273 -29.25 -12.125 1 98.56 180 PHE B N 1
ATOM 4447 C CA . PHE B 1 180 ? -4.395 -28.938 -11.25 1 98.56 180 PHE B CA 1
ATOM 4448 C C . PHE B 1 180 ? -5.676 -28.75 -12.062 1 98.56 180 PHE B C 1
ATOM 4450 O O . PHE B 1 180 ? -6.773 -28.719 -11.5 1 98.56 180 PHE B O 1
ATOM 4457 N N . ASP B 1 181 ? -5.613 -28.688 -13.406 1 98.38 181 ASP B N 1
ATOM 4458 C CA . ASP B 1 181 ? -6.812 -28.688 -14.242 1 98.38 181 ASP B CA 1
ATOM 4459 C C . ASP B 1 181 ? -6.492 -29.125 -15.664 1 98.38 181 ASP B C 1
ATOM 4461 O O . ASP B 1 181 ? -5.359 -28.984 -16.125 1 98.38 181 ASP B O 1
ATOM 4465 N N . ILE B 1 182 ? -7.461 -29.641 -16.359 1 98.12 182 ILE B N 1
ATOM 4466 C CA . ILE B 1 182 ? -7.348 -30.078 -17.75 1 98.12 182 ILE B CA 1
ATOM 4467 C C . ILE B 1 182 ? -8.461 -29.438 -18.578 1 98.12 182 ILE B C 1
ATOM 4469 O O . ILE B 1 182 ? -9.617 -29.406 -18.141 1 98.12 182 ILE B O 1
ATOM 4473 N N . PHE B 1 183 ? -8.133 -28.953 -19.688 1 97.25 183 PHE B N 1
ATOM 4474 C CA . PHE B 1 183 ? -9.078 -28.312 -20.609 1 97.25 183 PHE B CA 1
ATOM 4475 C C . PHE B 1 183 ? -9.148 -29.078 -21.922 1 97.25 183 PHE B C 1
ATOM 4477 O O . PHE B 1 183 ? -8.125 -29.297 -22.578 1 97.25 183 PHE B O 1
ATOM 4484 N N . LYS B 1 184 ? -10.32 -29.438 -22.297 1 96.56 184 LYS B N 1
ATOM 4485 C CA . LYS B 1 184 ? -10.594 -30.109 -23.578 1 96.56 184 LYS B CA 1
ATOM 4486 C C . LYS B 1 184 ? -11.375 -29.188 -24.516 1 96.56 184 LYS B C 1
ATOM 4488 O O . LYS B 1 184 ? -12.508 -28.812 -24.203 1 96.56 184 LYS B O 1
ATOM 4493 N N . GLY B 1 185 ? -10.781 -28.828 -25.625 1 91.81 185 GLY B N 1
ATOM 4494 C CA . GLY B 1 185 ? -11.438 -27.938 -26.562 1 91.81 185 GLY B CA 1
ATOM 4495 C C . GLY B 1 185 ? -11.797 -26.578 -25.984 1 91.81 185 GLY B C 1
ATOM 4496 O O . GLY B 1 185 ? -12.883 -26.062 -26.219 1 91.81 185 GLY B O 1
ATOM 4497 N N . GLY B 1 186 ? -11.008 -26.172 -25.062 1 90.12 186 GLY B N 1
ATOM 4498 C CA . GLY B 1 186 ? -11.219 -24.859 -24.469 1 90.12 186 GLY B CA 1
ATOM 4499 C C . GLY B 1 186 ? -12.102 -24.906 -23.234 1 90.12 186 GLY B C 1
ATOM 4500 O O . GLY B 1 186 ? -12.289 -23.891 -22.562 1 90.12 186 GLY B O 1
ATOM 4501 N N . ARG B 1 187 ? -12.586 -26.031 -22.969 1 93.31 187 ARG B N 1
ATOM 4502 C CA . ARG B 1 187 ? -13.484 -26.172 -21.828 1 93.31 187 ARG B CA 1
ATOM 4503 C C . ARG B 1 187 ? -12.812 -26.953 -20.703 1 93.31 187 ARG B C 1
ATOM 4505 O O . ARG B 1 187 ? -12.141 -27.969 -20.953 1 93.31 187 ARG B O 1
ATOM 4512 N N . GLN B 1 188 ? -13.039 -26.516 -19.547 1 95.94 188 GLN B N 1
ATOM 4513 C CA . GLN B 1 188 ? -12.445 -27.188 -18.391 1 95.94 188 GLN B CA 1
ATOM 4514 C C . GLN B 1 188 ? -13.156 -28.5 -18.078 1 95.94 188 GLN B C 1
ATOM 4516 O O . GLN B 1 188 ? -14.391 -28.531 -18 1 95.94 188 GLN B O 1
ATOM 4521 N N . LEU B 1 189 ? -12.422 -29.547 -17.969 1 97.12 189 LEU B N 1
ATOM 4522 C CA . LEU B 1 189 ? -12.977 -30.812 -17.484 1 97.12 189 LEU B CA 1
ATOM 4523 C C . LEU B 1 189 ? -13.297 -30.734 -16 1 97.12 189 LEU B C 1
ATOM 4525 O O . LEU B 1 189 ? -12.703 -29.938 -15.273 1 97.12 189 LEU B O 1
ATOM 4529 N N . PRO B 1 190 ? -14.25 -31.531 -15.57 1 97.81 190 PRO B N 1
ATOM 4530 C CA . PRO B 1 190 ? -14.5 -31.578 -14.133 1 97.81 190 PRO B CA 1
ATOM 4531 C C . PRO B 1 190 ? -13.227 -31.844 -13.32 1 97.81 190 PRO B C 1
ATOM 4533 O O . PRO B 1 190 ? -12.422 -32.688 -13.695 1 97.81 190 PRO B O 1
ATOM 4536 N N . PRO B 1 191 ? -13.07 -31.141 -12.203 1 97.5 191 PRO B N 1
ATOM 4537 C CA . PRO B 1 191 ? -11.836 -31.203 -11.422 1 97.5 191 PRO B CA 1
ATOM 4538 C C . PRO B 1 191 ? -11.492 -32.625 -10.984 1 97.5 191 PRO B C 1
ATOM 4540 O O . PRO B 1 191 ? -10.312 -32.969 -10.867 1 97.5 191 PRO B O 1
ATOM 4543 N N . ARG B 1 192 ? -12.422 -33.469 -10.836 1 96.25 192 ARG B N 1
ATOM 4544 C CA . ARG B 1 192 ? -12.172 -34.812 -10.344 1 96.25 192 ARG B CA 1
ATOM 4545 C C . ARG B 1 192 ? -11.477 -35.656 -11.406 1 96.25 192 ARG B C 1
ATOM 4547 O O . ARG B 1 192 ? -10.766 -36.625 -11.078 1 96.25 192 ARG B O 1
ATOM 4554 N N . VAL B 1 193 ? -11.578 -35.312 -12.633 1 97.06 193 VAL B N 1
ATOM 4555 C CA . VAL B 1 193 ? -11.156 -36.125 -13.766 1 97.06 193 VAL B CA 1
ATOM 4556 C C . VAL B 1 193 ? -9.625 -36.219 -13.781 1 97.06 193 VAL B C 1
ATOM 4558 O O . VAL B 1 193 ? -9.07 -37.25 -14.125 1 97.06 193 VAL B O 1
ATOM 4561 N N . LYS B 1 194 ? -8.961 -35.188 -13.398 1 98 194 LYS B N 1
ATOM 4562 C CA . LYS B 1 194 ? -7.504 -35.156 -13.523 1 98 194 LYS B CA 1
ATOM 4563 C C . LYS B 1 194 ? -6.848 -36.219 -12.656 1 98 194 LYS B C 1
ATOM 4565 O O . LYS B 1 194 ? -5.766 -36.719 -12.977 1 98 194 LYS B O 1
ATOM 4570 N N . PHE B 1 195 ? -7.488 -36.562 -11.57 1 97.94 195 PHE B N 1
ATOM 4571 C CA . PHE B 1 195 ? -6.879 -37.469 -10.602 1 97.94 195 PHE B CA 1
ATOM 4572 C C . PHE B 1 195 ? -6.832 -38.875 -11.148 1 97.94 195 PHE B C 1
ATOM 4574 O O . PHE B 1 195 ? -6.012 -39.688 -10.711 1 97.94 195 PHE B O 1
ATOM 4581 N N . SER B 1 196 ? -7.68 -39.25 -12.047 1 97.25 196 SER B N 1
ATOM 4582 C CA . SER B 1 196 ? -7.637 -40.531 -12.711 1 97.25 196 SER B CA 1
ATOM 4583 C C . SER B 1 196 ? -6.934 -40.438 -14.055 1 97.25 196 SER B C 1
ATOM 4585 O O . SER B 1 196 ? -6.156 -41.344 -14.414 1 97.25 196 SER B O 1
ATOM 4587 N N . LEU B 1 197 ? -7.09 -39.438 -14.75 1 97.75 197 LEU B N 1
ATOM 4588 C CA . LEU B 1 197 ? -6.629 -39.281 -16.125 1 97.75 197 LEU B CA 1
ATOM 4589 C C . LEU B 1 197 ? -5.117 -39.062 -16.172 1 97.75 197 LEU B C 1
ATOM 4591 O O . LEU B 1 197 ? -4.414 -39.781 -16.906 1 97.75 197 LEU B O 1
ATOM 4595 N N . ALA B 1 198 ? -4.578 -38.156 -15.453 1 98.25 198 ALA B N 1
ATOM 4596 C CA . ALA B 1 198 ? -3.17 -37.781 -15.531 1 98.25 198 ALA B CA 1
ATOM 4597 C C . ALA B 1 198 ? -2.264 -38.969 -15.219 1 98.25 198 ALA B C 1
ATOM 4599 O O . ALA B 1 198 ? -1.322 -39.25 -15.961 1 98.25 198 ALA B O 1
ATOM 4600 N N . PRO B 1 199 ? -2.602 -39.688 -14.117 1 97.81 199 PRO B N 1
ATOM 4601 C CA . PRO B 1 199 ? -1.739 -40.844 -13.789 1 97.81 199 PRO B CA 1
ATOM 4602 C C . PRO B 1 199 ? -1.714 -41.906 -14.891 1 97.81 199 PRO B C 1
ATOM 4604 O O . PRO B 1 199 ? -0.718 -42.594 -15.047 1 97.81 199 PRO B O 1
ATOM 4607 N N . GLU B 1 200 ? -2.73 -42 -15.641 1 98 200 GLU B N 1
ATOM 4608 C CA . GLU B 1 200 ? -2.768 -42.969 -16.75 1 98 200 GLU B CA 1
ATOM 4609 C C . GLU B 1 200 ? -1.646 -42.688 -17.75 1 98 200 GLU B C 1
ATOM 4611 O O . GLU B 1 200 ? -1.206 -43.594 -18.453 1 98 200 GLU B O 1
ATOM 4616 N N . TYR B 1 201 ? -1.183 -41.5 -17.781 1 98.06 201 TYR B N 1
ATOM 4617 C CA . TYR B 1 201 ? -0.132 -41.125 -18.719 1 98.06 201 TYR B CA 1
ATOM 4618 C C . TYR B 1 201 ? 1.203 -40.938 -18 1 98.06 201 TYR B C 1
ATOM 4620 O O . TYR B 1 201 ? 2.158 -40.438 -18.578 1 98.06 201 TYR B O 1
ATOM 4628 N N . GLY B 1 202 ? 1.2 -41.281 -16.719 1 97.5 202 GLY B N 1
ATOM 4629 C CA . GLY B 1 202 ? 2.426 -41.125 -15.938 1 97.5 202 GLY B CA 1
ATOM 4630 C C . GLY B 1 202 ? 2.697 -39.719 -15.484 1 97.5 202 GLY B C 1
ATOM 4631 O O . GLY B 1 202 ? 3.842 -39.375 -15.195 1 97.5 202 GLY B O 1
ATOM 4632 N N . LEU B 1 203 ? 1.707 -38.875 -15.531 1 98.38 203 LEU B N 1
ATOM 4633 C CA . LEU B 1 203 ? 1.835 -37.5 -15.086 1 98.38 203 LEU B CA 1
ATOM 4634 C C . LEU B 1 203 ? 1.319 -37.344 -13.664 1 98.38 203 LEU B C 1
ATOM 4636 O O . LEU B 1 203 ? 0.532 -38.156 -13.18 1 98.38 203 LEU B O 1
ATOM 4640 N N . LYS B 1 204 ? 1.796 -36.344 -12.961 1 98.06 204 LYS B N 1
ATOM 4641 C CA . LYS B 1 204 ? 1.439 -36.125 -11.562 1 98.06 204 LYS B CA 1
ATOM 4642 C C . LYS B 1 204 ? 0.396 -35 -11.438 1 98.06 204 LYS B C 1
ATOM 4644 O O . LYS B 1 204 ? 0.327 -34.125 -12.289 1 98.06 204 LYS B O 1
ATOM 4649 N N . THR B 1 205 ? -0.406 -35.062 -10.398 1 98.62 205 THR B N 1
ATOM 4650 C CA . THR B 1 205 ? -1.359 -34.031 -10.039 1 98.62 205 THR B CA 1
ATOM 4651 C C . THR B 1 205 ? -1.008 -33.438 -8.68 1 98.62 205 THR B C 1
ATOM 4653 O O . THR B 1 205 ? -0.168 -33.969 -7.957 1 98.62 205 THR B O 1
ATOM 4656 N N . VAL B 1 206 ? -1.57 -32.312 -8.445 1 98.56 206 VAL B N 1
ATOM 4657 C CA . VAL B 1 206 ? -1.553 -31.812 -7.066 1 98.56 206 VAL B CA 1
ATOM 4658 C C . VAL B 1 206 ? -2.246 -32.812 -6.156 1 98.56 206 VAL B C 1
ATOM 4660 O O . VAL B 1 206 ? -2.994 -33.688 -6.625 1 98.56 206 VAL B O 1
ATOM 4663 N N . ASN B 1 207 ? -2.014 -32.719 -4.883 1 97.81 207 ASN B N 1
ATOM 4664 C CA . ASN B 1 207 ? -2.57 -33.688 -3.945 1 97.81 207 ASN B CA 1
ATOM 4665 C C . ASN B 1 207 ? -4.047 -33.438 -3.672 1 97.81 207 ASN B C 1
ATOM 4667 O O . ASN B 1 207 ? -4.434 -32.312 -3.377 1 97.81 207 ASN B O 1
ATOM 4671 N N . LEU B 1 208 ? -4.824 -34.438 -3.877 1 98.44 208 LEU B N 1
ATOM 4672 C CA . LEU B 1 208 ? -6.164 -34.406 -3.303 1 98.44 208 LEU B CA 1
ATOM 4673 C C . LEU B 1 208 ? -6.125 -34.75 -1.814 1 98.44 208 LEU B C 1
ATOM 4675 O O . LEU B 1 208 ? -5.883 -35.906 -1.439 1 98.44 208 LEU B O 1
ATOM 4679 N N . LEU B 1 209 ? -6.391 -33.812 -1.021 1 98.31 209 LEU B N 1
ATOM 4680 C CA . LEU B 1 209 ? -6.211 -33.969 0.417 1 98.31 209 LEU B CA 1
ATOM 4681 C C . LEU B 1 209 ? -7.461 -34.562 1.058 1 98.31 209 LEU B C 1
ATOM 4683 O O . LEU B 1 209 ? -7.367 -35.312 2.027 1 98.31 209 LEU B O 1
ATOM 4687 N N . ALA B 1 210 ? -8.641 -34.125 0.525 1 98.06 210 ALA B N 1
ATOM 4688 C CA . ALA B 1 210 ? -9.898 -34.656 1.034 1 98.06 210 ALA B CA 1
ATOM 4689 C C . ALA B 1 210 ? -11.07 -34.25 0.148 1 98.06 210 ALA B C 1
ATOM 4691 O O . ALA B 1 210 ? -10.93 -33.375 -0.695 1 98.06 210 ALA B O 1
ATOM 4692 N N . GLU B 1 211 ? -12.07 -34.969 0.186 1 98.06 211 GLU B N 1
ATOM 4693 C CA . GLU B 1 211 ? -13.414 -34.531 -0.18 1 98.06 211 GLU B CA 1
ATOM 4694 C C . GLU B 1 211 ? -14.297 -34.375 1.054 1 98.06 211 GLU B C 1
ATOM 4696 O O . GLU B 1 211 ? -14.516 -35.312 1.798 1 98.06 211 GLU B O 1
ATOM 4701 N N . ILE B 1 212 ? -14.75 -33.188 1.326 1 98.25 212 ILE B N 1
ATOM 4702 C CA . ILE B 1 212 ? -15.445 -32.906 2.576 1 98.25 212 ILE B CA 1
ATOM 4703 C C . ILE B 1 212 ? -16.844 -32.344 2.279 1 98.25 212 ILE B C 1
ATOM 4705 O O . ILE B 1 212 ? -17.078 -31.828 1.191 1 98.25 212 ILE B O 1
ATOM 4709 N N . PRO B 1 213 ? -17.766 -32.5 3.281 1 97.88 213 PRO B N 1
ATOM 4710 C CA . PRO B 1 213 ? -19.062 -31.812 3.105 1 97.88 213 PRO B CA 1
ATOM 4711 C C . PRO B 1 213 ? -18.922 -30.297 2.98 1 97.88 213 PRO B C 1
ATOM 4713 O O . PRO B 1 213 ? -18.094 -29.688 3.654 1 97.88 213 PRO B O 1
ATOM 4716 N N . ALA B 1 214 ? -19.703 -29.734 2.107 1 97.06 214 ALA B N 1
ATOM 4717 C CA . ALA B 1 214 ? -19.703 -28.281 1.921 1 97.06 214 ALA B CA 1
ATOM 4718 C C . ALA B 1 214 ? -20.578 -27.594 2.969 1 97.06 214 ALA B C 1
ATOM 4720 O O . ALA B 1 214 ? -21.5 -26.859 2.627 1 97.06 214 ALA B O 1
ATOM 4721 N N . THR B 1 215 ? -20.328 -27.922 4.254 1 94.25 215 THR B N 1
ATOM 4722 C CA . THR B 1 215 ? -21.047 -27.391 5.41 1 94.25 215 THR B CA 1
ATOM 4723 C C . THR B 1 215 ? -20.062 -26.812 6.426 1 94.25 215 THR B C 1
ATOM 4725 O O . THR B 1 215 ? -18.844 -27 6.309 1 94.25 215 THR B O 1
ATOM 4728 N N . ALA B 1 216 ? -20.609 -26.125 7.348 1 86.94 216 ALA B N 1
ATOM 4729 C CA . ALA B 1 216 ? -19.781 -25.547 8.391 1 86.94 216 ALA B CA 1
ATOM 4730 C C . ALA B 1 216 ? -19.031 -26.625 9.164 1 86.94 216 ALA B C 1
ATOM 4732 O O . ALA B 1 216 ? -17.859 -26.469 9.5 1 86.94 216 ALA B O 1
ATOM 4733 N N . SER B 1 217 ? -19.703 -27.688 9.344 1 87.88 217 SER B N 1
ATOM 4734 C CA . SER B 1 217 ? -19.078 -28.812 10.039 1 87.88 217 SER B CA 1
ATOM 4735 C C . SER B 1 217 ? -17.984 -29.469 9.195 1 87.88 217 SER B C 1
ATOM 4737 O O . SER B 1 217 ? -16.953 -29.875 9.711 1 87.88 217 SER B O 1
ATOM 4739 N N . GLY B 1 218 ? -18.219 -29.531 7.883 1 92.19 218 GLY B N 1
ATOM 4740 C CA . GLY B 1 218 ? -17.219 -30.062 6.973 1 92.19 218 GLY B CA 1
ATOM 4741 C C . GLY B 1 218 ? -15.945 -29.219 6.938 1 92.19 218 GLY B C 1
ATOM 4742 O O . GLY B 1 218 ? -14.852 -29.75 6.781 1 92.19 218 GLY B O 1
ATOM 4743 N N . VAL B 1 219 ? -16.109 -27.969 7.234 1 94.75 219 VAL B N 1
ATOM 4744 C CA . VAL B 1 219 ? -15.008 -27 7.152 1 94.75 219 VAL B CA 1
ATOM 4745 C C . VAL B 1 219 ? -14.031 -27.234 8.305 1 94.75 219 VAL B C 1
ATOM 4747 O O . VAL B 1 219 ? -12.859 -26.859 8.219 1 94.75 219 VAL B O 1
ATOM 4750 N N . GLU B 1 220 ? -14.484 -27.844 9.375 1 96.62 220 GLU B N 1
ATOM 4751 C CA . GLU B 1 220 ? -13.578 -28.188 10.469 1 96.62 220 GLU B CA 1
ATOM 4752 C C . GLU B 1 220 ? -12.453 -29.094 9.984 1 96.62 220 GLU B C 1
ATOM 4754 O O . GLU B 1 220 ? -11.305 -28.953 10.414 1 96.62 220 GLU B O 1
ATOM 4759 N N . ARG B 1 221 ? -12.836 -29.969 9.141 1 97.12 221 ARG B N 1
ATOM 4760 C CA . ARG B 1 221 ? -11.828 -30.844 8.547 1 97.12 221 ARG B CA 1
ATOM 4761 C C . ARG B 1 221 ? -10.859 -30.047 7.68 1 97.12 221 ARG B C 1
ATOM 4763 O O . ARG B 1 221 ? -9.656 -30.328 7.656 1 97.12 221 ARG B O 1
ATOM 4770 N N . LEU B 1 222 ? -11.336 -29.078 6.992 1 97.81 222 LEU B N 1
ATOM 4771 C CA . LEU B 1 222 ? -10.492 -28.203 6.195 1 97.81 222 LEU B CA 1
ATOM 4772 C C . LEU B 1 222 ? -9.453 -27.516 7.07 1 97.81 222 LEU B C 1
ATOM 4774 O O . LEU B 1 222 ? -8.266 -27.469 6.715 1 97.81 222 LEU B O 1
ATOM 4778 N N . TYR B 1 223 ? -9.891 -27 8.203 1 97.31 223 TYR B N 1
ATOM 4779 C CA . TYR B 1 223 ? -8.984 -26.312 9.117 1 97.31 223 TYR B CA 1
ATOM 4780 C C . TYR B 1 223 ? -7.906 -27.266 9.625 1 97.31 223 TYR B C 1
ATOM 4782 O O . TYR B 1 223 ? -6.738 -26.891 9.758 1 97.31 223 TYR B O 1
ATOM 4790 N N . THR B 1 224 ? -8.297 -28.484 9.875 1 97.81 224 THR B N 1
ATOM 4791 C CA . THR B 1 224 ? -7.34 -29.5 10.312 1 97.81 224 THR B CA 1
ATOM 4792 C C . THR B 1 224 ? -6.289 -29.75 9.234 1 97.81 224 THR B C 1
ATOM 4794 O O . THR B 1 224 ? -5.102 -29.859 9.539 1 97.81 224 THR B O 1
ATOM 4797 N N . ILE B 1 225 ? -6.75 -29.828 8.047 1 98.19 225 ILE B N 1
ATOM 4798 C CA . ILE B 1 225 ? -5.863 -30.031 6.906 1 98.19 225 ILE B CA 1
ATOM 4799 C C . ILE B 1 225 ? -4.891 -28.859 6.793 1 98.19 225 ILE B C 1
ATOM 4801 O O . ILE B 1 225 ? -3.686 -29.062 6.613 1 98.19 225 ILE B O 1
ATOM 4805 N N . VAL B 1 226 ? -5.359 -27.672 6.938 1 98.06 226 VAL B N 1
ATOM 4806 C CA . VAL B 1 226 ? -4.547 -26.469 6.828 1 98.06 226 VAL B CA 1
ATOM 4807 C C . VAL B 1 226 ? -3.504 -26.438 7.941 1 98.06 226 VAL B C 1
ATOM 4809 O O . VAL B 1 226 ? -2.35 -26.078 7.711 1 98.06 226 VAL B O 1
ATOM 4812 N N . GLU B 1 227 ? -3.867 -26.812 9.133 1 97.44 227 GLU B N 1
ATOM 4813 C CA . GLU B 1 227 ? -2.932 -26.891 10.25 1 97.44 227 GLU B CA 1
ATOM 4814 C C . GLU B 1 227 ? -1.807 -27.875 9.969 1 97.44 227 GLU B C 1
ATOM 4816 O O . GLU B 1 227 ? -0.643 -27.609 10.266 1 97.44 227 GLU B O 1
ATOM 4821 N N . ASP B 1 228 ? -2.186 -28.984 9.461 1 98.19 228 ASP B N 1
ATOM 4822 C CA . ASP B 1 228 ? -1.19 -29.984 9.109 1 98.19 228 ASP B CA 1
ATOM 4823 C C . ASP B 1 228 ? -0.229 -29.453 8.047 1 98.19 228 ASP B C 1
ATOM 4825 O O . ASP B 1 228 ? 0.983 -29.656 8.148 1 98.19 228 ASP B O 1
ATOM 4829 N N . LEU B 1 229 ? -0.78 -28.828 7.039 1 98.31 229 LEU B N 1
ATOM 4830 C CA . LEU B 1 229 ? 0.043 -28.219 6 1 98.31 229 LEU B CA 1
ATOM 4831 C C . LEU B 1 229 ? 1.003 -27.188 6.598 1 98.31 229 LEU B C 1
ATOM 4833 O O . LEU B 1 229 ? 2.17 -27.125 6.203 1 98.31 229 LEU B O 1
ATOM 4837 N N . GLU B 1 230 ? 0.513 -26.391 7.457 1 97.31 230 GLU B N 1
ATOM 4838 C CA . GLU B 1 230 ? 1.333 -25.375 8.102 1 97.31 230 GLU B CA 1
ATOM 4839 C C . GLU B 1 230 ? 2.531 -26 8.812 1 97.31 230 GLU B C 1
ATOM 4841 O O . GLU B 1 230 ? 3.654 -25.5 8.695 1 97.31 230 GLU B O 1
ATOM 4846 N N . LYS B 1 231 ? 2.32 -27.094 9.555 1 97.44 231 LYS B N 1
ATOM 4847 C CA . LYS B 1 231 ? 3.385 -27.781 10.266 1 97.44 231 LYS B CA 1
ATOM 4848 C C . LYS B 1 231 ? 4.457 -28.281 9.297 1 97.44 231 LYS B C 1
ATOM 4850 O O . LYS B 1 231 ? 5.633 -28.359 9.656 1 97.44 231 LYS B O 1
ATOM 4855 N N . ARG B 1 232 ? 4.039 -28.562 8.094 1 96.5 232 ARG B N 1
ATOM 4856 C CA . ARG B 1 232 ? 4.953 -29.125 7.102 1 96.5 232 ARG B CA 1
ATOM 4857 C C . ARG B 1 232 ? 5.531 -28.016 6.219 1 96.5 232 ARG B C 1
ATOM 4859 O O . ARG B 1 232 ? 6.262 -28.312 5.266 1 96.5 232 ARG B O 1
ATOM 4866 N N . GLY B 1 233 ? 5.16 -26.812 6.449 1 95.88 233 GLY B N 1
ATOM 4867 C CA . GLY B 1 233 ? 5.688 -25.688 5.691 1 95.88 233 GLY B CA 1
ATOM 4868 C C . GLY B 1 233 ? 5.078 -25.562 4.309 1 95.88 233 GLY B C 1
ATOM 4869 O O . GLY B 1 233 ? 5.723 -25.078 3.381 1 95.88 233 GLY B O 1
ATOM 4870 N N . ARG B 1 234 ? 3.875 -26.047 4.148 1 97.81 234 ARG B N 1
ATOM 4871 C CA . ARG B 1 234 ? 3.184 -26.016 2.865 1 97.81 234 ARG B CA 1
ATOM 4872 C C . ARG B 1 234 ? 2.295 -24.781 2.75 1 97.81 234 ARG B C 1
ATOM 4874 O O . ARG B 1 234 ? 1.977 -24.141 3.756 1 97.81 234 ARG B O 1
ATOM 4881 N N . GLU B 1 235 ? 1.873 -24.406 1.531 1 98.06 235 GLU B N 1
ATOM 4882 C CA . GLU B 1 235 ? 1.27 -23.094 1.265 1 98.06 235 GLU B CA 1
ATOM 4883 C C . GLU B 1 235 ? -0.182 -23.062 1.732 1 98.06 235 GLU B C 1
ATOM 4885 O O . GLU B 1 235 ? -0.599 -22.109 2.395 1 98.06 235 GLU B O 1
ATOM 4890 N N . GLY B 1 236 ? -1 -24.031 1.252 1 98.56 236 GLY B N 1
ATOM 4891 C CA . GLY B 1 236 ? -2.412 -23.969 1.596 1 98.56 236 GLY B CA 1
ATOM 4892 C C . GLY B 1 236 ? -3.271 -24.891 0.752 1 98.56 236 GLY B C 1
ATOM 4893 O O . GLY B 1 236 ? -2.834 -25.969 0.368 1 98.56 236 GLY B O 1
ATOM 4894 N N . VAL B 1 237 ? -4.582 -24.422 0.576 1 98.81 237 VAL B N 1
ATOM 4895 C CA . VAL B 1 237 ? -5.508 -25.312 -0.108 1 98.81 237 VAL B CA 1
ATOM 4896 C C . VAL B 1 237 ? -6.281 -24.547 -1.173 1 98.81 237 VAL B C 1
ATOM 4898 O O . VAL B 1 237 ? -6.41 -23.328 -1.089 1 98.81 237 VAL B O 1
ATOM 4901 N N . ILE B 1 238 ? -6.688 -25.25 -2.164 1 98.75 238 ILE B N 1
ATOM 4902 C CA . ILE B 1 238 ? -7.695 -24.844 -3.137 1 98.75 238 ILE B CA 1
ATOM 4903 C C . ILE B 1 238 ? -8.953 -25.688 -2.959 1 98.75 238 ILE B C 1
ATOM 4905 O O . ILE B 1 238 ? -8.883 -26.922 -2.863 1 98.75 238 ILE B O 1
ATOM 4909 N N . VAL B 1 239 ? -10.078 -25.078 -2.859 1 98.81 239 VAL B N 1
ATOM 4910 C CA . VAL B 1 239 ? -11.352 -25.766 -2.721 1 98.81 239 VAL B CA 1
ATOM 4911 C C . VAL B 1 239 ? -12.141 -25.672 -4.027 1 98.81 239 VAL B C 1
ATOM 4913 O O . VAL B 1 239 ? -12.352 -24.578 -4.551 1 98.81 239 VAL B O 1
ATOM 4916 N N . LYS B 1 240 ? -12.539 -26.875 -4.523 1 98.56 240 LYS B N 1
ATOM 4917 C CA . LYS B 1 240 ? -13.211 -26.906 -5.82 1 98.56 240 LYS B CA 1
ATOM 4918 C C . LYS B 1 240 ? -14.523 -27.688 -5.738 1 98.56 240 LYS B C 1
ATOM 4920 O O . LYS B 1 240 ? -14.625 -28.656 -4.98 1 98.56 240 LYS B O 1
ATOM 4925 N N . ASP B 1 241 ? -15.508 -27.266 -6.574 1 98.25 241 ASP B N 1
ATOM 4926 C CA . ASP B 1 241 ? -16.656 -28.109 -6.867 1 98.25 241 ASP B CA 1
ATOM 4927 C C . ASP B 1 241 ? -16.25 -29.328 -7.699 1 98.25 241 ASP B C 1
ATOM 4929 O O . ASP B 1 241 ? -15.594 -29.188 -8.734 1 98.25 241 ASP B O 1
ATOM 4933 N N . PRO B 1 242 ? -16.578 -30.5 -7.258 1 97.31 242 PRO B N 1
ATOM 4934 C CA . PRO B 1 242 ? -16.125 -31.703 -7.953 1 97.31 242 PRO B CA 1
ATOM 4935 C C . PRO B 1 242 ? -16.516 -31.703 -9.43 1 97.31 242 PRO B C 1
ATOM 4937 O O . PRO B 1 242 ? -15.828 -32.312 -10.25 1 97.31 242 PRO B O 1
ATOM 4940 N N . GLU B 1 243 ? -17.547 -30.984 -9.789 1 96.5 243 GLU B N 1
ATOM 4941 C CA . GLU B 1 243 ? -18.047 -30.969 -11.164 1 96.5 243 GLU B CA 1
ATOM 4942 C C . GLU B 1 243 ? -17.641 -29.672 -11.875 1 96.5 243 GLU B C 1
ATOM 4944 O O . GLU B 1 243 ? -17.938 -29.484 -13.055 1 96.5 243 GLU B O 1
ATOM 4949 N N . GLY B 1 244 ? -16.969 -28.828 -11.133 1 96.12 244 GLY B N 1
ATOM 4950 C CA . GLY B 1 244 ? -16.469 -27.594 -11.727 1 96.12 244 GLY B CA 1
ATOM 4951 C C . GLY B 1 244 ? -17.578 -26.625 -12.07 1 96.12 244 GLY B C 1
ATOM 4952 O O . GLY B 1 244 ? -17.469 -25.875 -13.047 1 96.12 244 GLY B O 1
ATOM 4953 N N . ARG B 1 245 ? -18.766 -26.562 -11.289 1 95 245 ARG B N 1
ATOM 4954 C CA . ARG B 1 245 ? -19.953 -25.766 -11.578 1 95 245 ARG B CA 1
ATOM 4955 C C . ARG B 1 245 ? -19.719 -24.297 -11.195 1 95 245 ARG B C 1
ATOM 4957 O O . ARG B 1 245 ? -20.406 -23.406 -11.711 1 95 245 ARG B O 1
ATOM 4964 N N . VAL B 1 246 ? -18.734 -24.094 -10.25 1 97.19 246 VAL B N 1
ATOM 4965 C CA . VAL B 1 246 ? -18.406 -22.734 -9.805 1 97.19 246 VAL B CA 1
ATOM 4966 C C . VAL B 1 246 ? -16.891 -22.578 -9.688 1 97.19 246 VAL B C 1
ATOM 4968 O O . VAL B 1 246 ? -16.156 -23.578 -9.68 1 97.19 246 VAL B O 1
ATOM 4971 N N . GLU B 1 247 ? -16.453 -21.328 -9.625 1 96.38 247 GLU B N 1
ATOM 4972 C CA . GLU B 1 247 ? -15.039 -21.016 -9.5 1 96.38 247 GLU B CA 1
ATOM 4973 C C . GLU B 1 247 ? -14.484 -21.531 -8.172 1 96.38 247 GLU B C 1
ATOM 4975 O O . GLU B 1 247 ? -15.195 -21.578 -7.168 1 96.38 247 GLU B O 1
ATOM 4980 N N . PRO B 1 248 ? -13.227 -21.891 -8.172 1 98.19 248 PRO B N 1
ATOM 4981 C CA . PRO B 1 248 ? -12.609 -22.359 -6.934 1 98.19 248 PRO B CA 1
ATOM 4982 C C . PRO B 1 248 ? -12.312 -21.234 -5.953 1 98.19 248 PRO B C 1
ATOM 4984 O O . PRO B 1 248 ? -12.43 -20.062 -6.301 1 98.19 248 PRO B O 1
ATOM 4987 N N . LEU B 1 249 ? -11.977 -21.641 -4.676 1 98.44 249 LEU B N 1
ATOM 4988 C CA . LEU B 1 249 ? -11.539 -20.719 -3.621 1 98.44 249 LEU B CA 1
ATOM 4989 C C . LEU B 1 249 ? -10.195 -21.156 -3.049 1 98.44 249 LEU B C 1
ATOM 4991 O O . LEU B 1 249 ? -9.867 -22.344 -3.055 1 98.44 249 LEU B O 1
ATOM 4995 N N . LYS B 1 250 ? -9.453 -20.25 -2.588 1 98.62 250 LYS B N 1
ATOM 4996 C CA . LYS B 1 250 ? -8.164 -20.594 -2.008 1 98.62 250 LYS B CA 1
ATOM 4997 C C . LYS B 1 250 ? -8.055 -20.094 -0.568 1 98.62 250 LYS B C 1
ATOM 4999 O O . LYS B 1 250 ? -8.727 -19.141 -0.186 1 98.62 250 LYS B O 1
ATOM 5004 N N . TYR B 1 251 ? -7.188 -20.672 0.202 1 98.56 251 TYR B N 1
ATOM 5005 C CA . TYR B 1 251 ? -6.895 -20.359 1.597 1 98.56 251 TYR B CA 1
ATOM 5006 C C . TYR B 1 251 ? -5.473 -20.766 1.959 1 98.56 251 TYR B C 1
ATOM 5008 O O . TYR B 1 251 ? -5.066 -21.906 1.72 1 98.56 251 TYR B O 1
ATOM 5016 N N . THR B 1 252 ? -4.703 -19.891 2.494 1 98.25 252 THR B N 1
ATOM 5017 C CA . THR B 1 252 ? -3.291 -20.141 2.76 1 98.25 252 THR B CA 1
ATOM 5018 C C . THR B 1 252 ? -3.031 -20.234 4.262 1 98.25 252 THR B C 1
ATOM 5020 O O . THR B 1 252 ? -3.85 -19.797 5.066 1 98.25 252 THR B O 1
ATOM 5023 N N . THR B 1 253 ? -1.905 -20.812 4.652 1 98.12 253 THR B N 1
ATOM 5024 C CA . THR B 1 253 ? -1.513 -20.953 6.051 1 98.12 253 THR B CA 1
ATOM 5025 C C . THR B 1 253 ? -0.942 -19.641 6.59 1 98.12 253 THR B C 1
ATOM 5027 O O . THR B 1 253 ? -0.463 -18.812 5.82 1 98.12 253 THR B O 1
ATOM 5030 N N . SER B 1 254 ? -0.989 -19.453 7.902 1 97.5 254 SER B N 1
ATOM 5031 C CA . SER B 1 254 ? -0.387 -18.281 8.531 1 97.5 254 SER B CA 1
ATOM 5032 C C . SER B 1 254 ? 1.118 -18.234 8.289 1 97.5 254 SER B C 1
ATOM 5034 O O . SER B 1 254 ? 1.687 -17.156 8.078 1 97.5 254 SER B O 1
ATOM 5036 N N . ARG B 1 255 ? 1.741 -19.438 8.344 1 96.94 255 ARG B N 1
ATOM 5037 C CA . ARG B 1 255 ? 3.176 -19.516 8.086 1 96.94 255 ARG B CA 1
ATOM 5038 C C . ARG B 1 255 ? 3.516 -18.953 6.711 1 96.94 255 ARG B C 1
ATOM 5040 O O . ARG B 1 255 ? 4.496 -18.219 6.562 1 96.94 255 ARG B O 1
ATOM 5047 N N . THR B 1 256 ? 2.684 -19.312 5.758 1 97.12 256 THR B N 1
ATOM 5048 C CA . THR B 1 256 ? 2.9 -18.797 4.41 1 97.12 256 THR B CA 1
ATOM 5049 C C . THR B 1 256 ? 2.645 -17.297 4.359 1 97.12 256 THR B C 1
ATOM 5051 O O . THR B 1 256 ? 3.404 -16.562 3.732 1 97.12 256 THR B O 1
ATOM 5054 N N . ASN B 1 257 ? 1.58 -16.828 5.035 1 97.69 257 ASN B N 1
ATOM 5055 C CA . ASN B 1 257 ? 1.263 -15.398 5.039 1 97.69 257 ASN B CA 1
ATOM 5056 C C . ASN B 1 257 ? 2.406 -14.57 5.617 1 97.69 257 ASN B C 1
ATOM 5058 O O . ASN B 1 257 ? 2.908 -13.656 4.965 1 97.69 257 ASN B O 1
ATOM 5062 N N . ILE B 1 258 ? 2.857 -14.898 6.785 1 98.25 258 ILE B N 1
ATOM 5063 C CA . ILE B 1 258 ? 3.91 -14.172 7.484 1 98.25 258 ILE B CA 1
ATOM 5064 C C . ILE B 1 258 ? 5.254 -14.438 6.809 1 98.25 258 ILE B C 1
ATOM 5066 O O . ILE B 1 258 ? 6.086 -13.531 6.699 1 98.25 258 ILE B O 1
ATOM 5070 N N . GLY B 1 259 ? 5.457 -15.688 6.352 1 97.38 259 GLY B N 1
ATOM 5071 C CA . GLY B 1 259 ? 6.668 -16.031 5.617 1 97.38 259 GLY B CA 1
ATOM 5072 C C . GLY B 1 259 ? 6.844 -15.211 4.352 1 97.38 259 GLY B C 1
ATOM 5073 O O . GLY B 1 259 ? 7.953 -14.789 4.027 1 97.38 259 GLY B O 1
ATOM 5074 N N . ASP B 1 260 ? 5.742 -15.039 3.619 1 96.75 260 ASP B N 1
ATOM 5075 C CA . ASP B 1 260 ? 5.773 -14.203 2.42 1 96.75 260 ASP B CA 1
ATOM 5076 C C . ASP B 1 260 ? 6.223 -12.781 2.752 1 96.75 260 ASP B C 1
ATOM 5078 O O . ASP B 1 260 ? 6.988 -12.18 1.997 1 96.75 260 ASP B O 1
ATOM 5082 N N . ILE B 1 261 ? 5.695 -12.234 3.836 1 98.25 261 ILE B N 1
ATOM 5083 C CA . ILE B 1 261 ? 6.082 -10.898 4.27 1 98.25 261 ILE B CA 1
ATOM 5084 C C . ILE B 1 261 ? 7.582 -10.867 4.566 1 98.25 261 ILE B C 1
ATOM 5086 O O . ILE B 1 261 ? 8.289 -9.961 4.125 1 98.25 261 ILE B O 1
ATOM 5090 N N . ARG B 1 262 ? 8.062 -11.859 5.301 1 98.19 262 ARG B N 1
ATOM 5091 C CA . ARG B 1 262 ? 9.477 -11.945 5.652 1 98.19 262 ARG B CA 1
ATOM 5092 C C . ARG B 1 262 ? 10.352 -11.953 4.402 1 98.19 262 ARG B C 1
ATOM 5094 O O . ARG B 1 262 ? 11.328 -11.203 4.32 1 98.19 262 ARG B O 1
ATOM 5101 N N . LEU B 1 263 ? 9.969 -12.75 3.461 1 96.75 263 LEU B N 1
ATOM 5102 C CA . LEU B 1 263 ? 10.727 -12.844 2.221 1 96.75 263 LEU B CA 1
ATOM 5103 C C . LEU B 1 263 ? 10.656 -11.531 1.44 1 96.75 263 LEU B C 1
ATOM 5105 O O . LEU B 1 263 ? 11.672 -11.062 0.923 1 96.75 263 LEU B O 1
ATOM 5109 N N . GLY B 1 264 ? 9.445 -11 1.323 1 97.44 264 GLY B N 1
ATOM 5110 C CA . GLY B 1 264 ? 9.266 -9.758 0.593 1 97.44 264 GLY B CA 1
ATOM 5111 C C . GLY B 1 264 ? 10.047 -8.602 1.188 1 97.44 264 GLY B C 1
ATOM 5112 O O . GLY B 1 264 ? 10.586 -7.77 0.456 1 97.44 264 GLY B O 1
ATOM 5113 N N . MET B 1 265 ? 10.195 -8.531 2.49 1 98.5 265 MET B N 1
ATOM 5114 C CA . MET B 1 265 ? 10.789 -7.395 3.189 1 98.5 265 MET B CA 1
ATOM 5115 C C . MET B 1 265 ? 12.312 -7.441 3.105 1 98.5 265 MET B C 1
ATOM 5117 O O . MET B 1 265 ? 12.992 -6.508 3.537 1 98.5 265 MET B O 1
ATOM 5121 N N . ARG B 1 266 ? 12.891 -8.492 2.516 1 98.06 266 ARG B N 1
ATOM 5122 C CA . ARG B 1 266 ? 14.289 -8.438 2.109 1 98.06 266 ARG B CA 1
ATOM 5123 C C . ARG B 1 266 ? 14.508 -7.359 1.052 1 98.06 266 ARG B C 1
ATOM 5125 O O . ARG B 1 266 ? 15.633 -6.867 0.881 1 98.06 266 ARG B O 1
ATOM 5132 N N . TYR B 1 267 ? 13.461 -7.066 0.306 1 97.88 267 TYR B N 1
ATOM 5133 C CA . TYR B 1 267 ? 13.414 -6.016 -0.706 1 97.88 267 TYR B CA 1
ATOM 5134 C C . TYR B 1 267 ? 12.242 -5.07 -0.462 1 97.88 267 TYR B C 1
ATOM 5136 O O . TYR B 1 267 ? 11.266 -5.086 -1.207 1 97.88 267 TYR B O 1
ATOM 5144 N N . PRO B 1 268 ? 12.344 -4.242 0.513 1 97.62 268 PRO B N 1
ATOM 5145 C CA . PRO B 1 268 ? 11.195 -3.506 1.051 1 97.62 268 PRO B CA 1
ATOM 5146 C C . PRO B 1 268 ? 10.516 -2.631 0.003 1 97.62 268 PRO B C 1
ATOM 5148 O O . PRO B 1 268 ? 9.305 -2.412 0.069 1 97.62 268 PRO B O 1
ATOM 5151 N N . PHE B 1 269 ? 11.18 -2.119 -0.985 1 97.06 269 PHE B N 1
ATOM 5152 C CA . PHE B 1 269 ? 10.602 -1.159 -1.918 1 97.06 269 PHE B CA 1
ATOM 5153 C C . PHE B 1 269 ? 9.961 -1.872 -3.102 1 97.06 269 PHE B C 1
ATOM 5155 O O . PHE B 1 269 ? 9.461 -1.228 -4.027 1 97.06 269 PHE B O 1
ATOM 5162 N N . GLU B 1 270 ? 9.953 -3.15 -3.135 1 94.62 270 GLU B N 1
ATOM 5163 C CA . GLU B 1 270 ? 9.258 -3.971 -4.125 1 94.62 270 GLU B CA 1
ATOM 5164 C C . GLU B 1 270 ? 8.211 -4.863 -3.463 1 94.62 270 GLU B C 1
ATOM 5166 O O . GLU B 1 270 ? 7.176 -4.379 -2.998 1 94.62 270 GLU B O 1
ATOM 5171 N N . GLU B 1 271 ? 8.453 -6.117 -3.314 1 87.69 271 GLU B N 1
ATOM 5172 C CA . GLU B 1 271 ? 7.516 -7.078 -2.748 1 87.69 271 GLU B CA 1
ATOM 5173 C C . GLU B 1 271 ? 7.168 -6.73 -1.304 1 87.69 271 GLU B C 1
ATOM 5175 O O . GLU B 1 271 ? 6.055 -6.988 -0.846 1 87.69 271 GLU B O 1
ATOM 5180 N N . GLY B 1 272 ? 8.094 -6.191 -0.686 1 86.94 272 GLY B N 1
ATOM 5181 C CA . GLY B 1 272 ? 7.844 -5.844 0.704 1 86.94 272 GLY B CA 1
ATOM 5182 C C . GLY B 1 272 ? 6.633 -4.953 0.888 1 86.94 272 GLY B C 1
ATOM 5183 O O . GLY B 1 272 ? 5.734 -5.27 1.672 1 86.94 272 GLY B O 1
ATOM 5184 N N . ARG B 1 273 ? 6.566 -3.955 0.146 1 90.06 273 ARG B N 1
ATOM 5185 C CA . ARG B 1 273 ? 5.465 -3.002 0.224 1 90.06 273 ARG B CA 1
ATOM 5186 C C . ARG B 1 273 ? 4.16 -3.631 -0.251 1 90.06 273 ARG B C 1
ATOM 5188 O O . ARG B 1 273 ? 3.133 -3.52 0.419 1 90.06 273 ARG B O 1
ATOM 5195 N N . SER B 1 274 ? 4.145 -4.391 -1.292 1 91.94 274 SER B N 1
ATOM 5196 C CA . SER B 1 274 ? 2.932 -4.895 -1.927 1 91.94 274 SER B CA 1
ATOM 5197 C C . SER B 1 274 ? 2.365 -6.09 -1.165 1 91.94 274 SER B C 1
ATOM 5199 O O . SER B 1 274 ? 1.164 -6.359 -1.229 1 91.94 274 SER B O 1
ATOM 5201 N N . PHE B 1 275 ? 3.236 -6.746 -0.401 1 94.38 275 PHE B N 1
ATOM 5202 C CA . PHE B 1 275 ? 2.812 -7.961 0.284 1 94.38 275 PHE B CA 1
ATOM 5203 C C . PHE B 1 275 ? 2.16 -7.629 1.621 1 94.38 275 PHE B C 1
ATOM 5205 O O . PHE B 1 275 ? 1.439 -8.453 2.186 1 94.38 275 PHE B O 1
ATOM 5212 N N . LEU B 1 276 ? 2.359 -6.453 2.1 1 97.06 276 LEU B N 1
ATOM 5213 C CA . LEU B 1 276 ? 2.031 -6.176 3.492 1 97.06 276 LEU B CA 1
ATOM 5214 C C . LEU B 1 276 ? 0.529 -6.281 3.729 1 97.06 276 LEU B C 1
ATOM 5216 O O . LEU B 1 276 ? 0.056 -7.254 4.324 1 97.06 276 LEU B O 1
ATOM 5220 N N . PHE B 1 277 ? -0.221 -5.535 3.162 1 97.75 277 PHE B N 1
ATOM 5221 C CA . PHE B 1 277 ? -1.601 -5.371 3.605 1 97.75 277 PHE B CA 1
ATOM 5222 C C . PHE B 1 277 ? -2.43 -6.602 3.254 1 97.75 277 PHE B C 1
ATOM 5224 O O . PHE B 1 277 ? -3.197 -7.098 4.082 1 97.75 277 PHE B O 1
ATOM 5231 N N . PRO B 1 278 ? -2.301 -7.16 2.062 1 97.12 278 PRO B N 1
ATOM 5232 C CA . PRO B 1 278 ? -3.125 -8.336 1.773 1 97.12 278 PRO B CA 1
ATOM 5233 C C . PRO B 1 278 ? -2.873 -9.484 2.746 1 97.12 278 PRO B C 1
ATOM 5235 O O . PRO B 1 278 ? -3.816 -10.156 3.176 1 97.12 278 PRO B O 1
ATOM 5238 N N . ARG B 1 279 ? -1.618 -9.703 3.074 1 97.62 279 ARG B N 1
ATOM 5239 C CA . ARG B 1 279 ? -1.29 -10.797 3.98 1 97.62 279 ARG B CA 1
ATOM 5240 C C . ARG B 1 279 ? -1.673 -10.453 5.418 1 97.62 279 ARG B C 1
ATOM 5242 O O . ARG B 1 279 ? -2.084 -11.328 6.184 1 97.62 279 ARG B O 1
ATOM 5249 N N . ILE B 1 280 ? -1.563 -9.188 5.766 1 98.38 280 ILE B N 1
ATOM 5250 C CA . ILE B 1 280 ? -2.004 -8.742 7.086 1 98.38 280 ILE B CA 1
ATOM 5251 C C . ILE B 1 280 ? -3.51 -8.953 7.223 1 98.38 280 ILE B C 1
ATOM 5253 O O . ILE B 1 280 ? -3.986 -9.406 8.266 1 98.38 280 ILE B O 1
ATOM 5257 N N . LEU B 1 281 ? -4.227 -8.625 6.188 1 98.31 281 LEU B N 1
ATOM 5258 C CA . LEU B 1 281 ? -5.672 -8.82 6.191 1 98.31 281 LEU B CA 1
ATOM 5259 C C . LEU B 1 281 ? -6.023 -10.281 6.477 1 98.31 281 LEU B C 1
ATOM 5261 O O . LEU B 1 281 ? -6.938 -10.562 7.254 1 98.31 281 LEU B O 1
ATOM 5265 N N . ARG B 1 282 ? -5.281 -11.188 5.871 1 98.38 282 ARG B N 1
ATOM 5266 C CA . ARG B 1 282 ? -5.496 -12.617 6.109 1 98.38 282 ARG B CA 1
ATOM 5267 C C . ARG B 1 282 ? -5.297 -12.961 7.582 1 98.38 282 ARG B C 1
ATOM 5269 O O . ARG B 1 282 ? -6.109 -13.68 8.172 1 98.38 282 ARG B O 1
ATOM 5276 N N . GLU B 1 283 ? -4.223 -12.422 8.133 1 98.38 283 GLU B N 1
ATOM 5277 C CA . GLU B 1 283 ? -3.898 -12.711 9.523 1 98.38 283 GLU B CA 1
ATOM 5278 C C . GLU B 1 283 ? -4.938 -12.109 10.469 1 98.38 283 GLU B C 1
ATOM 5280 O O . GLU B 1 283 ? -5.25 -12.695 11.508 1 98.38 283 GLU B O 1
ATOM 5285 N N . ILE B 1 284 ? -5.492 -10.93 10.141 1 98.69 284 ILE B N 1
ATOM 5286 C CA . ILE B 1 284 ? -6.508 -10.289 10.969 1 98.69 284 ILE B CA 1
ATOM 5287 C C . ILE B 1 284 ? -7.684 -11.242 11.172 1 98.69 284 ILE B C 1
ATOM 5289 O O . ILE B 1 284 ? -8.078 -11.508 12.312 1 98.69 284 ILE B O 1
ATOM 5293 N N . PHE B 1 285 ? -8.203 -11.812 10.164 1 98.56 285 PHE B N 1
ATOM 5294 C CA . PHE B 1 285 ? -9.414 -12.625 10.25 1 98.56 285 PHE B CA 1
ATOM 5295 C C . PHE B 1 285 ? -9.102 -14.016 10.797 1 98.56 285 PHE B C 1
ATOM 5297 O O . PHE B 1 285 ? -9.906 -14.602 11.523 1 98.56 285 PHE B O 1
ATOM 5304 N N . ARG B 1 286 ? -7.918 -14.492 10.43 1 97.38 286 ARG B N 1
ATOM 5305 C CA . ARG B 1 286 ? -7.516 -15.773 11.008 1 97.38 286 ARG B CA 1
ATOM 5306 C C . ARG B 1 286 ? -7.391 -15.68 12.523 1 97.38 286 ARG B C 1
ATOM 5308 O O . ARG B 1 286 ? -7.902 -16.531 13.25 1 97.38 286 ARG B O 1
ATOM 5315 N N . GLU B 1 287 ? -6.707 -14.633 12.961 1 97.62 287 GLU B N 1
ATOM 5316 C CA . GLU B 1 287 ? -6.492 -14.477 14.391 1 97.62 287 GLU B CA 1
ATOM 5317 C C . GLU B 1 287 ? -7.793 -14.148 15.117 1 97.62 287 GLU B C 1
ATOM 5319 O O . GLU B 1 287 ? -7.996 -14.555 16.266 1 97.62 287 GLU B O 1
ATOM 5324 N N . TRP B 1 288 ? -8.648 -13.406 14.438 1 98.06 288 TRP B N 1
ATOM 5325 C CA . TRP B 1 288 ? -9.969 -13.172 15.008 1 98.06 288 TRP B CA 1
ATOM 5326 C C . TRP B 1 288 ? -10.727 -14.484 15.195 1 98.06 288 TRP B C 1
ATOM 5328 O O . TRP B 1 288 ? -11.336 -14.711 16.234 1 98.06 288 TRP B O 1
ATOM 5338 N N . GLU B 1 289 ? -10.672 -15.367 14.227 1 95.06 289 GLU B N 1
ATOM 5339 C CA . GLU B 1 289 ? -11.414 -16.625 14.25 1 95.06 289 GLU B CA 1
ATOM 5340 C C . GLU B 1 289 ? -10.805 -17.609 15.258 1 95.06 289 GLU B C 1
ATOM 5342 O O . GLU B 1 289 ? -11.523 -18.297 15.969 1 95.06 289 GLU B O 1
ATOM 5347 N N . THR B 1 290 ? -9.461 -17.656 15.367 1 92.69 290 THR B N 1
ATOM 5348 C CA . THR B 1 290 ? -8.797 -18.719 16.109 1 92.69 290 THR B CA 1
ATOM 5349 C C . THR B 1 290 ? -8.445 -18.266 17.516 1 92.69 290 THR B C 1
ATOM 5351 O O . THR B 1 290 ? -8.227 -19.078 18.406 1 92.69 290 THR B O 1
ATOM 5354 N N . GLY B 1 291 ? -8.211 -16.938 17.672 1 94.19 291 GLY B N 1
ATOM 5355 C CA . GLY B 1 291 ? -7.77 -16.406 18.953 1 94.19 291 GLY B CA 1
ATOM 5356 C C . GLY B 1 291 ? -6.266 -16.453 19.141 1 94.19 291 GLY B C 1
ATOM 5357 O O . GLY B 1 291 ? -5.734 -15.898 20.109 1 94.19 291 GLY B O 1
ATOM 5358 N N . ARG B 1 292 ? -5.57 -17.109 18.203 1 94.19 292 ARG B N 1
ATOM 5359 C CA . ARG B 1 292 ? -4.113 -17.188 18.281 1 94.19 292 ARG B CA 1
ATOM 5360 C C . ARG B 1 292 ? -3.473 -15.898 17.781 1 94.19 292 ARG B C 1
ATOM 5362 O O . ARG B 1 292 ? -3.775 -15.43 16.672 1 94.19 292 ARG B O 1
ATOM 5369 N N . ARG B 1 293 ? -2.633 -15.352 18.641 1 97.19 293 ARG B N 1
ATOM 5370 C CA . ARG B 1 293 ? -2 -14.086 18.281 1 97.19 293 ARG B CA 1
ATOM 5371 C C . ARG B 1 293 ? -0.539 -14.297 17.906 1 97.19 293 ARG B C 1
ATOM 5373 O O . ARG B 1 293 ? 0.205 -14.969 18.625 1 97.19 293 ARG B O 1
ATOM 5380 N N . ARG B 1 294 ? -0.115 -13.711 16.812 1 96.88 294 ARG B N 1
ATOM 5381 C CA . ARG B 1 294 ? 1.247 -13.82 16.297 1 96.88 294 ARG B CA 1
ATOM 5382 C C . ARG B 1 294 ? 1.872 -12.438 16.125 1 96.88 294 ARG B C 1
ATOM 5384 O O . ARG B 1 294 ? 2.543 -12.188 15.117 1 96.88 294 ARG B O 1
ATOM 5391 N N . TYR B 1 295 ? 1.649 -11.578 17.109 1 98 295 TYR B N 1
ATOM 5392 C CA . TYR B 1 295 ? 2.098 -10.195 17.031 1 98 295 TYR B CA 1
ATOM 5393 C C . TYR B 1 295 ? 3.605 -10.117 16.812 1 98 295 TYR B C 1
ATOM 5395 O O . TYR B 1 295 ? 4.078 -9.453 15.891 1 98 295 TYR B O 1
ATOM 5403 N N . GLY B 1 296 ? 4.336 -10.781 17.656 1 98.38 296 GLY B N 1
ATOM 5404 C CA . GLY B 1 296 ? 5.789 -10.742 17.594 1 98.38 296 GLY B CA 1
ATOM 5405 C C . GLY B 1 296 ? 6.344 -11.289 16.297 1 98.38 296 GLY B C 1
ATOM 5406 O O . GLY B 1 296 ? 7.273 -10.727 15.719 1 98.38 296 GLY B O 1
ATOM 5407 N N . GLU B 1 297 ? 5.797 -12.43 15.836 1 98.38 297 GLU B N 1
ATOM 5408 C CA . GLU B 1 297 ? 6.238 -13.055 14.594 1 98.38 297 GLU B CA 1
ATOM 5409 C C . GLU B 1 297 ? 6.035 -12.125 13.406 1 98.38 297 GLU B C 1
ATOM 5411 O O . GLU B 1 297 ? 6.91 -12.008 12.547 1 98.38 297 GLU B O 1
ATOM 5416 N N . LEU B 1 298 ? 4.891 -11.477 13.383 1 98.69 298 LEU B N 1
ATOM 5417 C CA . LEU B 1 298 ? 4.602 -10.562 12.281 1 98.69 298 LEU B CA 1
ATOM 5418 C C . LEU B 1 298 ? 5.562 -9.375 12.297 1 98.69 298 LEU B C 1
ATOM 5420 O O . LEU B 1 298 ? 6.141 -9.031 11.266 1 98.69 298 LEU B O 1
ATOM 5424 N N . GLY B 1 299 ? 5.703 -8.703 13.453 1 98.81 299 GLY B N 1
ATOM 5425 C CA . GLY B 1 299 ? 6.613 -7.566 13.555 1 98.81 299 GLY B CA 1
ATOM 5426 C C . GLY B 1 299 ? 8.031 -7.902 13.133 1 98.81 299 GLY B C 1
ATOM 5427 O O . GLY B 1 299 ? 8.672 -7.121 12.43 1 98.81 299 GLY B O 1
ATOM 5428 N N . GLU B 1 300 ? 8.5 -9.07 13.57 1 98.81 300 GLU B N 1
ATOM 5429 C CA . GLU B 1 300 ? 9.844 -9.516 13.211 1 98.81 300 GLU B CA 1
ATOM 5430 C C . GLU B 1 300 ? 9.969 -9.758 11.711 1 98.81 300 GLU B C 1
ATOM 5432 O O . GLU B 1 300 ? 10.961 -9.375 11.094 1 98.81 300 GLU B O 1
ATOM 5437 N N . ALA B 1 301 ? 8.945 -10.398 11.172 1 98.75 301 ALA B N 1
ATOM 5438 C CA . ALA B 1 301 ? 8.945 -10.695 9.742 1 98.75 301 ALA B CA 1
ATOM 5439 C C . ALA B 1 301 ? 9.008 -9.406 8.914 1 98.75 301 ALA B C 1
ATOM 5441 O O . ALA B 1 301 ? 9.57 -9.391 7.82 1 98.75 301 ALA B O 1
ATOM 5442 N N . ILE B 1 302 ? 8.461 -8.344 9.461 1 98.81 302 ILE B N 1
ATOM 5443 C CA . ILE B 1 302 ? 8.398 -7.074 8.742 1 98.81 302 ILE B CA 1
ATOM 5444 C C . ILE B 1 302 ? 9.727 -6.34 8.867 1 98.81 302 ILE B C 1
ATOM 5446 O O . ILE B 1 302 ? 10.266 -5.852 7.867 1 98.81 302 ILE B O 1
ATOM 5450 N N . LEU B 1 303 ? 10.305 -6.309 10.008 1 98.81 303 LEU B N 1
ATOM 5451 C CA . LEU B 1 303 ? 11.398 -5.383 10.273 1 98.81 303 LEU B CA 1
ATOM 5452 C C . LEU B 1 303 ? 12.75 -6.066 10.094 1 98.81 303 LEU B C 1
ATOM 5454 O O . LEU B 1 303 ? 13.672 -5.496 9.5 1 98.81 303 LEU B O 1
ATOM 5458 N N . ALA B 1 304 ? 12.898 -7.281 10.57 1 98.81 304 ALA B N 1
ATOM 5459 C CA . ALA B 1 304 ? 14.211 -7.914 10.68 1 98.81 304 ALA B CA 1
ATOM 5460 C C . ALA B 1 304 ? 14.875 -8.031 9.312 1 98.81 304 ALA B C 1
ATOM 5462 O O . ALA B 1 304 ? 16 -7.57 9.117 1 98.81 304 ALA B O 1
ATOM 5463 N N . PRO B 1 305 ? 14.211 -8.617 8.297 1 98.62 305 PRO B N 1
ATOM 5464 C CA . PRO B 1 305 ? 14.883 -8.742 7 1 98.62 305 PRO B CA 1
ATOM 5465 C C . PRO B 1 305 ? 15.219 -7.391 6.371 1 98.62 305 PRO B C 1
ATOM 5467 O O . PRO B 1 305 ? 16.219 -7.258 5.676 1 98.62 305 PRO B O 1
ATOM 5470 N N . ALA B 1 306 ? 14.375 -6.43 6.562 1 98.75 306 ALA B N 1
ATOM 5471 C CA . ALA B 1 306 ? 14.609 -5.098 6.008 1 98.75 306 ALA B CA 1
ATOM 5472 C C . ALA B 1 306 ? 15.828 -4.441 6.648 1 98.75 306 ALA B C 1
ATOM 5474 O O . ALA B 1 306 ? 16.609 -3.779 5.969 1 98.75 306 ALA B O 1
ATOM 5475 N N . ILE B 1 307 ? 15.898 -4.555 7.969 1 98.81 307 ILE B N 1
ATOM 5476 C CA . ILE B 1 307 ? 17.047 -4.02 8.688 1 98.81 307 ILE B CA 1
ATOM 5477 C C . ILE B 1 307 ? 18.328 -4.691 8.195 1 98.81 307 ILE B C 1
ATOM 5479 O O . ILE B 1 307 ? 19.359 -4.027 8 1 98.81 307 ILE B O 1
ATOM 5483 N N . GLU B 1 308 ? 18.266 -5.988 7.973 1 98.62 308 GLU B N 1
ATOM 5484 C CA . GLU B 1 308 ? 19.406 -6.727 7.422 1 98.62 308 GLU B CA 1
ATOM 5485 C C . GLU B 1 308 ? 19.781 -6.203 6.039 1 98.62 308 GLU B C 1
ATOM 5487 O O . GLU B 1 308 ? 20.953 -6.129 5.695 1 98.62 308 GLU B O 1
ATOM 5492 N N . ALA B 1 309 ? 18.797 -5.918 5.223 1 98.62 309 ALA B N 1
ATOM 5493 C CA . ALA B 1 309 ? 19.047 -5.355 3.898 1 98.62 309 ALA B CA 1
ATOM 5494 C C . ALA B 1 309 ? 19.781 -4.023 3.996 1 98.62 309 ALA B C 1
ATOM 5496 O O . ALA B 1 309 ? 20.734 -3.779 3.25 1 98.62 309 ALA B O 1
ATOM 5497 N N . VAL B 1 310 ? 19.328 -3.141 4.902 1 98.81 310 VAL B N 1
ATOM 5498 C CA . VAL B 1 310 ? 19.984 -1.855 5.109 1 98.81 310 VAL B CA 1
ATOM 5499 C C . VAL B 1 310 ? 21.438 -2.08 5.535 1 98.81 310 VAL B C 1
ATOM 5501 O O . VAL B 1 310 ? 22.344 -1.417 5.035 1 98.81 310 VAL B O 1
ATOM 5504 N N . GLU B 1 311 ? 21.625 -3.01 6.48 1 98.62 311 GLU B N 1
ATOM 5505 C CA . GLU B 1 311 ? 22.969 -3.332 6.949 1 98.62 311 GLU B CA 1
ATOM 5506 C C . GLU B 1 311 ? 23.859 -3.793 5.797 1 98.62 311 GLU B C 1
ATOM 5508 O O . GLU B 1 311 ? 25 -3.34 5.664 1 98.62 311 GLU B O 1
ATOM 5513 N N . ALA B 1 312 ? 23.391 -4.66 4.961 1 98.5 312 ALA B N 1
ATOM 5514 C CA . ALA B 1 312 ? 24.156 -5.18 3.83 1 98.5 312 ALA B CA 1
ATOM 5515 C C . ALA B 1 312 ? 24.562 -4.055 2.885 1 98.5 312 ALA B C 1
ATOM 5517 O O . ALA B 1 312 ? 25.734 -3.943 2.518 1 98.5 312 ALA B O 1
ATOM 5518 N N . VAL B 1 313 ? 23.656 -3.24 2.527 1 98.69 313 VAL B N 1
ATOM 5519 C CA . VAL B 1 313 ? 23.938 -2.158 1.59 1 98.69 313 VAL B CA 1
ATOM 5520 C C . VAL B 1 313 ? 24.906 -1.16 2.225 1 98.69 313 VAL B C 1
ATOM 5522 O O . VAL B 1 313 ? 25.797 -0.628 1.551 1 98.69 313 VAL B O 1
ATOM 5525 N N . SER B 1 314 ? 24.734 -0.888 3.512 1 98.5 314 SER B N 1
ATOM 5526 C CA . SER B 1 314 ? 25.594 0.061 4.215 1 98.5 314 SER B CA 1
ATOM 5527 C C . SER B 1 314 ? 27.047 -0.402 4.211 1 98.5 314 SER B C 1
ATOM 5529 O O . SER B 1 314 ? 27.969 0.417 4.289 1 98.5 314 SER B O 1
ATOM 5531 N N . ARG B 1 315 ? 27.266 -1.7 4.07 1 98.12 315 ARG B N 1
ATOM 5532 C CA . ARG B 1 315 ? 28.609 -2.279 4.07 1 98.12 315 ARG B CA 1
ATOM 5533 C C . ARG B 1 315 ? 29.109 -2.5 2.646 1 98.12 315 ARG B C 1
ATOM 5535 O O . ARG B 1 315 ? 30.141 -3.148 2.438 1 98.12 315 ARG B O 1
ATOM 5542 N N . GLY B 1 316 ? 28.359 -2.008 1.733 1 97.25 316 GLY B N 1
ATOM 5543 C CA . GLY B 1 316 ? 28.766 -2.102 0.341 1 97.25 316 GLY B CA 1
ATOM 5544 C C . GLY B 1 316 ? 28.281 -3.369 -0.338 1 97.25 316 GLY B C 1
ATOM 5545 O O . GLY B 1 316 ? 28.703 -3.684 -1.453 1 97.25 316 GLY B O 1
ATOM 5546 N N . GLY B 1 317 ? 27.469 -4.102 0.365 1 97 317 GLY B N 1
ATOM 5547 C CA . GLY B 1 317 ? 26.906 -5.309 -0.223 1 97 317 GLY B CA 1
ATOM 5548 C C . GLY B 1 317 ? 25.828 -5.031 -1.251 1 97 317 GLY B C 1
ATOM 5549 O O . GLY B 1 317 ? 25.344 -3.904 -1.354 1 97 317 GLY B O 1
ATOM 5550 N N . ARG B 1 318 ? 25.438 -6.113 -1.965 1 95.81 318 ARG B N 1
ATOM 5551 C CA . ARG B 1 318 ? 24.391 -6.035 -2.979 1 95.81 318 ARG B CA 1
ATOM 5552 C C . ARG B 1 318 ? 23.109 -6.703 -2.492 1 95.81 318 ARG B C 1
ATOM 5554 O O . ARG B 1 318 ? 23.156 -7.57 -1.618 1 95.81 318 ARG B O 1
ATOM 5561 N N . LEU B 1 319 ? 22.031 -6.184 -2.947 1 97.5 319 LEU B N 1
ATOM 5562 C CA . LEU B 1 319 ? 20.766 -6.879 -2.77 1 97.5 319 LEU B CA 1
ATOM 5563 C C . LEU B 1 319 ? 20.344 -7.574 -4.059 1 97.5 319 LEU B C 1
ATOM 5565 O O . LEU B 1 319 ? 19.875 -6.922 -4.996 1 97.5 319 LEU B O 1
ATOM 5569 N N . VAL B 1 320 ? 20.484 -8.852 -4.105 1 97 320 VAL B N 1
ATOM 5570 C CA . VAL B 1 320 ? 20.219 -9.641 -5.301 1 97 320 VAL B CA 1
ATOM 5571 C C . VAL B 1 320 ? 19.453 -10.906 -4.914 1 97 320 VAL B C 1
ATOM 5573 O O . VAL B 1 320 ? 19.578 -11.398 -3.791 1 97 320 VAL B O 1
ATOM 5576 N N . GLU B 1 321 ? 18.672 -11.352 -5.762 1 96.12 321 GLU B N 1
ATOM 5577 C CA . GLU B 1 321 ? 18.078 -12.688 -5.676 1 96.12 321 GLU B CA 1
ATOM 5578 C C . GLU B 1 321 ? 18.938 -13.711 -6.422 1 96.12 321 GLU B C 1
ATOM 5580 O O . GLU B 1 321 ? 19.266 -13.523 -7.598 1 96.12 321 GLU B O 1
ATOM 5585 N N . GLU B 1 322 ? 19.312 -14.703 -5.773 1 96.38 322 GLU B N 1
ATOM 5586 C CA . GLU B 1 322 ? 20.156 -15.727 -6.383 1 96.38 322 GLU B CA 1
ATOM 5587 C C . GLU B 1 322 ? 19.375 -17.016 -6.629 1 96.38 322 GLU B C 1
ATOM 5589 O O . GLU B 1 322 ? 18.547 -17.406 -5.805 1 96.38 322 GLU B O 1
ATOM 5594 N N . PHE B 1 323 ? 19.594 -17.609 -7.773 1 96.69 323 PHE B N 1
ATOM 5595 C CA . PHE B 1 323 ? 18.969 -18.891 -8.094 1 96.69 323 PHE B CA 1
ATOM 5596 C C . PHE B 1 323 ? 19.75 -19.625 -9.18 1 96.69 323 PHE B C 1
ATOM 5598 O O . PHE B 1 323 ? 20.641 -19.047 -9.797 1 96.69 323 PHE B O 1
ATOM 5605 N N . GLU B 1 324 ? 19.422 -20.844 -9.344 1 96.19 324 GLU B N 1
ATOM 5606 C CA . GLU B 1 324 ? 20.125 -21.688 -10.32 1 96.19 324 GLU B CA 1
ATOM 5607 C C . GLU B 1 324 ? 19.156 -22.312 -11.312 1 96.19 324 GLU B C 1
ATOM 5609 O O . GLU B 1 324 ? 18.062 -22.734 -10.93 1 96.19 324 GLU B O 1
ATOM 5614 N N . LEU B 1 325 ? 19.562 -22.328 -12.5 1 96.81 325 LEU B N 1
ATOM 5615 C CA . LEU B 1 325 ? 18.828 -23.016 -13.555 1 96.81 325 LEU B CA 1
ATOM 5616 C C . LEU B 1 325 ? 19.688 -24.062 -14.25 1 96.81 325 LEU B C 1
ATOM 5618 O O . LEU B 1 325 ? 20.906 -23.938 -14.289 1 96.81 325 LEU B O 1
ATOM 5622 N N . VAL B 1 326 ? 19.031 -25.047 -14.75 1 96.12 326 VAL B N 1
ATOM 5623 C CA . VAL B 1 326 ? 19.719 -26.125 -15.461 1 96.12 326 VAL B CA 1
ATOM 5624 C C . VAL B 1 326 ? 19.297 -26.109 -16.938 1 96.12 326 VAL B C 1
ATOM 5626 O O . VAL B 1 326 ? 18.109 -26.109 -17.25 1 96.12 326 VAL B O 1
ATOM 5629 N N . PHE B 1 327 ? 20.312 -26.141 -17.797 1 96.5 327 PHE B N 1
ATOM 5630 C CA . PHE B 1 327 ? 20.094 -26.094 -19.234 1 96.5 327 PHE B CA 1
ATOM 5631 C C . PHE B 1 327 ? 20.734 -27.312 -19.906 1 96.5 327 PHE B C 1
ATOM 5633 O O . PHE B 1 327 ? 21.625 -27.938 -19.328 1 96.5 327 PHE B O 1
ATOM 5640 N N . ALA B 1 328 ? 20.219 -27.594 -21.141 1 94.62 328 ALA B N 1
ATOM 5641 C CA . ALA B 1 328 ? 20.875 -28.641 -21.922 1 94.62 328 ALA B CA 1
ATOM 5642 C C . ALA B 1 328 ? 22.234 -28.188 -22.438 1 94.62 328 ALA B C 1
ATOM 5644 O O . ALA B 1 328 ? 23.156 -29 -22.562 1 94.62 328 ALA B O 1
ATOM 5645 N N . ASN B 1 329 ? 22.391 -26.922 -22.812 1 93.38 329 ASN B N 1
ATOM 5646 C CA . ASN B 1 329 ? 23.625 -26.312 -23.312 1 93.38 329 ASN B CA 1
ATOM 5647 C C . ASN B 1 329 ? 23.641 -24.812 -23.078 1 93.38 329 ASN B C 1
ATOM 5649 O O . ASN B 1 329 ? 22.656 -24.234 -22.609 1 93.38 329 ASN B O 1
ATOM 5653 N N . GLU B 1 330 ? 24.688 -24.188 -23.469 1 92.75 330 GLU B N 1
ATOM 5654 C CA . GLU B 1 330 ? 24.891 -22.766 -23.219 1 92.75 330 GLU B CA 1
ATOM 5655 C C . GLU B 1 330 ? 24.016 -21.906 -24.109 1 92.75 330 GLU B C 1
ATOM 5657 O O . GLU B 1 330 ? 23.641 -20.797 -23.734 1 92.75 330 GLU B O 1
ATOM 5662 N N . VAL B 1 331 ? 23.781 -22.406 -25.234 1 93.69 331 VAL B N 1
ATOM 5663 C CA . VAL B 1 331 ? 22.938 -21.672 -26.172 1 93.69 331 VAL B CA 1
ATOM 5664 C C . VAL B 1 331 ? 21.547 -21.453 -25.562 1 93.69 331 VAL B C 1
ATOM 5666 O O . VAL B 1 331 ? 20.969 -20.375 -25.688 1 93.69 331 VAL B O 1
ATOM 5669 N N . GLU B 1 332 ? 21.062 -22.469 -24.922 1 95.12 332 GLU B N 1
ATOM 5670 C CA . GLU B 1 332 ? 19.766 -22.359 -24.25 1 95.12 332 GLU B CA 1
ATOM 5671 C C . GLU B 1 332 ? 19.797 -21.281 -23.156 1 95.12 332 GLU B C 1
ATOM 5673 O O . GLU B 1 332 ? 18.844 -20.531 -22.984 1 95.12 332 GLU B O 1
ATOM 5678 N N . ALA B 1 333 ? 20.859 -21.266 -22.438 1 95.5 333 ALA B N 1
ATOM 5679 C CA . ALA B 1 333 ? 21.016 -20.281 -21.375 1 95.5 333 ALA B CA 1
ATOM 5680 C C . ALA B 1 333 ? 20.984 -18.859 -21.938 1 95.5 333 ALA B C 1
ATOM 5682 O O . ALA B 1 333 ? 20.297 -17.984 -21.391 1 95.5 333 ALA B O 1
ATOM 5683 N N . GLU B 1 334 ? 21.625 -18.672 -23.031 1 95.5 334 GLU B N 1
ATOM 5684 C CA . GLU B 1 334 ? 21.656 -17.359 -23.672 1 95.5 334 GLU B CA 1
ATOM 5685 C C . GLU B 1 334 ? 20.266 -16.938 -24.125 1 95.5 334 GLU B C 1
ATOM 5687 O O . GLU B 1 334 ? 19.891 -15.766 -24 1 95.5 334 GLU B O 1
ATOM 5692 N N . GLU B 1 335 ? 19.578 -17.875 -24.656 1 95.44 335 GLU B N 1
ATOM 5693 C CA . GLU B 1 335 ? 18.219 -17.594 -25.109 1 95.44 335 GLU B CA 1
ATOM 5694 C C . GLU B 1 335 ? 17.312 -17.188 -23.953 1 95.44 335 GLU B C 1
ATOM 5696 O O . GLU B 1 335 ? 16.5 -16.281 -24.094 1 95.44 335 GLU B O 1
ATOM 5701 N N . VAL B 1 336 ? 17.484 -17.875 -22.891 1 96.25 336 VAL B N 1
ATOM 5702 C CA . VAL B 1 336 ? 16.672 -17.594 -21.719 1 96.25 336 VAL B CA 1
ATOM 5703 C C . VAL B 1 336 ? 17.031 -16.219 -21.156 1 96.25 336 VAL B C 1
ATOM 5705 O O . VAL B 1 336 ? 16.156 -15.445 -20.766 1 96.25 336 VAL B O 1
ATOM 5708 N N . ILE B 1 337 ? 18.281 -15.906 -21.125 1 96.56 337 ILE B N 1
ATOM 5709 C CA . ILE B 1 337 ? 18.719 -14.594 -20.656 1 96.56 337 ILE B CA 1
ATOM 5710 C C . ILE B 1 337 ? 18.125 -13.5 -21.547 1 96.56 337 ILE B C 1
ATOM 5712 O O . ILE B 1 337 ? 17.625 -12.492 -21.047 1 96.56 337 ILE B O 1
ATOM 5716 N N . ALA B 1 338 ? 18.172 -13.742 -22.859 1 96.12 338 ALA B N 1
ATOM 5717 C CA . ALA B 1 338 ? 17.594 -12.789 -23.812 1 96.12 338 ALA B CA 1
ATOM 5718 C C . ALA B 1 338 ? 16.094 -12.641 -23.609 1 96.12 338 ALA B C 1
ATOM 5720 O O . ALA B 1 338 ? 15.555 -11.539 -23.719 1 96.12 338 ALA B O 1
ATOM 5721 N N . TYR B 1 339 ? 15.492 -13.695 -23.328 1 95.56 339 TYR B N 1
ATOM 5722 C CA . TYR B 1 339 ? 14.055 -13.688 -23.062 1 95.56 339 TYR B CA 1
ATOM 5723 C C . TYR B 1 339 ? 13.734 -12.805 -21.859 1 95.56 339 TYR B C 1
ATOM 5725 O O . TYR B 1 339 ? 12.883 -11.914 -21.953 1 95.56 339 TYR B O 1
ATOM 5733 N N . PHE B 1 340 ? 14.406 -12.961 -20.75 1 96.62 340 PHE B N 1
ATOM 5734 C CA . PHE B 1 340 ? 14.141 -12.172 -19.547 1 96.62 340 PHE B CA 1
ATOM 5735 C C . PHE B 1 340 ? 14.516 -10.711 -19.781 1 96.62 340 PHE B C 1
ATOM 5737 O O . PHE B 1 340 ? 13.828 -9.812 -19.297 1 96.62 340 PHE B O 1
ATOM 5744 N N . ALA B 1 341 ? 15.539 -10.492 -20.547 1 96.12 341 ALA B N 1
ATOM 5745 C CA . ALA B 1 341 ? 15.93 -9.125 -20.875 1 96.12 341 ALA B CA 1
ATOM 5746 C C . ALA B 1 341 ? 14.82 -8.422 -21.656 1 96.12 341 ALA B C 1
ATOM 5748 O O . ALA B 1 341 ? 14.555 -7.234 -21.422 1 96.12 341 ALA B O 1
ATOM 5749 N N . SER B 1 342 ? 14.18 -9.109 -22.547 1 93.69 342 SER B N 1
ATOM 5750 C CA . SER B 1 342 ? 13.094 -8.539 -23.344 1 93.69 342 SER B CA 1
ATOM 5751 C C . SER B 1 342 ? 11.914 -8.156 -22.469 1 93.69 342 SER B C 1
ATOM 5753 O O . SER B 1 342 ? 11.062 -7.363 -22.875 1 93.69 342 SER B O 1
ATOM 5755 N N . LEU B 1 343 ? 11.852 -8.742 -21.344 1 92.44 343 LEU B N 1
ATOM 5756 C CA . LEU B 1 343 ? 10.789 -8.438 -20.391 1 92.44 343 LEU B CA 1
ATOM 5757 C C . LEU B 1 343 ? 11.25 -7.391 -19.375 1 92.44 343 LEU B C 1
ATOM 5759 O O . LEU B 1 343 ? 10.547 -7.098 -18.422 1 92.44 343 LEU B O 1
ATOM 5763 N N . GLY B 1 344 ? 12.414 -6.891 -19.5 1 92.81 344 GLY B N 1
ATOM 5764 C CA . GLY B 1 344 ? 12.945 -5.867 -18.625 1 92.81 344 GLY B CA 1
ATOM 5765 C C . GLY B 1 344 ? 13.633 -6.438 -17.391 1 92.81 344 GLY B C 1
ATOM 5766 O O . GLY B 1 344 ? 13.867 -5.719 -16.422 1 92.81 344 GLY B O 1
ATOM 5767 N N . VAL B 1 345 ? 13.867 -7.762 -17.375 1 94.88 345 VAL B N 1
ATOM 5768 C CA . VAL B 1 345 ? 14.547 -8.414 -16.266 1 94.88 345 VAL B CA 1
ATOM 5769 C C . VAL B 1 345 ? 16 -8.703 -16.641 1 94.88 345 VAL B C 1
ATOM 5771 O O . VAL B 1 345 ? 16.266 -9.492 -17.547 1 94.88 345 VAL B O 1
ATOM 5774 N N . HIS B 1 346 ? 16.859 -8.125 -15.898 1 94.69 346 HIS B N 1
ATOM 5775 C CA . HIS B 1 346 ? 18.281 -8.32 -16.172 1 94.69 346 HIS B CA 1
ATOM 5776 C C . HIS B 1 346 ? 18.891 -9.359 -15.227 1 94.69 346 HIS B C 1
ATOM 5778 O O . HIS B 1 346 ? 18.922 -9.156 -14.016 1 94.69 346 HIS B O 1
ATOM 5784 N N . LEU B 1 347 ? 19.375 -10.414 -15.789 1 96.56 347 LEU B N 1
ATOM 5785 C CA . LEU B 1 347 ? 20.016 -11.477 -15.023 1 96.56 347 LEU B CA 1
ATOM 5786 C C . LEU B 1 347 ? 21.531 -11.43 -15.188 1 96.56 347 LEU B C 1
ATOM 5788 O O . LEU B 1 347 ? 22.031 -11.242 -16.297 1 96.56 347 LEU B O 1
ATOM 5792 N N . GLU B 1 348 ? 22.219 -11.539 -14.109 1 96.06 348 GLU B N 1
ATOM 5793 C CA . GLU B 1 348 ? 23.672 -11.656 -14.109 1 96.06 348 GLU B CA 1
ATOM 5794 C C . GLU B 1 348 ? 24.109 -13.094 -13.875 1 96.06 348 GLU B C 1
ATOM 5796 O O . GLU B 1 348 ? 23.516 -13.797 -13.047 1 96.06 348 GLU B O 1
ATOM 5801 N N . ILE B 1 349 ? 25.109 -13.508 -14.625 1 96.5 349 ILE B N 1
ATOM 5802 C CA . ILE B 1 349 ? 25.656 -14.844 -14.414 1 96.5 349 ILE B CA 1
ATOM 5803 C C . ILE B 1 349 ? 26.656 -14.805 -13.266 1 96.5 349 ILE B C 1
ATOM 5805 O O . ILE B 1 349 ? 27.625 -14.047 -13.305 1 96.5 349 ILE B O 1
ATOM 5809 N N . ALA B 1 350 ? 26.391 -15.602 -12.289 1 96.56 350 ALA B N 1
ATOM 5810 C CA . ALA B 1 350 ? 27.281 -15.672 -11.133 1 96.56 350 ALA B CA 1
ATOM 5811 C C . ALA B 1 350 ? 28.234 -16.859 -11.25 1 96.56 350 ALA B C 1
ATOM 5813 O O . ALA B 1 350 ? 29.312 -16.875 -10.648 1 96.56 350 ALA B O 1
ATOM 5814 N N . GLY B 1 351 ? 27.797 -17.891 -12 1 95.81 351 GLY B N 1
ATOM 5815 C CA . GLY B 1 351 ? 28.609 -19.094 -12.18 1 95.81 351 GLY B CA 1
ATOM 5816 C C . GLY B 1 351 ? 28.031 -20.062 -13.188 1 95.81 351 GLY B C 1
ATOM 5817 O O . GLY B 1 351 ? 26.828 -20.078 -13.414 1 95.81 351 GLY B O 1
ATOM 5818 N N . VAL B 1 352 ? 28.906 -20.797 -13.852 1 95.56 352 VAL B N 1
ATOM 5819 C CA . VAL B 1 352 ? 28.516 -21.828 -14.812 1 95.56 352 VAL B CA 1
ATOM 5820 C C . VAL B 1 352 ? 29.234 -23.141 -14.492 1 95.56 352 VAL B C 1
ATOM 5822 O O . VAL B 1 352 ? 30.438 -23.141 -14.266 1 95.56 352 VAL B O 1
ATOM 5825 N N . ALA B 1 353 ? 28.484 -24.125 -14.328 1 94.5 353 ALA B N 1
ATOM 5826 C CA . ALA B 1 353 ? 29.062 -25.438 -14.102 1 94.5 353 ALA B CA 1
ATOM 5827 C C . ALA B 1 353 ? 28.531 -26.453 -15.109 1 94.5 353 ALA B C 1
ATOM 5829 O O . ALA B 1 353 ? 27.312 -26.562 -15.312 1 94.5 353 ALA B O 1
ATOM 5830 N N . ARG B 1 354 ? 29.438 -27.203 -15.711 1 90.94 354 ARG B N 1
ATOM 5831 C CA . ARG B 1 354 ? 29.047 -28.234 -16.672 1 90.94 354 ARG B CA 1
ATOM 5832 C C . ARG B 1 354 ? 29.031 -29.609 -16.031 1 90.94 354 ARG B C 1
ATOM 5834 O O . ARG B 1 354 ? 29.906 -29.938 -15.234 1 90.94 354 ARG B O 1
ATOM 5841 N N . GLY B 1 355 ? 27.922 -30.25 -16.172 1 81.69 355 GLY B N 1
ATOM 5842 C CA . GLY B 1 355 ? 27.828 -31.594 -15.633 1 81.69 355 GLY B CA 1
ATOM 5843 C C . GLY B 1 355 ? 27.125 -32.562 -16.578 1 81.69 355 GLY B C 1
ATOM 5844 O O . GLY B 1 355 ? 26.891 -32.219 -17.734 1 81.69 355 GLY B O 1
ATOM 5845 N N . VAL B 1 356 ? 26.828 -33.75 -16.094 1 81.94 356 VAL B N 1
ATOM 5846 C CA . VAL B 1 356 ? 26.234 -34.844 -16.859 1 81.94 356 VAL B CA 1
ATOM 5847 C C . VAL B 1 356 ? 24.812 -34.469 -17.281 1 81.94 356 VAL B C 1
ATOM 5849 O O . VAL B 1 356 ? 24.359 -34.875 -18.359 1 81.94 356 VAL B O 1
ATOM 5852 N N . ASP B 1 357 ? 24.172 -33.656 -16.516 1 79.62 357 ASP B N 1
ATOM 5853 C CA . ASP B 1 357 ? 22.766 -33.344 -16.766 1 79.62 357 ASP B CA 1
ATOM 5854 C C . ASP B 1 357 ? 22.625 -32.062 -17.578 1 79.62 357 ASP B C 1
ATOM 5856 O O . ASP B 1 357 ? 21.516 -31.578 -17.828 1 79.62 357 ASP B O 1
ATOM 5860 N N . GLY B 1 358 ? 23.766 -31.547 -17.938 1 89.38 358 GLY B N 1
ATOM 5861 C CA . GLY B 1 358 ? 23.75 -30.312 -18.719 1 89.38 358 GLY B CA 1
ATOM 5862 C C . GLY B 1 358 ? 24.578 -29.203 -18.094 1 89.38 358 GLY B C 1
ATOM 5863 O O . GLY B 1 358 ? 25.641 -29.453 -17.547 1 89.38 358 GLY B O 1
ATOM 5864 N N . VAL B 1 359 ? 24.109 -28.016 -18.328 1 95.56 359 VAL B N 1
ATOM 5865 C CA . VAL B 1 359 ? 24.828 -26.844 -17.859 1 95.56 359 VAL B CA 1
ATOM 5866 C C . VAL B 1 359 ? 24.031 -26.156 -16.75 1 95.56 359 VAL B C 1
ATOM 5868 O O . VAL B 1 359 ? 22.859 -25.797 -16.938 1 95.56 359 VAL B O 1
ATOM 5871 N N . ARG B 1 360 ? 24.609 -26.125 -15.641 1 96.06 360 ARG B N 1
ATOM 5872 C CA . ARG B 1 360 ? 24.016 -25.406 -14.516 1 96.06 360 ARG B CA 1
ATOM 5873 C C . ARG B 1 360 ? 24.531 -23.969 -14.445 1 96.06 360 ARG B C 1
ATOM 5875 O O . ARG B 1 360 ? 25.75 -23.734 -14.445 1 96.06 360 ARG B O 1
ATOM 5882 N N . VAL B 1 361 ? 23.594 -23.047 -14.43 1 97.25 361 VAL B N 1
ATOM 5883 C CA . VAL B 1 361 ? 23.969 -21.641 -14.391 1 97.25 361 VAL B CA 1
ATOM 5884 C C . VAL B 1 361 ? 23.406 -20.984 -13.133 1 97.25 361 VAL B C 1
ATOM 5886 O O . VAL B 1 361 ? 22.203 -21.078 -12.867 1 97.25 361 VAL B O 1
ATOM 5889 N N . ALA B 1 362 ? 24.266 -20.391 -12.344 1 97.31 362 ALA B N 1
ATOM 5890 C CA . ALA B 1 362 ? 23.859 -19.578 -11.203 1 97.31 362 ALA B CA 1
ATOM 5891 C C . ALA B 1 362 ? 23.594 -18.141 -11.625 1 97.31 362 ALA B C 1
ATOM 5893 O O . ALA B 1 362 ? 24.453 -17.5 -12.25 1 97.31 362 ALA B O 1
ATOM 5894 N N . PHE B 1 363 ? 22.406 -17.641 -11.25 1 97.62 363 PHE B N 1
ATOM 5895 C CA . PHE B 1 363 ? 22.016 -16.297 -11.648 1 97.62 363 PHE B CA 1
ATOM 5896 C C . PHE B 1 363 ? 21.891 -15.391 -10.43 1 97.62 363 PHE B C 1
ATOM 5898 O O . PHE B 1 363 ? 21.625 -15.859 -9.32 1 97.62 363 PHE B O 1
ATOM 5905 N N . ARG B 1 364 ? 22.156 -14.141 -10.648 1 97.31 364 ARG B N 1
ATOM 5906 C CA . ARG B 1 364 ? 21.828 -13.055 -9.727 1 97.31 364 ARG B CA 1
ATOM 5907 C C . ARG B 1 364 ? 20.875 -12.055 -10.375 1 97.31 364 ARG B C 1
ATOM 5909 O O . ARG B 1 364 ? 21.141 -11.562 -11.477 1 97.31 364 ARG B O 1
ATOM 5916 N N . LYS B 1 365 ? 19.875 -11.797 -9.742 1 96.69 365 LYS B N 1
ATOM 5917 C CA . LYS B 1 365 ? 18.906 -10.797 -10.18 1 96.69 365 LYS B CA 1
ATOM 5918 C C . LYS B 1 365 ? 18.938 -9.57 -9.266 1 96.69 365 LYS B C 1
ATOM 5920 O O . LYS B 1 365 ? 18.469 -9.625 -8.125 1 96.69 365 LYS B O 1
ATOM 5925 N N . PRO B 1 366 ? 19.469 -8.438 -9.773 1 96.44 366 PRO B N 1
ATOM 5926 C CA . PRO B 1 366 ? 19.531 -7.23 -8.945 1 96.44 366 PRO B CA 1
ATOM 5927 C C . PRO B 1 366 ? 18.141 -6.703 -8.562 1 96.44 366 PRO B C 1
ATOM 5929 O O . PRO B 1 366 ? 17.203 -6.777 -9.367 1 96.44 366 PRO B O 1
ATOM 5932 N N . ARG B 1 367 ? 18.062 -6.207 -7.363 1 96.62 367 ARG B N 1
ATOM 5933 C CA . ARG B 1 367 ? 16.797 -5.699 -6.871 1 96.62 367 ARG B CA 1
ATOM 5934 C C . ARG B 1 367 ? 16.828 -4.184 -6.699 1 96.62 367 ARG B C 1
ATOM 5936 O O . ARG B 1 367 ? 17.844 -3.631 -6.262 1 96.62 367 ARG B O 1
ATOM 5943 N N . LYS B 1 368 ? 15.758 -3.527 -6.973 1 95.5 368 LYS B N 1
ATOM 5944 C CA . LYS B 1 368 ? 15.641 -2.072 -6.949 1 95.5 368 LYS B CA 1
ATOM 5945 C C . LYS B 1 368 ? 15.852 -1.529 -5.539 1 95.5 368 LYS B C 1
ATOM 5947 O O . LYS B 1 368 ? 16.312 -0.403 -5.363 1 95.5 368 LYS B O 1
ATOM 5952 N N . SER B 1 369 ? 15.508 -2.252 -4.531 1 97.81 369 SER B N 1
ATOM 5953 C CA . SER B 1 369 ? 15.633 -1.833 -3.139 1 97.81 369 SER B CA 1
ATOM 5954 C C . SER B 1 369 ? 17.062 -1.445 -2.801 1 97.81 369 SER B C 1
ATOM 5956 O O . SER B 1 369 ? 17.297 -0.601 -1.934 1 97.81 369 SER B O 1
ATOM 5958 N N . GLU B 1 370 ? 18 -2.055 -3.482 1 98.06 370 GLU B N 1
ATOM 5959 C CA . GLU B 1 370 ? 19.406 -1.709 -3.252 1 98.06 370 GLU B CA 1
ATOM 5960 C C . GLU B 1 370 ? 19.641 -0.221 -3.486 1 98.06 370 GLU B C 1
ATOM 5962 O O . GLU B 1 370 ? 20.203 0.462 -2.627 1 98.06 370 GLU B O 1
ATOM 5967 N N . GLY B 1 371 ? 19.203 0.208 -4.629 1 97.94 371 GLY B N 1
ATOM 5968 C CA . GLY B 1 371 ? 19.391 1.604 -4.98 1 97.94 371 GLY B CA 1
ATOM 5969 C C . GLY B 1 371 ? 18.656 2.562 -4.062 1 97.94 371 GLY B C 1
ATOM 5970 O O . GLY B 1 371 ? 19.188 3.611 -3.695 1 97.94 371 GLY B O 1
ATOM 5971 N N . GLU B 1 372 ? 17.5 2.275 -3.699 1 98 372 GLU B N 1
ATOM 5972 C CA . GLU B 1 372 ? 16.703 3.117 -2.809 1 98 372 GLU B CA 1
ATOM 5973 C C . GLU B 1 372 ? 17.359 3.236 -1.435 1 98 372 GLU B C 1
ATOM 5975 O O . GLU B 1 372 ? 17.469 4.332 -0.883 1 98 372 GLU B O 1
ATOM 5980 N N . ILE B 1 373 ? 17.766 2.115 -0.918 1 98.62 373 ILE B N 1
ATOM 5981 C CA . ILE B 1 373 ? 18.422 2.102 0.387 1 98.62 373 ILE B CA 1
ATOM 5982 C C . ILE B 1 373 ? 19.719 2.885 0.319 1 98.62 373 ILE B C 1
ATOM 5984 O O . ILE B 1 373 ? 20.031 3.682 1.21 1 98.62 373 ILE B O 1
ATOM 5988 N N . ALA B 1 374 ? 20.484 2.652 -0.742 1 98.62 374 ALA B N 1
ATOM 5989 C CA . ALA B 1 374 ? 21.75 3.373 -0.921 1 98.62 374 ALA B CA 1
ATOM 5990 C C . ALA B 1 374 ? 21.516 4.883 -0.943 1 98.62 374 ALA B C 1
ATOM 5992 O O . ALA B 1 374 ? 22.281 5.641 -0.332 1 98.62 374 ALA B O 1
ATOM 5993 N N . ARG B 1 375 ? 20.562 5.277 -1.645 1 98.25 375 ARG B N 1
ATOM 5994 C CA . ARG B 1 375 ? 20.234 6.699 -1.723 1 98.25 375 ARG B CA 1
ATOM 5995 C C . ARG B 1 375 ? 19.859 7.254 -0.35 1 98.25 375 ARG B C 1
ATOM 5997 O O . ARG B 1 375 ? 20.281 8.359 0.007 1 98.25 375 ARG B O 1
ATOM 6004 N N . ILE B 1 376 ? 19.078 6.555 0.394 1 98.56 376 ILE B N 1
ATOM 6005 C CA . ILE B 1 376 ? 18.703 6.977 1.739 1 98.56 376 ILE B CA 1
ATOM 6006 C C . ILE B 1 376 ? 19.953 7.082 2.613 1 98.56 376 ILE B C 1
ATOM 6008 O O . ILE B 1 376 ? 20.109 8.047 3.363 1 98.56 376 ILE B O 1
ATOM 6012 N N . LEU B 1 377 ? 20.797 6.062 2.512 1 98.5 377 LEU B N 1
ATOM 6013 C CA . LEU B 1 377 ? 22.031 6.07 3.289 1 98.5 377 LEU B CA 1
ATOM 6014 C C . LEU B 1 377 ? 22.906 7.258 2.91 1 98.5 377 LEU B C 1
ATOM 6016 O O . LEU B 1 377 ? 23.625 7.805 3.756 1 98.5 377 LEU B O 1
ATOM 6020 N N . GLU B 1 378 ? 22.828 7.648 1.672 1 98.06 378 GLU B N 1
ATOM 6021 C CA . GLU B 1 378 ? 23.641 8.758 1.164 1 98.06 378 GLU B CA 1
ATOM 6022 C C . GLU B 1 378 ? 23.047 10.102 1.576 1 98.06 378 GLU B C 1
ATOM 6024 O O . GLU B 1 378 ? 23.781 11.016 1.968 1 98.06 378 GLU B O 1
ATOM 6029 N N . THR B 1 379 ? 21.734 10.25 1.543 1 97.88 379 THR B N 1
ATOM 6030 C CA . THR B 1 379 ? 21.109 11.562 1.688 1 97.88 379 THR B CA 1
ATOM 6031 C C . THR B 1 379 ? 20.5 11.719 3.078 1 97.88 379 THR B C 1
ATOM 6033 O O . THR B 1 379 ? 20.312 12.836 3.553 1 97.88 379 THR B O 1
ATOM 6036 N N . GLY B 1 380 ? 20.078 10.578 3.604 1 98.06 380 GLY B N 1
ATOM 6037 C CA . GLY B 1 380 ? 19.375 10.578 4.879 1 98.06 380 GLY B CA 1
ATOM 6038 C C . GLY B 1 380 ? 17.906 10.938 4.746 1 98.06 380 GLY B C 1
ATOM 6039 O O . GLY B 1 380 ? 17.203 11.055 5.75 1 98.06 380 GLY B O 1
ATOM 6040 N N . ILE B 1 381 ? 17.438 11.094 3.564 1 98.12 381 ILE B N 1
ATOM 6041 C CA . ILE B 1 381 ? 16.094 11.609 3.318 1 98.12 381 ILE B CA 1
ATOM 6042 C C . ILE B 1 381 ? 15.203 10.492 2.789 1 98.12 381 ILE B C 1
ATOM 6044 O O . ILE B 1 381 ? 15.656 9.633 2.023 1 98.12 381 ILE B O 1
ATOM 6048 N N . SER B 1 382 ? 13.945 10.531 3.156 1 97.69 382 SER B N 1
ATOM 6049 C CA . SER B 1 382 ? 12.961 9.547 2.699 1 97.69 382 SER B CA 1
ATOM 6050 C C . SER B 1 382 ? 12.547 9.812 1.255 1 97.69 382 SER B C 1
ATOM 6052 O O . SER B 1 382 ? 12.305 10.953 0.871 1 97.69 382 SER B O 1
ATOM 6054 N N . PRO B 1 383 ? 12.375 8.797 0.516 1 94.56 383 PRO B N 1
ATOM 6055 C CA . PRO B 1 383 ? 11.875 8.977 -0.851 1 94.56 383 PRO B CA 1
ATOM 6056 C C . PRO B 1 383 ? 10.352 9.039 -0.921 1 94.56 383 PRO B C 1
ATOM 6058 O O . PRO B 1 383 ? 9.789 9.234 -2.002 1 94.56 383 PRO B O 1
ATOM 6061 N N . LEU B 1 384 ? 9.539 8.727 0.036 1 87.81 384 LEU B N 1
ATOM 6062 C CA . LEU B 1 384 ? 8.086 8.586 0.013 1 87.81 384 LEU B CA 1
ATOM 6063 C C . LEU B 1 384 ? 7.41 9.93 0.282 1 87.81 384 LEU B C 1
ATOM 6065 O O . LEU B 1 384 ? 6.203 10.07 0.083 1 87.81 384 LEU B O 1
ATOM 6069 N N . ASP B 1 385 ? 7.938 10.938 0.886 1 71.06 385 ASP B N 1
ATOM 6070 C CA . ASP B 1 385 ? 7.25 12.195 1.18 1 71.06 385 ASP B CA 1
ATOM 6071 C C . ASP B 1 385 ? 7.465 13.211 0.062 1 71.06 385 ASP B C 1
ATOM 6073 O O . ASP B 1 385 ? 8.492 13.18 -0.622 1 71.06 385 ASP B O 1
#

Solvent-accessible surface area (backbone atoms only — not comparable to full-atom values): 39554 Å² total; per-residue (Å²): 127,80,48,72,66,53,50,49,37,53,44,31,48,74,73,73,38,64,51,87,80,47,62,64,68,58,43,58,66,68,63,39,31,45,81,47,75,56,93,79,32,42,32,39,18,25,58,35,72,51,96,85,40,49,34,11,17,28,31,40,35,39,94,91,42,69,39,55,46,74,29,72,75,85,65,41,39,43,51,30,56,63,44,23,43,43,71,70,45,90,53,72,46,29,35,35,28,50,33,76,62,37,42,52,34,36,36,37,55,60,91,84,37,71,41,27,24,38,62,57,19,42,75,39,66,59,60,20,52,52,42,45,74,75,42,31,71,40,54,48,50,54,38,54,75,60,36,45,67,26,20,36,36,34,24,35,36,29,5,44,43,46,93,80,37,65,34,81,34,91,94,23,48,46,62,36,65,25,37,71,45,45,27,48,60,66,36,73,51,38,53,58,51,51,75,61,52,36,50,76,50,74,41,52,55,50,51,76,74,46,76,37,46,36,36,57,74,30,36,55,56,52,52,52,51,41,52,53,34,37,78,69,72,38,38,31,33,33,40,33,37,52,68,50,86,51,83,48,36,30,44,67,21,67,60,39,38,45,45,50,31,26,61,21,8,51,32,46,78,51,50,20,56,71,41,42,58,66,36,47,54,45,49,32,45,45,28,59,73,70,68,59,81,56,29,44,61,43,16,36,24,51,37,52,38,32,29,50,40,50,52,38,43,74,72,72,44,82,47,59,50,72,46,40,39,78,24,81,42,67,68,54,49,52,52,41,51,52,51,39,42,78,72,74,42,65,74,39,80,74,44,76,45,81,54,96,85,22,30,36,37,32,34,33,33,74,43,71,35,42,58,55,48,50,48,27,71,67,46,6,43,52,86,85,104,127,80,48,71,66,52,50,50,37,52,43,32,48,74,73,73,37,64,50,87,79,49,62,65,70,57,42,58,67,68,62,40,32,43,80,48,76,57,92,79,32,42,32,42,16,24,59,35,71,50,97,85,40,48,36,11,17,27,31,38,34,39,93,90,41,69,40,57,44,74,30,72,76,85,65,41,39,44,51,31,56,61,44,22,43,42,70,69,44,89,52,72,45,29,35,36,28,50,32,76,61,37,41,53,34,38,37,37,54,57,92,86,37,73,41,28,25,37,63,57,19,41,74,39,66,61,60,20,52,52,42,46,73,76,43,31,71,40,54,47,50,55,37,53,74,61,35,46,66,26,22,36,35,36,24,36,36,30,5,44,46,47,94,81,38,66,34,81,33,92,93,23,48,47,63,35,68,26,37,71,45,44,27,49,58,66,36,74,50,38,52,59,52,51,75,60,53,39,50,76,51,75,42,53,55,50,50,77,74,45,75,36,47,34,37,56,72,30,37,53,55,52,53,52,51,40,52,53,34,36,76,70,72,38,38,31,35,34,40,33,36,52,68,50,86,51,82,45,36,31,42,68,22,68,60,40,38,44,46,49,32,25,60,21,10,52,32,46,79,51,50,21,55,71,40,42,56,68,36,49,54,46,49,32,45,43,27,58,73,68,66,58,81,58,31,45,63,44,17,37,24,51,38,50,37,32,29,50,39,49,53,38,44,74,73,71,44,81,47,60,50,72,46,40,40,77,28,81,41,68,68,56,48,52,52,42,51,51,51,38,41,77,71,73,40,66,75,40,81,74,45,77,44,80,54,95,86,21,30,37,36,32,35,32,33,74,42,70,32,42,58,55,48,49,48,26,71,68,46,6,45,52,86,86,103

pLDDT: mean 95.09, std 5.61, range [55.53, 98.81]

Nearest PDB structures (foldseek):
  5d1p-assembly1_B  TM=9.175E-01  e=1.063E-32  Methanothermobacter thermautotrophicus str. Delta H
  8uce-assembly1_B-2  TM=8.767E-01  e=9.046E-32  Palaeococcus pacificus DY20341
  8ucg-assembly1_B  TM=8.868E-01  e=2.878E-31  Palaeococcus pacificus DY20341
  2vug-assembly1_B  TM=9.011E-01  e=1.856E-29  Pyrococcus abyssi GE5
  3qwu-assembly1_B  TM=8.978E-01  e=1.102E-29  Aquifex aeolicus

Radius of gyration: 31.17 Å; Cα contacts (8 Å, |Δi|>4): 1621; chains: 2; bounding box: 56×88×72 Å

Organism: Aeropyrum pernix (strain ATCC 700893 / DSM 11879 / JCM 9820 / NBRC 100138 / K1) (NCBI:txid272557)

Secondary structure (DSSP, 8-state):
---HHHHHHHHHHHTT--GGGS-HHHHHHSSSEEEEEETTEEEEEE-S-BTTBPTT-EEEEETTEEEEEPPPPPPEEBS-HHHHHHHH--SSEEEEEEE-SSEEEEEEEETTEEEEEETTS-B-HHHHHHHHHHHHHHHHHHHHHH-STT-EEEEEEEBSSSSS--B--TT-SS-EEEEEEEEETTEEPPGGGHHHHHHHTT--B--EEEEEESSHHHHHHHHHHHHHHHHTT--EEEEE-TT--S--EEEE-HHHHHHHHHHHTTSIIIIIHHHHHHHHHHHHHHHHHH----HHHHHHHHHHHHHHHHHHHHTT---EEEEEEEESSHHHHHHHHHHHHHTT---EEEEEEEETTEEEEEEEEE-HHHHHHHHHHHH-B-S--/---HHHHHHHHHHHTT--GGGS-HHHHHHSSSEEEEEETTEEEEEE-S-BTTBPTT-EEEEETTEEEEEPPPPPPEEBS-HHHHHHHH--SSEEEEEEE-SSEEEEEEEETTEEEEEETTS-B-HHHHHHHHHHHHHHHHHHHHHH-STT-EEEEEEEBSSSSS--B--TT-SS-EEEEEEEEETTEEPPTTHHHHHHHHTT--B--EEEEEESSHHHHHHHHHHHHHHHHTT--EEEEE-TT--S--EEEE-HHHHHHHHHHHTTSIIIIIHHHHHHHHHHHHHHHHHH----HHHHHHHHHHHHHHHHHHHHTT---EEEEEEEESSHHHHHHHHHHHHHTT---EEEEEEEETTEEEEEEEEE-HHHHHHHHHHHH-B-S--

Foldseek 3Di:
DDDPLRQQQVVCVVVPHHSVVDDSVCCCVVPQKHWDDDDQKIKIFGQPDDPNQHAQWMWIDHPHDIAIDGADDDAAADLDLLPCLLVFADDFKKWKFFDFWAFKWKWADDPLAIFIGGNRNDTALQVRVVCCVPPVVLQSVLCVVLPRHHKIWMWGKEEQADDDTYDADPVHHHIATATQWIARNNHTAFRLVCVPRSVVSPHHHTDGPDMFTSHSVRCVVQVVVQVVCVVVVGFWIKIADRRRPGGIYTYTHLCNLLVQLLVQLLQCVPSNVVSPPVSVSSVVSVCVVPVDDDPPSNVCSNVVSNVVSLVQLVVVHFSWDKGKHFDQEVVSVVVSQVVCVVVVWHKDWPDWDQDPRHIMTMIITGGPSSVQSNVCVVPVDHPPD/DDDPLRQVQVVCVVVPHHSVVDDSVCCCVVPQKHWDDDDQKIKIFGQPDDPNQHAQWMWIDHPHDIAIDGADDDAAADLDLLPCLLVFADDFKKWKFFDFWAFKWKWADDPLAIFIGGNRNDTALQVRVVCCVPPVVLQSVLCVVLPRHHKIFMWGKEEQADDDTYDADPVHHHIATATQWIARNNHTAFRQVCVPRSVVSPHHHTDGPDMFTSHSVRCVVQVVVQVVCVVVVGFWIKIADRGRPGGIYTYTHLCNLLVQLLVQLLQCVPSNVVSPPVSVSSVVSVCVVPVDDDPVSNVCSNVVSNVVSLVQLVVVHFSWDKGKHFDQEVVSVVVSQVVCVVVVWHKDWPDWDQDPRHIMTMIITGGPSSVQSNVCVVPVDHPPD

InterPro domains:
  IPR001072 RNA ligase, Pab1020 family [PR01048] (46-60)
  IPR001072 RNA ligase, Pab1020 family [PR01048] (71-89)
  IPR001072 RNA ligase, Pab1020 family [PR01048] (94-107)
  IPR001072 RNA ligase, Pab1020 family [PR01048] (115-130)
  IPR001072 RNA ligase, Pab1020 family [PR01048] (175-196)
  IPR001072 RNA ligase, Pab1020 family [PR01048] (230-243)
  IPR001072 RNA ligase, Pab1020 family [PR01048] (248-261)
  IPR001072 RNA ligase, Pab1020 family [PR01048] (272-290)
  IPR001072 RNA ligase, Pab1020 family [TIGR01209] (14-385)
  IPR001072 RNA ligase, Pab1020 family [cd07894] (42-382)
  IPR021122 RNA ligase domain, REL/Rln2 [PF09414] (93-252)
  IPR041596 RNA ligase Pab1020, C-terminal domain [PF18330] (265-370)